Protein AF-A0A1I8EJ32-F1 (afdb_monomer)

Solvent-accessible surface area (backbone atoms only — not comparable to full-atom values): 33087 Å² total; per-residue (Å²): 96,41,51,58,57,35,34,71,72,46,50,93,49,16,68,59,54,51,48,54,49,52,39,38,34,49,42,43,29,36,55,56,38,56,35,92,80,42,68,81,68,57,81,84,73,43,54,75,87,85,82,67,84,64,80,53,79,79,61,34,54,81,76,18,68,63,27,25,43,70,49,37,46,54,28,49,24,52,46,64,55,69,44,77,89,80,83,67,64,66,47,78,46,71,34,47,50,68,31,23,80,54,92,93,50,73,71,42,63,53,47,45,36,71,57,9,52,57,33,79,71,34,23,33,34,39,21,33,52,73,33,75,60,27,25,59,38,41,42,33,26,50,34,18,17,46,34,21,56,57,26,59,92,86,37,74,78,54,20,39,43,20,91,59,88,62,67,41,37,52,44,82,42,76,59,34,47,51,32,31,48,53,38,53,50,53,27,57,79,66,76,50,47,67,84,74,69,96,74,80,77,68,74,48,84,62,68,79,92,53,47,42,3,23,63,45,25,60,39,53,53,24,26,56,63,73,30,90,68,28,25,59,48,76,94,61,98,63,99,60,45,50,40,13,17,41,26,33,24,28,33,94,90,50,92,59,74,44,79,71,45,45,44,48,41,39,15,70,64,52,90,75,22,19,14,52,81,30,32,60,38,69,58,88,53,90,57,90,84,46,56,73,70,63,29,55,22,25,63,37,72,69,44,84,66,49,62,86,61,48,40,59,34,77,24,43,74,3,24,13,30,20,63,30,42,40,46,54,54,56,44,46,33,25,47,65,27,49,74,54,85,77,81,49,65,39,31,33,39,47,34,88,64,37,85,87,28,89,37,45,64,63,54,52,36,23,54,50,23,37,48,49,27,64,76,66,69,41,85,52,45,68,24,41,36,54,69,43,52,93,40,46,82,38,18,13,35,47,32,26,30,36,68,64,91,75,74,92,65,90,44,66,50,73,85,84,52,53,51,54,51,24,26,60,31,53,91,74,20,26,15,51,88,34,31,42,33,48,64,31,69,93,69,37,26,42,57,61,93,90,56,80,70,80,56,79,89,66,55,47,80,72,84,85,75,87,85,78,87,77,91,81,90,78,84,61,48,72,48,75,69,48,74,68,46,71,51,74,42,94,39,31,80,27,41,24,42,30,43,40,55,49,69,49,103,77,61,72,53,95,72,81,52,64,50,78,47,81,37,81,42,63,68,71,78,85,81,81,90,78,93,44,79,26,46,72,50,75,69,49,75,71,52,79,53,73,45,96,68,80,98,51,50,32,44,31,45,32,43,55,46,61,99,58,102,61,99,69,66,48,45,90,87,65,91,60,101,80,71,60,62,53,78,50,76,84

pLDDT: mean 76.97, std 16.41, range [29.53, 97.5]

Structure (mmCIF, N/CA/C/O backbone):
data_AF-A0A1I8EJ32-F1
#
_entry.id   AF-A0A1I8EJ32-F1
#
loop_
_atom_site.group_PDB
_atom_site.id
_atom_site.type_symbol
_atom_site.label_atom_id
_atom_site.label_alt_id
_atom_site.label_comp_id
_atom_site.label_asym_id
_atom_site.label_entity_id
_atom_site.label_seq_id
_atom_site.pdbx_PDB_ins_code
_atom_site.Cartn_x
_atom_site.Cartn_y
_atom_site.Cartn_z
_atom_site.occupancy
_atom_site.B_iso_or_equiv
_atom_site.auth_seq_id
_atom_site.auth_comp_id
_atom_site.auth_asym_id
_atom_site.auth_atom_id
_atom_site.pdbx_PDB_model_num
ATOM 1 N N . MET A 1 1 ? 6.307 6.284 9.990 1.00 76.44 1 MET A N 1
ATOM 2 C CA . MET A 1 1 ? 4.887 6.692 9.835 1.00 76.44 1 MET A CA 1
ATOM 3 C C . MET A 1 1 ? 3.992 5.555 9.352 1.00 76.44 1 MET A C 1
ATOM 5 O O . MET A 1 1 ? 2.982 5.323 9.997 1.00 76.44 1 MET A O 1
ATOM 9 N N . LEU A 1 2 ? 4.369 4.804 8.310 1.00 87.56 2 LEU A N 1
ATOM 10 C CA . LEU A 1 2 ? 3.546 3.714 7.761 1.00 87.56 2 LEU A CA 1
ATOM 11 C C . LEU A 1 2 ? 3.108 2.662 8.799 1.00 87.56 2 LEU A C 1
ATOM 13 O O . LEU A 1 2 ? 1.926 2.351 8.896 1.00 87.56 2 LEU A O 1
ATOM 17 N N . TRP A 1 3 ? 4.026 2.179 9.644 1.00 90.19 3 TRP A N 1
ATOM 18 C CA . TRP A 1 3 ? 3.660 1.241 10.714 1.00 90.19 3 TRP A CA 1
ATOM 19 C C . TRP A 1 3 ? 2.629 1.823 11.690 1.00 90.19 3 TRP A C 1
ATOM 21 O O . TRP A 1 3 ? 1.723 1.110 12.098 1.00 90.19 3 TRP A O 1
ATOM 31 N N . LYS A 1 4 ? 2.708 3.119 12.026 1.00 84.50 4 LYS A N 1
ATOM 32 C CA . LYS A 1 4 ? 1.723 3.766 12.911 1.00 84.50 4 LYS A CA 1
ATOM 33 C C . LYS A 1 4 ? 0.325 3.774 12.288 1.00 84.50 4 LYS A C 1
ATOM 35 O O . LYS A 1 4 ? -0.639 3.537 13.002 1.00 84.50 4 LYS A O 1
ATOM 40 N N . LEU A 1 5 ? 0.228 3.985 10.971 1.00 80.00 5 LEU A N 1
ATOM 41 C CA . LEU A 1 5 ? -1.035 3.903 10.231 1.00 80.00 5 LEU A CA 1
ATOM 42 C C . LEU A 1 5 ? -1.643 2.496 10.337 1.00 80.00 5 LEU A C 1
ATOM 44 O O . LEU A 1 5 ? -2.807 2.347 10.693 1.00 80.00 5 LEU A O 1
ATOM 48 N N . PHE A 1 6 ? -0.843 1.459 10.074 1.00 85.06 6 PHE A N 1
ATOM 49 C CA . PHE A 1 6 ? -1.298 0.070 10.183 1.00 85.06 6 PHE A CA 1
ATOM 50 C C . PHE A 1 6 ? -1.613 -0.320 11.632 1.00 85.06 6 PHE A C 1
ATOM 52 O O . PHE A 1 6 ? -2.605 -0.998 11.868 1.00 85.06 6 PHE A O 1
ATOM 59 N N . SER A 1 7 ? -0.820 0.147 12.597 1.00 83.69 7 SER A N 1
ATOM 60 C CA . SER A 1 7 ? -1.035 -0.047 14.037 1.00 83.69 7 SER A CA 1
ATOM 61 C C . SER A 1 7 ? -2.359 0.558 14.490 1.00 83.69 7 SER A C 1
ATOM 63 O O . SER A 1 7 ? -3.160 -0.120 15.124 1.00 83.69 7 SER A O 1
ATOM 65 N N . SER A 1 8 ? -2.654 1.783 14.053 1.00 75.69 8 SER A N 1
ATOM 66 C CA . SER A 1 8 ? -3.935 2.434 14.328 1.00 75.69 8 SER A CA 1
ATOM 67 C C . SER A 1 8 ? -5.129 1.751 13.659 1.00 75.69 8 SER A C 1
ATOM 69 O O . SER A 1 8 ? -6.241 1.976 14.107 1.00 75.69 8 SER A O 1
ATOM 71 N N . LYS A 1 9 ? -4.934 0.999 12.569 1.00 69.25 9 LYS A N 1
ATOM 72 C CA . LYS A 1 9 ? -6.030 0.391 11.794 1.00 69.25 9 LYS A CA 1
ATOM 73 C C . LYS A 1 9 ? -6.285 -1.074 12.144 1.00 69.25 9 LYS A C 1
ATOM 75 O O . LYS A 1 9 ? -7.404 -1.557 12.023 1.00 69.25 9 LYS A O 1
ATOM 80 N N . TYR A 1 10 ? -5.233 -1.804 12.495 1.00 72.12 10 TYR A N 1
ATOM 81 C CA . TYR A 1 10 ? -5.273 -3.256 12.668 1.00 72.12 10 TYR A CA 1
ATOM 82 C C . TYR A 1 10 ? -4.808 -3.700 14.060 1.00 72.12 10 TYR A C 1
ATOM 84 O O . TYR A 1 10 ? -4.803 -4.897 14.342 1.00 72.12 10 TYR A O 1
ATOM 92 N N . GLY A 1 11 ? -4.411 -2.769 14.936 1.00 76.62 11 GLY A N 1
ATOM 93 C CA . GLY A 1 11 ? -4.000 -3.064 16.306 1.00 76.62 11 GLY A CA 1
ATOM 94 C C . GLY A 1 11 ? -2.896 -4.120 16.367 1.00 76.62 11 GLY A C 1
ATOM 95 O O . GLY A 1 11 ? -1.831 -3.961 15.767 1.00 76.62 11 GLY A O 1
ATOM 96 N N . ALA A 1 12 ? -3.166 -5.221 17.073 1.00 75.44 12 ALA A N 1
ATOM 97 C CA . ALA A 1 12 ? -2.229 -6.334 17.235 1.00 75.44 12 ALA A CA 1
ATOM 98 C C . ALA A 1 12 ? -1.831 -7.003 15.902 1.00 75.44 12 ALA A C 1
ATOM 100 O O . ALA A 1 12 ? -0.704 -7.479 15.768 1.00 75.44 12 ALA A O 1
ATOM 101 N N . ASP A 1 13 ? -2.702 -6.971 14.889 1.00 78.56 13 ASP A N 1
ATOM 102 C CA . ASP A 1 13 ? -2.461 -7.614 13.592 1.00 78.56 13 ASP A CA 1
ATOM 103 C C . ASP A 1 13 ? -1.666 -6.729 12.617 1.00 78.56 13 ASP A C 1
ATOM 105 O O . ASP A 1 13 ? -1.363 -7.141 11.494 1.00 78.56 13 ASP A O 1
ATOM 109 N N . ALA A 1 14 ? -1.296 -5.510 13.022 1.00 85.00 14 ALA A N 1
ATOM 110 C CA . ALA A 1 14 ? -0.689 -4.509 12.149 1.00 85.00 14 ALA A CA 1
ATOM 111 C C . ALA A 1 14 ? 0.577 -4.980 11.433 1.00 85.00 14 ALA A C 1
ATOM 113 O O . ALA A 1 14 ? 0.727 -4.735 10.238 1.00 85.00 14 ALA A O 1
ATOM 114 N N . THR A 1 15 ? 1.470 -5.680 12.133 1.00 89.94 15 THR A N 1
ATOM 115 C CA . THR A 1 15 ? 2.708 -6.205 11.538 1.00 89.94 15 THR A CA 1
ATOM 116 C C . THR A 1 15 ? 2.408 -7.264 10.478 1.00 89.94 15 THR A C 1
ATOM 118 O O . THR A 1 15 ? 3.006 -7.229 9.403 1.00 89.94 15 THR A O 1
ATOM 121 N N . SER A 1 16 ? 1.454 -8.168 10.737 1.00 88.44 16 SER A N 1
ATOM 122 C CA . SER A 1 16 ? 1.060 -9.179 9.748 1.00 88.44 16 SER A CA 1
ATOM 123 C C . SER A 1 16 ? 0.385 -8.529 8.546 1.00 88.44 16 SER A C 1
ATOM 125 O O . SER A 1 16 ? 0.759 -8.811 7.415 1.00 88.44 16 SER A O 1
ATOM 127 N N . LYS A 1 17 ? -0.548 -7.597 8.772 1.00 85.69 17 LYS A N 1
ATOM 128 C CA . LYS A 1 17 ? -1.252 -6.904 7.686 1.00 85.69 17 LYS A CA 1
ATOM 129 C C . LYS A 1 17 ? -0.326 -6.041 6.838 1.00 85.69 17 LYS A C 1
ATOM 131 O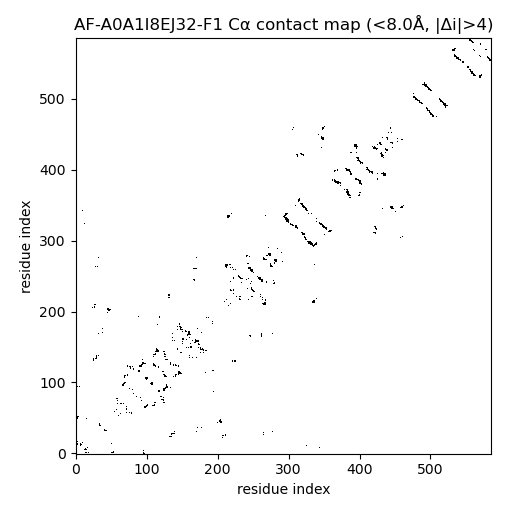 O . LYS A 1 17 ? -0.496 -5.995 5.623 1.00 85.69 17 LYS A O 1
ATOM 136 N N . LEU A 1 18 ? 0.667 -5.392 7.448 1.00 91.62 18 LEU A N 1
ATOM 137 C CA . LEU A 1 18 ? 1.686 -4.639 6.719 1.00 91.62 18 LEU A CA 1
ATOM 138 C C . LEU A 1 18 ? 2.572 -5.563 5.878 1.00 91.62 18 LEU A C 1
ATOM 140 O O . LEU A 1 18 ? 2.902 -5.222 4.744 1.00 91.62 18 LEU A O 1
ATOM 144 N N . ARG A 1 19 ? 2.923 -6.742 6.405 1.00 92.19 19 ARG A N 1
ATOM 145 C CA . ARG A 1 19 ? 3.651 -7.770 5.655 1.00 92.19 19 ARG A CA 1
ATOM 146 C C . ARG A 1 19 ? 2.840 -8.277 4.464 1.00 92.19 19 ARG A C 1
ATOM 148 O O . ARG A 1 19 ? 3.363 -8.281 3.356 1.00 92.19 19 ARG A O 1
ATOM 155 N N . ASP A 1 20 ? 1.578 -8.646 4.667 1.00 88.88 20 ASP A N 1
ATOM 156 C CA . ASP A 1 20 ? 0.706 -9.153 3.597 1.00 88.88 20 ASP A CA 1
ATOM 157 C C . ASP A 1 20 ? 0.528 -8.108 2.485 1.00 88.88 20 ASP A C 1
ATOM 159 O O . ASP A 1 20 ? 0.637 -8.421 1.298 1.00 88.88 20 ASP A O 1
ATOM 163 N N . TYR A 1 21 ? 0.338 -6.847 2.878 1.00 91.50 21 TYR A N 1
ATOM 164 C CA . TYR A 1 21 ? 0.271 -5.707 1.971 1.00 91.50 21 TYR A CA 1
ATOM 165 C C . TYR A 1 21 ? 1.565 -5.530 1.160 1.00 91.50 21 TYR A C 1
ATOM 167 O O . TYR A 1 21 ? 1.515 -5.468 -0.069 1.00 91.50 21 TYR A O 1
ATOM 175 N N . ALA A 1 22 ? 2.726 -5.504 1.824 1.00 94.06 22 ALA A N 1
ATOM 176 C CA . ALA A 1 22 ? 4.015 -5.304 1.167 1.00 94.06 22 ALA A CA 1
ATOM 177 C C . ALA A 1 22 ? 4.372 -6.458 0.214 1.00 94.06 22 ALA A C 1
ATOM 179 O O . ALA A 1 22 ? 4.830 -6.215 -0.899 1.00 94.06 22 ALA A O 1
ATOM 180 N N . LEU A 1 23 ? 4.117 -7.710 0.609 1.00 93.00 23 LEU A N 1
ATOM 181 C CA . LEU A 1 23 ? 4.351 -8.874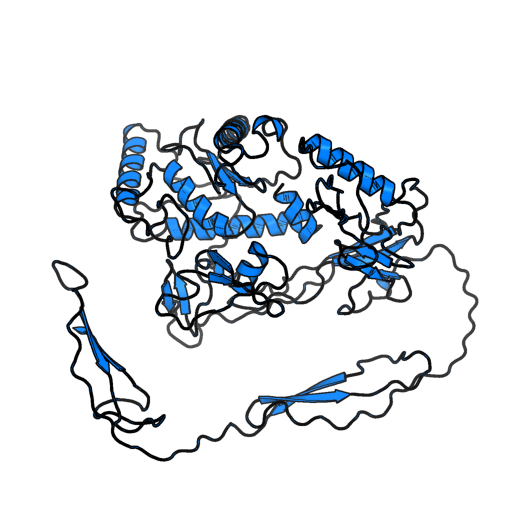 -0.254 1.00 93.00 23 LEU A CA 1
ATOM 182 C C . LEU A 1 23 ? 3.396 -8.908 -1.451 1.00 93.00 23 LEU A C 1
ATOM 184 O O . LEU A 1 23 ? 3.796 -9.311 -2.539 1.00 93.00 23 LEU A O 1
ATOM 188 N N . THR A 1 24 ? 2.153 -8.462 -1.278 1.00 92.94 24 THR A N 1
ATOM 189 C CA . THR A 1 24 ? 1.193 -8.338 -2.384 1.00 92.94 24 THR A CA 1
ATOM 190 C C . THR A 1 24 ? 1.627 -7.262 -3.376 1.00 92.94 24 THR A C 1
ATOM 192 O O . THR A 1 24 ? 1.581 -7.487 -4.585 1.00 92.94 24 THR A O 1
ATOM 195 N N . MET A 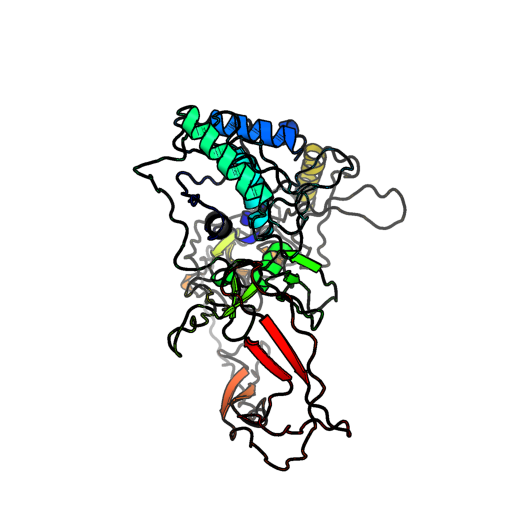1 25 ? 2.082 -6.111 -2.871 1.00 94.00 25 MET A N 1
ATOM 196 C CA . MET A 1 25 ? 2.655 -5.043 -3.690 1.00 94.00 25 MET A CA 1
ATOM 197 C C . MET A 1 25 ? 3.862 -5.558 -4.487 1.00 94.00 25 MET A C 1
ATOM 199 O O . MET A 1 25 ? 3.894 -5.387 -5.705 1.00 94.00 25 MET A O 1
ATOM 203 N N . LEU A 1 26 ? 4.796 -6.262 -3.838 1.00 94.44 26 LEU A N 1
ATOM 204 C CA . LEU A 1 26 ? 5.973 -6.838 -4.497 1.00 94.44 26 LEU A CA 1
ATOM 205 C C . LEU A 1 26 ? 5.614 -7.922 -5.522 1.00 94.44 26 LEU A C 1
ATOM 207 O O . LEU A 1 26 ? 6.240 -7.985 -6.575 1.00 94.44 26 LEU A O 1
ATOM 211 N N . ASN A 1 27 ? 4.585 -8.734 -5.271 1.00 94.50 27 ASN A N 1
ATOM 212 C CA . ASN A 1 27 ? 4.090 -9.687 -6.266 1.00 94.50 27 ASN A CA 1
ATOM 213 C C . ASN A 1 27 ? 3.565 -8.961 -7.521 1.00 94.50 27 ASN A C 1
ATOM 215 O O . ASN A 1 27 ? 3.847 -9.375 -8.641 1.00 94.50 27 ASN A O 1
ATOM 219 N N . ASN A 1 28 ? 2.871 -7.828 -7.358 1.00 95.12 28 ASN A N 1
ATOM 220 C CA . ASN A 1 28 ? 2.430 -7.011 -8.494 1.00 95.12 28 ASN A CA 1
ATOM 221 C C . ASN A 1 28 ? 3.613 -6.398 -9.268 1.00 95.12 28 ASN A C 1
ATOM 223 O O . ASN A 1 28 ? 3.589 -6.374 -10.497 1.00 95.12 28 ASN A O 1
ATOM 227 N N . VAL A 1 29 ? 4.659 -5.947 -8.559 1.00 95.38 29 VAL A N 1
ATOM 228 C CA . VAL A 1 29 ? 5.931 -5.503 -9.166 1.00 95.38 29 VAL A CA 1
ATOM 229 C C . VAL A 1 29 ? 6.542 -6.638 -9.989 1.00 95.38 29 VAL A C 1
ATOM 231 O O . VAL A 1 29 ? 6.854 -6.445 -11.162 1.00 95.38 29 VAL A O 1
ATOM 234 N N . GLN A 1 30 ? 6.658 -7.837 -9.411 1.00 93.94 30 GLN A N 1
ATOM 235 C CA . GLN A 1 30 ? 7.223 -8.996 -10.097 1.00 93.94 30 GLN A CA 1
ATOM 236 C C . GLN A 1 30 ? 6.463 -9.332 -11.384 1.00 93.94 30 GLN A C 1
ATOM 238 O O . GLN A 1 30 ? 7.098 -9.524 -12.415 1.00 93.94 30 GLN A O 1
ATOM 243 N N . ILE A 1 31 ? 5.125 -9.334 -11.363 1.00 92.50 31 ILE A N 1
ATOM 244 C CA . ILE A 1 31 ? 4.315 -9.589 -12.568 1.00 92.50 31 ILE A CA 1
ATOM 245 C C . ILE A 1 31 ? 4.632 -8.571 -13.676 1.00 92.50 31 ILE A C 1
ATOM 247 O O . ILE A 1 31 ? 4.783 -8.956 -14.835 1.00 92.50 31 ILE A O 1
ATOM 251 N N . MET A 1 32 ? 4.798 -7.285 -13.344 1.00 93.00 32 MET A N 1
ATOM 252 C CA . MET A 1 32 ? 5.167 -6.271 -14.340 1.00 93.00 32 MET A CA 1
ATOM 253 C C . MET A 1 32 ? 6.586 -6.469 -14.895 1.00 93.00 32 MET A C 1
ATOM 255 O O . MET A 1 32 ? 6.805 -6.251 -16.085 1.00 93.00 32 MET A O 1
ATOM 259 N N . TYR A 1 33 ? 7.542 -6.929 -14.088 1.00 93.75 33 TYR A N 1
ATOM 260 C CA . TYR A 1 33 ? 8.898 -7.263 -14.551 1.00 93.75 33 TYR A CA 1
ATOM 261 C C . TYR A 1 33 ? 9.004 -8.609 -15.281 1.00 93.75 33 TYR A C 1
ATOM 263 O O . TYR A 1 33 ? 9.963 -8.831 -16.012 1.00 93.75 33 TYR A O 1
ATOM 271 N N . HIS A 1 34 ? 8.024 -9.497 -15.116 1.00 90.25 34 HIS A N 1
ATOM 272 C CA . HIS A 1 34 ? 7.939 -10.789 -15.807 1.00 90.25 34 HIS A CA 1
ATOM 273 C C . HIS A 1 34 ? 7.209 -10.714 -17.153 1.00 90.25 34 HIS A C 1
ATOM 275 O O . HIS A 1 34 ? 6.992 -11.747 -17.789 1.00 90.25 34 HIS A O 1
ATOM 281 N N . GLN A 1 35 ? 6.851 -9.510 -17.613 1.00 86.00 35 GLN A N 1
ATOM 282 C CA . GLN A 1 35 ? 6.261 -9.310 -18.936 1.00 86.00 35 GLN A CA 1
ATOM 283 C C . GLN A 1 35 ? 7.115 -9.963 -20.033 1.00 86.00 35 GLN A C 1
ATOM 285 O O . GLN A 1 35 ? 8.339 -9.837 -19.994 1.00 86.00 35 GLN A O 1
ATOM 290 N N . PRO A 1 36 ? 6.503 -10.580 -21.063 1.00 78.38 36 PRO A N 1
ATOM 291 C CA . PRO A 1 36 ? 7.247 -11.241 -22.138 1.00 78.38 36 PRO A CA 1
ATOM 292 C C . PRO A 1 36 ? 8.241 -10.337 -22.879 1.00 78.38 36 PRO A C 1
ATOM 294 O O . PRO A 1 36 ? 9.194 -10.829 -23.470 1.00 78.38 36 PRO A O 1
ATOM 297 N N . SER A 1 37 ? 8.024 -9.019 -22.861 1.00 77.38 37 SER A N 1
ATOM 298 C CA . SER A 1 37 ? 8.914 -8.031 -23.475 1.00 77.38 37 SER A CA 1
ATOM 299 C C . SER A 1 37 ? 10.146 -7.689 -22.621 1.00 77.38 37 SER A C 1
ATOM 301 O O . SER A 1 37 ? 11.140 -7.207 -23.161 1.00 77.38 37 SER A O 1
ATOM 303 N N . ALA A 1 38 ? 10.112 -7.945 -21.309 1.00 78.56 38 ALA A N 1
ATOM 304 C CA . ALA A 1 38 ? 11.200 -7.678 -20.370 1.00 78.56 38 ALA A CA 1
ATOM 305 C C . ALA A 1 38 ? 12.145 -8.885 -20.275 1.00 78.56 38 ALA A C 1
ATOM 307 O O . ALA A 1 38 ? 12.076 -9.697 -19.353 1.00 78.56 38 ALA A O 1
ATOM 308 N N . ILE A 1 39 ? 13.019 -9.011 -21.274 1.00 77.38 39 ILE A N 1
ATOM 309 C CA . ILE A 1 39 ? 14.023 -10.076 -21.371 1.00 77.38 39 ILE A CA 1
ATOM 310 C C . ILE A 1 39 ? 15.411 -9.485 -21.064 1.00 77.38 39 ILE A C 1
ATOM 312 O O . ILE A 1 39 ? 15.689 -8.375 -21.509 1.00 77.38 39 ILE A O 1
ATOM 316 N N . PRO A 1 40 ? 16.298 -10.188 -20.335 1.00 83.75 40 PRO A N 1
ATOM 317 C CA . PRO A 1 40 ? 16.004 -11.353 -19.499 1.00 83.75 40 PRO A CA 1
ATOM 318 C C . PRO A 1 40 ? 15.049 -10.995 -18.348 1.00 83.75 40 PRO A C 1
ATOM 320 O O . PRO A 1 40 ? 14.974 -9.843 -17.934 1.00 83.75 40 PRO A O 1
ATOM 323 N N . GLN A 1 41 ? 14.323 -11.986 -17.824 1.00 85.50 41 GLN A N 1
ATOM 324 C CA . GLN A 1 41 ? 13.369 -11.755 -16.738 1.00 85.50 41 GLN A CA 1
ATOM 325 C C . GLN A 1 41 ? 14.089 -11.450 -15.419 1.00 85.50 41 GLN A C 1
ATOM 327 O O . GLN A 1 41 ? 14.916 -12.236 -14.953 1.00 85.50 41 GLN A O 1
ATOM 332 N N . LEU A 1 42 ? 13.717 -10.339 -14.781 1.00 89.00 42 LEU A N 1
ATOM 333 C CA . LEU A 1 42 ? 14.164 -9.994 -13.433 1.00 89.00 42 LEU A CA 1
ATOM 334 C C . LEU A 1 42 ? 13.190 -10.566 -12.398 1.00 89.00 42 LEU A C 1
ATOM 336 O O . LEU A 1 42 ? 12.015 -10.204 -12.384 1.00 89.00 42 LEU A O 1
ATOM 340 N N . SER A 1 43 ? 13.679 -11.442 -11.521 1.00 89.81 43 SER A N 1
ATOM 341 C CA . SER A 1 43 ? 12.877 -12.046 -10.448 1.00 89.81 43 SER A CA 1
ATOM 342 C C . SER A 1 43 ? 13.219 -11.435 -9.097 1.00 89.81 43 SER A C 1
ATOM 344 O O . SER A 1 43 ? 14.389 -11.225 -8.780 1.00 89.81 43 SER A O 1
ATOM 346 N N . PHE A 1 44 ? 12.198 -11.155 -8.288 1.00 90.88 44 PHE A N 1
ATOM 347 C CA . PHE A 1 44 ? 12.365 -10.514 -6.989 1.00 90.88 44 PHE A CA 1
ATOM 348 C C . PHE A 1 44 ? 12.243 -11.558 -5.883 1.00 90.88 44 PHE A C 1
ATOM 350 O O . PHE A 1 44 ? 11.240 -12.255 -5.772 1.00 90.88 44 PHE A O 1
ATOM 357 N N . HIS A 1 45 ? 13.251 -11.648 -5.019 1.00 90.31 45 HIS A N 1
ATOM 358 C CA . HIS A 1 45 ? 13.245 -12.565 -3.881 1.00 90.31 45 HIS A CA 1
ATOM 359 C C . HIS A 1 45 ? 13.434 -11.787 -2.583 1.00 90.31 45 HIS A C 1
ATOM 361 O O . HIS A 1 45 ? 14.362 -10.992 -2.441 1.00 90.31 45 HIS A O 1
ATOM 367 N N . VAL A 1 46 ? 12.551 -12.019 -1.610 1.00 91.69 46 VAL A N 1
ATOM 368 C CA . VAL A 1 46 ? 12.632 -11.349 -0.310 1.00 91.69 46 VAL A CA 1
ATOM 369 C C . VAL A 1 46 ? 13.574 -12.130 0.604 1.00 91.69 46 VAL A C 1
ATOM 371 O O . VAL A 1 46 ? 13.214 -13.147 1.202 1.00 91.69 46 VAL A O 1
ATOM 374 N N . VAL A 1 47 ? 14.803 -11.631 0.706 1.00 89.56 47 VAL A N 1
ATOM 375 C CA . VAL A 1 47 ? 15.865 -12.206 1.551 1.00 89.56 47 VAL A CA 1
ATOM 376 C C . VAL A 1 47 ? 15.853 -11.642 2.975 1.00 89.56 47 VAL A C 1
ATOM 378 O O . VAL A 1 47 ? 16.332 -12.282 3.912 1.00 89.56 47 VAL A O 1
ATOM 381 N N . ARG A 1 48 ? 15.268 -10.452 3.158 1.00 90.00 48 ARG A N 1
ATOM 382 C CA . ARG A 1 48 ? 15.119 -9.763 4.443 1.00 90.00 48 ARG A CA 1
ATOM 383 C C . ARG A 1 48 ? 13.873 -8.880 4.408 1.00 90.00 48 ARG A C 1
ATOM 385 O O . ARG A 1 48 ? 13.657 -8.154 3.444 1.00 90.00 48 ARG A O 1
ATOM 392 N N . PHE A 1 49 ? 13.063 -8.941 5.462 1.00 91.69 49 PHE A N 1
ATOM 393 C CA . PHE A 1 49 ? 11.875 -8.105 5.626 1.00 91.69 49 PHE A CA 1
ATOM 394 C C . PHE A 1 49 ? 11.867 -7.509 7.029 1.00 91.69 49 PHE A C 1
ATOM 396 O O . PHE A 1 49 ? 11.891 -8.248 8.012 1.00 91.69 49 PHE A O 1
ATOM 403 N N . GLU A 1 50 ? 11.825 -6.182 7.123 1.00 91.56 50 GLU A N 1
ATOM 404 C CA . GLU A 1 50 ? 11.871 -5.473 8.400 1.00 91.56 50 GLU A CA 1
ATOM 405 C C . GLU A 1 50 ? 10.737 -4.467 8.524 1.00 91.56 50 GLU A C 1
ATOM 407 O O . GLU A 1 50 ? 10.467 -3.680 7.618 1.00 91.56 50 GLU A O 1
ATOM 412 N N . VAL A 1 51 ? 10.103 -4.462 9.696 1.00 93.12 51 VAL A N 1
ATOM 413 C CA . VAL A 1 51 ? 9.093 -3.471 10.061 1.00 93.12 51 VAL A CA 1
ATOM 414 C C . VAL A 1 51 ? 9.688 -2.533 11.098 1.00 93.12 51 VAL A C 1
ATOM 416 O O . VAL A 1 51 ? 9.859 -2.889 12.262 1.00 93.12 51 VAL A O 1
ATOM 419 N N . LEU A 1 52 ? 9.981 -1.308 10.671 1.00 91.94 52 LEU A N 1
ATOM 420 C CA . LEU A 1 52 ? 10.493 -0.256 11.545 1.00 91.94 52 LEU A CA 1
ATOM 421 C C . LEU A 1 52 ? 9.344 0.333 12.380 1.00 91.94 52 LEU A C 1
ATOM 423 O O . LEU A 1 52 ? 8.692 1.301 11.978 1.00 91.94 52 LEU A O 1
ATOM 427 N N . THR A 1 53 ? 9.079 -0.265 13.545 1.00 90.06 53 THR A N 1
ATOM 428 C CA . THR A 1 53 ? 8.079 0.234 14.511 1.00 90.06 53 THR A CA 1
ATOM 429 C C . THR A 1 53 ? 8.513 1.563 15.138 1.00 90.06 53 THR A C 1
ATOM 431 O O . THR A 1 53 ? 7.688 2.441 15.400 1.00 90.06 53 THR A O 1
ATOM 434 N N . ILE A 1 54 ? 9.828 1.744 15.290 1.00 88.31 54 ILE A N 1
ATOM 435 C CA . ILE A 1 54 ? 10.490 2.980 15.704 1.00 88.31 54 ILE A CA 1
ATOM 436 C C . ILE A 1 54 ? 11.432 3.415 14.580 1.00 88.31 54 ILE A C 1
ATOM 438 O O . ILE A 1 54 ? 12.151 2.602 14.003 1.00 88.31 54 ILE A O 1
ATOM 442 N N . GLN A 1 55 ? 11.422 4.708 14.257 1.00 87.69 55 GLN A N 1
ATOM 443 C CA . GLN A 1 55 ? 12.277 5.269 13.213 1.00 87.69 55 GLN A CA 1
ATOM 444 C C . GLN A 1 55 ? 13.740 5.309 13.689 1.00 87.69 55 GLN A C 1
ATOM 446 O O . GLN A 1 55 ? 14.006 5.929 14.721 1.00 87.69 55 GLN A O 1
ATOM 451 N N . PRO A 1 56 ? 14.689 4.687 12.962 1.00 93.38 56 PRO A N 1
ATOM 452 C CA . PRO A 1 56 ? 16.107 4.726 13.314 1.00 93.38 56 PRO A CA 1
ATOM 453 C C . PRO A 1 56 ? 16.645 6.158 13.371 1.00 93.38 56 PRO A C 1
ATOM 455 O O . PRO A 1 56 ? 16.289 6.990 12.533 1.00 93.38 56 PRO A O 1
ATOM 458 N N . SER A 1 57 ? 17.560 6.436 14.305 1.00 94.19 57 SER A N 1
ATOM 459 C CA . SER A 1 57 ? 18.176 7.764 14.475 1.00 94.19 57 SER A CA 1
ATOM 460 C C . SER A 1 57 ? 18.881 8.257 13.205 1.00 94.19 57 SER A C 1
ATOM 462 O O . SER A 1 57 ? 18.777 9.432 12.858 1.00 94.19 57 SER A O 1
ATOM 464 N N . ALA A 1 58 ? 19.514 7.349 12.454 1.00 94.19 58 ALA A N 1
ATOM 465 C CA . ALA A 1 58 ? 20.154 7.634 11.166 1.00 94.19 58 ALA A CA 1
ATOM 466 C C . ALA A 1 58 ? 19.180 8.139 10.082 1.00 94.19 58 ALA A C 1
ATOM 468 O O . ALA A 1 58 ? 19.602 8.778 9.116 1.00 94.19 58 ALA A O 1
ATOM 469 N N . MET A 1 59 ? 17.882 7.873 10.248 1.00 94.19 59 MET A N 1
ATOM 470 C CA . MET A 1 59 ? 16.807 8.297 9.355 1.00 94.19 59 MET A CA 1
ATOM 471 C C . MET A 1 59 ? 15.802 9.209 10.065 1.00 94.19 59 MET A C 1
ATOM 473 O O . MET A 1 59 ? 14.646 9.233 9.672 1.00 94.19 59 MET A O 1
ATOM 477 N N . ALA A 1 60 ? 16.190 9.934 11.117 1.00 92.44 60 ALA A N 1
ATOM 478 C CA . ALA A 1 60 ? 15.278 10.811 11.849 1.00 92.44 60 ALA A CA 1
ATOM 479 C C . ALA A 1 60 ? 14.675 11.928 10.968 1.00 92.44 60 ALA A C 1
ATOM 481 O O . ALA A 1 60 ? 15.341 12.457 10.081 1.00 92.44 60 ALA A O 1
ATOM 482 N N . ASP A 1 61 ? 13.437 12.325 11.278 1.00 87.50 61 ASP A N 1
ATOM 483 C CA . ASP A 1 61 ? 12.606 13.272 10.511 1.00 87.50 61 ASP A CA 1
ATOM 484 C C . ASP A 1 61 ? 13.336 14.551 10.054 1.00 87.50 61 ASP A C 1
ATOM 486 O O . ASP A 1 61 ? 13.334 14.916 8.876 1.00 87.50 61 ASP A O 1
ATOM 490 N N . HIS A 1 62 ? 14.035 15.195 10.990 1.00 88.69 62 HIS A N 1
ATOM 491 C CA . HIS A 1 62 ? 14.774 16.438 10.766 1.00 88.69 62 HIS A CA 1
ATOM 492 C C . HIS A 1 62 ? 15.953 16.280 9.791 1.00 88.69 62 HIS A C 1
ATOM 494 O O . HIS A 1 62 ? 16.356 17.247 9.150 1.00 88.69 62 HIS A O 1
ATOM 500 N N . LEU A 1 63 ? 16.504 15.071 9.635 1.00 93.38 63 LEU A N 1
ATOM 501 C CA . LEU A 1 63 ? 17.641 14.808 8.746 1.00 93.38 63 LEU A CA 1
ATOM 502 C C . LEU A 1 63 ? 17.252 14.776 7.267 1.00 93.38 63 LEU A C 1
ATOM 504 O O . LEU A 1 63 ? 18.125 14.893 6.400 1.00 93.38 63 LEU A O 1
ATOM 508 N N . HIS A 1 64 ? 15.964 14.587 6.988 1.00 92.44 64 HIS A N 1
ATOM 509 C CA . HIS A 1 64 ? 15.406 14.531 5.645 1.00 92.44 64 HIS A CA 1
ATOM 510 C C . HIS A 1 64 ? 14.243 15.511 5.452 1.00 92.44 64 HIS A C 1
ATOM 512 O O . HIS A 1 64 ? 13.445 15.343 4.533 1.00 92.44 64 HIS A O 1
ATOM 518 N N . ASN A 1 65 ? 14.156 16.546 6.296 1.00 88.06 65 ASN A N 1
ATOM 519 C CA . ASN A 1 65 ? 13.131 17.591 6.246 1.00 88.06 65 ASN A CA 1
ATOM 520 C C . ASN A 1 65 ? 11.706 17.022 6.113 1.00 88.06 65 ASN A C 1
ATOM 522 O O . ASN A 1 65 ? 10.961 17.448 5.239 1.00 88.06 65 ASN A O 1
ATOM 526 N N . SER A 1 66 ? 11.363 16.016 6.920 1.00 86.19 66 SER A N 1
ATOM 527 C CA . SER A 1 66 ? 10.020 15.417 6.957 1.00 86.19 66 SER A CA 1
ATOM 528 C C . SER A 1 66 ? 9.501 14.847 5.624 1.00 86.19 66 SER A C 1
ATOM 530 O O . SER A 1 66 ? 8.294 14.710 5.459 1.00 86.19 66 SER A O 1
ATOM 532 N N . GLY A 1 67 ? 10.393 14.473 4.698 1.00 86.38 67 GLY A N 1
ATOM 533 C CA . GLY A 1 67 ? 10.014 13.791 3.449 1.00 86.38 67 GLY A CA 1
ATOM 534 C C . GLY A 1 67 ? 10.711 14.307 2.191 1.00 86.38 67 GLY A C 1
ATOM 535 O O . GLY A 1 67 ? 10.381 13.882 1.088 1.00 86.38 67 GLY A O 1
ATOM 536 N N . HIS A 1 68 ? 11.692 15.203 2.310 1.00 90.00 68 HIS A N 1
ATOM 537 C CA . HIS A 1 68 ? 12.396 15.727 1.148 1.00 90.00 68 HIS A CA 1
ATOM 538 C C . HIS A 1 68 ? 13.117 14.602 0.396 1.00 90.00 68 HIS A C 1
ATOM 540 O O . HIS A 1 68 ? 14.103 14.053 0.892 1.00 90.00 68 HIS A O 1
ATOM 546 N N . ALA A 1 69 ? 12.696 14.340 -0.841 1.00 88.94 69 ALA A N 1
ATOM 547 C CA . ALA A 1 69 ? 13.035 13.144 -1.606 1.00 88.94 69 ALA A CA 1
ATOM 548 C C . ALA A 1 69 ? 14.532 12.817 -1.635 1.00 88.94 69 ALA A C 1
ATOM 550 O O . ALA A 1 69 ? 14.945 11.758 -1.173 1.00 88.94 69 ALA A O 1
ATOM 551 N N . GLN A 1 70 ? 15.361 13.763 -2.095 1.00 91.69 70 GLN A N 1
ATOM 552 C CA . GLN A 1 70 ? 16.803 13.537 -2.220 1.00 91.69 70 GLN A CA 1
ATOM 553 C C . GLN A 1 70 ? 17.473 13.262 -0.868 1.00 91.69 70 GLN A C 1
ATOM 555 O O . GLN A 1 70 ? 18.201 12.285 -0.715 1.00 91.69 70 GLN A O 1
ATOM 560 N N . LYS A 1 71 ? 17.186 14.100 0.137 1.00 94.50 71 LYS A N 1
ATOM 561 C CA . LYS A 1 71 ? 17.730 13.934 1.488 1.00 94.50 71 LYS A CA 1
ATOM 562 C C . LYS A 1 71 ? 17.284 12.610 2.093 1.00 94.50 71 LYS A C 1
ATOM 564 O O . LYS A 1 71 ? 18.082 11.954 2.751 1.00 94.50 71 LYS A O 1
ATOM 569 N N . TYR A 1 72 ? 16.026 12.223 1.891 1.00 94.75 72 TYR A N 1
ATOM 570 C CA . TYR A 1 72 ? 15.497 10.994 2.460 1.00 94.75 72 TYR A CA 1
ATOM 571 C C . TYR A 1 72 ? 16.128 9.766 1.807 1.00 94.75 72 TYR A C 1
ATOM 573 O O . TYR A 1 72 ? 16.586 8.875 2.524 1.00 94.75 72 TYR A O 1
ATOM 581 N N . LEU A 1 73 ? 16.247 9.760 0.475 1.00 96.50 73 LEU A N 1
ATOM 582 C CA . LEU A 1 73 ? 16.922 8.692 -0.257 1.00 96.50 73 LEU A CA 1
ATOM 583 C C . LEU A 1 73 ? 18.358 8.545 0.243 1.00 96.50 73 LEU A C 1
ATOM 585 O O . LEU A 1 73 ? 18.755 7.461 0.651 1.00 96.50 73 LEU A O 1
ATOM 589 N N . ASP A 1 74 ? 19.098 9.651 0.354 1.00 96.38 74 ASP A N 1
ATOM 590 C CA . ASP A 1 74 ? 20.477 9.634 0.848 1.00 96.38 74 ASP A CA 1
ATOM 591 C C . ASP A 1 74 ? 20.592 9.076 2.277 1.00 96.38 74 ASP A C 1
ATOM 593 O O . ASP A 1 74 ? 21.563 8.381 2.595 1.00 96.38 74 ASP A O 1
ATOM 597 N N . ARG A 1 75 ? 19.616 9.353 3.156 1.00 96.69 75 ARG A N 1
ATOM 598 C CA . ARG A 1 75 ? 19.576 8.776 4.512 1.00 96.69 75 ARG A CA 1
ATOM 599 C C . ARG A 1 75 ? 19.301 7.281 4.476 1.00 96.69 75 ARG A C 1
ATOM 601 O O . ARG A 1 75 ? 19.998 6.540 5.165 1.00 96.69 75 ARG A O 1
ATOM 608 N N . PHE A 1 76 ? 18.347 6.839 3.663 1.00 96.69 76 PHE A N 1
ATOM 609 C CA . PHE A 1 76 ? 18.011 5.425 3.548 1.00 96.69 76 PHE A CA 1
ATOM 610 C C . PHE A 1 76 ? 19.145 4.609 2.916 1.00 96.69 76 PHE A C 1
ATOM 612 O O . PHE A 1 76 ? 19.535 3.584 3.468 1.00 96.69 76 PHE A O 1
ATOM 619 N N . CYS A 1 77 ? 19.755 5.099 1.837 1.00 96.00 77 CYS A N 1
ATOM 620 C CA . CYS A 1 77 ? 20.891 4.456 1.177 1.00 96.00 77 CYS A CA 1
ATOM 621 C C . CYS A 1 77 ? 22.092 4.274 2.115 1.00 96.00 77 CYS A C 1
ATOM 623 O O . CYS A 1 77 ? 22.721 3.213 2.132 1.00 96.00 77 CYS A O 1
ATOM 625 N N . LYS A 1 78 ? 22.389 5.288 2.943 1.00 95.12 78 LYS A N 1
ATOM 626 C CA . LYS A 1 78 ? 23.425 5.201 3.984 1.00 95.12 78 LYS A CA 1
ATOM 627 C C . LYS A 1 78 ? 23.033 4.232 5.095 1.00 95.12 78 LYS A C 1
ATOM 629 O O . LYS A 1 78 ? 23.870 3.440 5.517 1.00 95.12 78 LYS A O 1
ATOM 634 N N . TYR A 1 79 ? 21.779 4.283 5.545 1.00 94.44 79 TYR A N 1
ATOM 635 C CA . TYR A 1 79 ? 21.265 3.399 6.587 1.00 94.44 79 TYR A CA 1
ATOM 636 C C . TYR A 1 79 ? 21.345 1.931 6.165 1.00 94.44 79 TYR A C 1
ATOM 638 O O . TYR A 1 79 ? 22.012 1.165 6.854 1.00 94.44 79 TYR A O 1
ATOM 646 N N . GLN A 1 80 ? 20.773 1.554 5.015 1.00 92.94 80 GLN A N 1
ATOM 647 C CA . GLN A 1 80 ? 20.787 0.161 4.551 1.00 92.94 80 GLN A CA 1
ATOM 648 C C . GLN A 1 80 ? 22.215 -0.362 4.372 1.00 92.94 80 GLN A C 1
ATOM 650 O O . GLN A 1 80 ? 22.503 -1.492 4.738 1.00 92.94 80 GLN A O 1
ATOM 655 N N . ARG A 1 81 ? 23.144 0.486 3.912 1.00 91.81 81 ARG A N 1
ATOM 656 C CA . ARG A 1 81 ? 24.557 0.116 3.772 1.00 91.81 81 ARG A CA 1
ATOM 657 C C . ARG A 1 81 ? 25.258 -0.092 5.116 1.00 91.81 81 ARG A C 1
ATOM 659 O O . ARG A 1 81 ? 26.201 -0.868 5.186 1.00 91.81 81 ARG A O 1
ATOM 666 N N . SER A 1 82 ? 24.852 0.642 6.150 1.00 91.50 82 SER A N 1
ATOM 667 C CA . SER A 1 82 ? 25.418 0.515 7.499 1.00 91.50 82 SER A CA 1
ATOM 668 C C . SER A 1 82 ? 24.891 -0.696 8.272 1.00 91.50 82 SER A C 1
ATOM 670 O O . SER A 1 82 ? 25.435 -1.026 9.325 1.00 91.50 82 SER A O 1
ATOM 672 N N . LEU A 1 83 ? 23.840 -1.354 7.769 1.00 88.25 83 LEU A N 1
ATOM 673 C CA . LEU A 1 83 ? 23.410 -2.648 8.289 1.00 88.25 83 LEU A CA 1
ATOM 674 C C . LEU A 1 83 ? 24.503 -3.679 7.982 1.00 88.25 83 LEU A C 1
ATOM 676 O O . LEU A 1 83 ? 25.107 -3.611 6.922 1.00 88.25 83 LEU A O 1
ATOM 680 N N . SER A 1 84 ? 24.748 -4.592 8.924 1.00 76.75 84 SER A N 1
ATOM 681 C CA . SER A 1 84 ? 25.903 -5.501 8.996 1.00 76.75 84 SER A CA 1
ATOM 682 C C . SER A 1 84 ? 26.183 -6.337 7.727 1.00 76.75 84 SER A C 1
ATOM 684 O O . SER A 1 84 ? 26.656 -5.820 6.722 1.00 76.75 84 SER A O 1
ATOM 686 N N . THR A 1 85 ? 25.996 -7.658 7.757 1.00 78.25 85 THR A N 1
ATOM 687 C CA . THR A 1 85 ? 26.212 -8.511 6.582 1.00 78.25 85 THR A CA 1
ATOM 688 C C . THR A 1 85 ? 25.185 -8.155 5.514 1.00 78.25 85 THR A C 1
ATOM 690 O O . THR A 1 85 ? 23.983 -8.294 5.750 1.00 78.25 85 THR A O 1
ATOM 693 N N . ARG A 1 86 ? 25.652 -7.704 4.347 1.00 76.81 86 ARG A N 1
ATOM 694 C CA . ARG A 1 86 ? 24.798 -7.423 3.195 1.00 76.81 86 ARG A CA 1
ATOM 695 C C . ARG A 1 86 ? 24.579 -8.700 2.394 1.00 76.81 86 ARG A C 1
ATOM 697 O O . ARG A 1 86 ? 25.431 -9.086 1.602 1.00 76.81 86 ARG A O 1
ATOM 704 N N . ASP A 1 87 ? 23.428 -9.321 2.605 1.00 84.06 87 ASP A N 1
ATOM 705 C CA . ASP A 1 87 ? 22.956 -10.498 1.871 1.00 84.06 87 ASP A CA 1
ATOM 706 C C . ASP A 1 87 ? 21.852 -10.154 0.849 1.00 84.06 87 ASP A C 1
ATOM 708 O O . ASP A 1 87 ? 21.095 -11.032 0.448 1.00 84.06 87 ASP A O 1
ATOM 712 N N . TRP A 1 88 ? 21.753 -8.882 0.426 1.00 89.69 88 TRP A N 1
ATOM 713 C CA . TRP A 1 88 ? 20.794 -8.396 -0.578 1.00 89.69 88 TRP A CA 1
ATOM 714 C C . TRP A 1 88 ? 21.428 -7.507 -1.656 1.00 89.69 88 TRP A C 1
ATOM 716 O O . TRP A 1 88 ? 22.339 -6.708 -1.399 1.00 89.69 88 TRP A O 1
ATOM 726 N N . ASP A 1 89 ? 20.845 -7.572 -2.852 1.00 92.12 89 ASP A N 1
ATOM 727 C CA . ASP A 1 89 ? 21.249 -6.766 -4.005 1.00 92.12 89 ASP A CA 1
ATOM 728 C C . ASP A 1 89 ? 20.718 -5.335 -3.910 1.00 92.12 89 ASP A C 1
ATOM 730 O O . ASP A 1 89 ? 21.475 -4.377 -4.103 1.00 92.12 89 ASP A O 1
ATOM 734 N N . HIS A 1 90 ? 19.441 -5.184 -3.538 1.00 94.50 90 HIS A N 1
ATOM 735 C CA . HIS A 1 90 ? 18.704 -3.920 -3.504 1.00 94.50 90 HIS A CA 1
ATOM 736 C C . HIS A 1 90 ? 17.801 -3.806 -2.277 1.00 94.50 90 HIS A C 1
ATOM 738 O O . HIS A 1 90 ? 17.222 -4.795 -1.832 1.00 94.50 90 HIS A O 1
ATOM 744 N N . ALA A 1 91 ? 17.643 -2.588 -1.757 1.00 95.56 91 ALA A N 1
ATOM 745 C CA . ALA A 1 91 ? 16.749 -2.298 -0.641 1.00 95.56 91 ALA A CA 1
ATOM 746 C C . ALA A 1 91 ? 15.599 -1.375 -1.075 1.00 95.56 91 ALA A C 1
ATOM 748 O O . ALA A 1 91 ? 15.833 -0.291 -1.601 1.00 95.56 91 ALA A O 1
ATOM 749 N N . LEU A 1 92 ? 14.353 -1.766 -0.803 1.00 96.38 92 LEU A N 1
ATOM 750 C CA . LEU A 1 92 ? 13.161 -0.943 -1.030 1.00 96.38 92 LEU A CA 1
ATOM 751 C C . LEU A 1 92 ? 12.575 -0.504 0.317 1.00 96.38 92 LEU A C 1
ATOM 753 O O . LEU A 1 92 ? 12.248 -1.350 1.149 1.00 96.38 92 LEU A O 1
ATOM 757 N N . LEU A 1 93 ? 12.402 0.803 0.529 1.00 96.56 93 LEU A N 1
ATOM 758 C CA . LEU A 1 93 ? 11.684 1.340 1.687 1.00 96.56 93 LEU A CA 1
ATOM 759 C C . LEU A 1 93 ? 10.288 1.805 1.280 1.00 96.56 93 LEU A C 1
ATOM 761 O O . LEU A 1 93 ? 10.142 2.755 0.510 1.00 96.56 93 LEU A O 1
ATOM 765 N N . LEU A 1 94 ? 9.274 1.196 1.892 1.00 95.69 94 LEU A N 1
ATOM 766 C CA . LEU A 1 94 ? 7.909 1.711 1.890 1.00 95.69 94 LEU A CA 1
ATOM 767 C C . LEU A 1 94 ? 7.738 2.694 3.049 1.00 95.69 94 LEU A C 1
ATOM 769 O O . LEU A 1 94 ? 7.885 2.327 4.219 1.00 95.69 94 LEU A O 1
ATOM 773 N N . THR A 1 95 ? 7.430 3.950 2.738 1.00 91.94 95 THR A N 1
ATOM 774 C CA . THR A 1 95 ? 7.307 5.011 3.742 1.00 91.94 95 THR A CA 1
ATOM 775 C C . THR A 1 95 ? 5.891 5.562 3.855 1.00 91.94 95 THR A C 1
ATOM 777 O O . THR A 1 95 ? 5.087 5.467 2.939 1.00 91.94 95 THR A O 1
ATOM 780 N N . GLY A 1 96 ? 5.571 6.127 5.019 1.00 88.19 96 GLY A N 1
ATOM 781 C CA . GLY A 1 96 ? 4.302 6.832 5.249 1.00 88.19 96 GLY A CA 1
ATOM 782 C C . GLY A 1 96 ? 4.468 8.349 5.281 1.00 88.19 96 GLY A C 1
ATOM 783 O O . GLY A 1 96 ? 3.588 9.034 5.786 1.00 88.19 96 GLY A O 1
ATOM 784 N N . TYR A 1 97 ? 5.637 8.843 4.873 1.00 85.06 97 TYR A N 1
ATOM 785 C CA . TYR A 1 97 ? 5.884 10.261 4.644 1.00 85.06 97 TYR A CA 1
ATOM 786 C C . TYR A 1 97 ? 5.362 10.659 3.267 1.00 85.06 97 TYR A C 1
ATOM 788 O O . TYR A 1 97 ? 5.502 9.871 2.340 1.00 85.06 97 TYR A O 1
ATOM 796 N N . ASP A 1 98 ? 4.834 11.877 3.155 1.00 79.94 98 ASP A N 1
ATOM 797 C CA . ASP A 1 98 ? 4.603 12.540 1.867 1.00 79.94 98 ASP A CA 1
ATOM 798 C C . ASP A 1 98 ? 5.964 12.975 1.309 1.00 79.94 98 ASP A C 1
ATOM 800 O O . ASP A 1 98 ? 6.672 13.785 1.923 1.00 79.94 98 ASP A O 1
ATOM 804 N N . ILE A 1 99 ? 6.387 12.357 0.211 1.00 84.06 99 ILE A N 1
ATOM 805 C CA . ILE A 1 99 ? 7.687 12.610 -0.393 1.00 84.06 99 ILE A CA 1
ATOM 806 C C . ILE A 1 99 ? 7.581 13.875 -1.259 1.00 84.06 99 ILE A C 1
ATOM 808 O O . ILE A 1 99 ? 6.710 14.041 -2.106 1.00 84.06 99 ILE A O 1
ATOM 812 N N . HIS A 1 100 ? 8.500 14.822 -1.070 1.00 82.69 100 HIS A N 1
ATOM 813 C CA . HIS A 1 100 ? 8.391 16.128 -1.729 1.00 82.69 100 HIS A CA 1
ATOM 814 C C . HIS A 1 100 ? 9.740 16.686 -2.194 1.00 82.69 100 HIS A C 1
ATOM 816 O O . HIS A 1 100 ? 10.810 16.298 -1.721 1.00 82.69 100 HIS A O 1
ATOM 822 N N . ARG A 1 101 ? 9.705 17.643 -3.132 1.00 79.25 101 ARG A N 1
ATOM 823 C CA . ARG A 1 101 ? 10.897 18.338 -3.670 1.00 79.25 101 ARG A CA 1
ATOM 824 C C . ARG A 1 101 ? 11.203 19.683 -2.986 1.00 79.25 101 ARG A C 1
ATOM 826 O O . ARG A 1 101 ? 11.881 20.523 -3.564 1.00 79.25 101 ARG A O 1
ATOM 833 N N . GLY A 1 102 ? 10.683 19.912 -1.780 1.00 72.50 102 GLY A N 1
ATOM 834 C CA . GLY A 1 102 ? 10.800 21.188 -1.053 1.00 72.50 102 GLY A CA 1
ATOM 835 C C . GLY A 1 102 ? 9.452 21.845 -0.740 1.00 72.50 102 GLY A C 1
ATOM 836 O O . GLY A 1 102 ? 8.400 21.264 -1.000 1.00 72.50 102 GLY A O 1
ATOM 837 N N . THR A 1 103 ? 9.478 23.028 -0.125 1.00 60.62 103 THR A N 1
ATOM 838 C CA . THR A 1 103 ? 8.278 23.778 0.284 1.00 60.62 103 THR A CA 1
ATOM 839 C C . THR A 1 103 ? 7.545 24.344 -0.935 1.00 60.62 103 THR A C 1
ATOM 841 O O . THR A 1 103 ? 8.136 25.101 -1.698 1.00 60.62 103 THR A O 1
ATOM 844 N N . GLY A 1 104 ? 6.267 23.992 -1.114 1.00 54.47 104 GLY A N 1
ATOM 845 C CA . GLY A 1 104 ? 5.418 24.507 -2.202 1.00 54.47 104 GLY A CA 1
ATOM 846 C C . GLY A 1 104 ? 5.566 23.801 -3.559 1.00 54.47 104 GLY A C 1
ATOM 847 O O . GLY A 1 104 ? 4.983 24.253 -4.540 1.00 54.47 104 GLY A O 1
ATOM 848 N N . SER A 1 105 ? 6.328 22.704 -3.633 1.00 54.00 105 SER A N 1
ATOM 849 C CA . SER A 1 105 ? 6.473 21.896 -4.852 1.00 54.00 105 SER A CA 1
ATOM 850 C C . SER A 1 105 ? 5.388 20.817 -4.962 1.00 54.00 105 SER A C 1
ATOM 852 O O . SER A 1 105 ? 4.781 20.439 -3.961 1.00 54.00 105 SER A O 1
ATOM 854 N N . ARG A 1 106 ? 5.162 20.293 -6.176 1.00 54.59 106 ARG A N 1
ATOM 855 C CA . ARG A 1 106 ? 4.323 19.101 -6.387 1.00 54.59 106 ARG A CA 1
ATOM 856 C C . ARG A 1 106 ? 4.953 17.919 -5.634 1.00 54.59 106 ARG A C 1
ATOM 858 O O . ARG A 1 106 ? 6.158 17.689 -5.772 1.00 54.59 106 ARG A O 1
ATOM 865 N N . SER A 1 107 ? 4.151 17.211 -4.836 1.00 61.09 107 SER A N 1
ATOM 866 C CA . SER A 1 107 ? 4.550 15.945 -4.203 1.00 61.09 107 SER A CA 1
ATOM 867 C C . SER A 1 107 ? 4.997 14.951 -5.286 1.00 61.09 107 SER A C 1
ATOM 869 O O . SER A 1 107 ? 4.461 14.958 -6.401 1.00 61.09 107 SER A O 1
ATOM 871 N N . ILE A 1 108 ? 6.038 14.172 -4.993 1.00 70.81 108 ILE A N 1
ATOM 872 C CA . ILE A 1 108 ? 6.483 13.050 -5.827 1.00 70.81 108 ILE A CA 1
ATOM 873 C C . ILE A 1 108 ? 6.293 11.788 -5.004 1.00 70.81 108 ILE A C 1
ATOM 875 O O . ILE A 1 108 ? 6.603 11.809 -3.829 1.00 70.81 108 ILE A O 1
ATOM 879 N N . SER A 1 109 ? 5.854 10.682 -5.588 1.00 79.94 109 SER A N 1
ATOM 880 C CA . SER A 1 109 ? 5.481 9.521 -4.767 1.00 79.94 109 SER A CA 1
ATOM 881 C C . SER A 1 109 ? 6.593 8.479 -4.588 1.00 79.94 109 SER A C 1
ATOM 883 O O . SER A 1 109 ? 6.433 7.519 -3.835 1.00 79.94 109 SER A O 1
ATOM 885 N N . GLY A 1 110 ? 7.740 8.663 -5.245 1.00 89.12 110 GLY A N 1
ATOM 886 C CA . GLY A 1 110 ? 8.897 7.772 -5.171 1.00 89.12 110 GLY A CA 1
ATOM 887 C C . GLY A 1 110 ? 10.185 8.446 -5.633 1.00 89.12 110 GLY A C 1
ATOM 888 O O . GLY A 1 110 ? 10.160 9.552 -6.186 1.00 89.12 110 GLY A O 1
ATOM 889 N N . ILE A 1 111 ? 11.319 7.813 -5.321 1.00 93.81 111 ILE A N 1
ATOM 890 C CA . ILE A 1 111 ? 12.634 8.199 -5.838 1.00 93.81 111 ILE A CA 1
ATOM 891 C C . ILE A 1 111 ? 13.636 7.033 -5.756 1.00 93.81 111 ILE A C 1
ATOM 893 O O . ILE A 1 111 ? 13.756 6.364 -4.724 1.00 93.81 111 ILE A O 1
ATOM 897 N N . ALA A 1 112 ? 14.425 6.858 -6.813 1.00 96.06 112 ALA A N 1
ATOM 898 C CA . ALA A 1 112 ? 15.605 5.998 -6.851 1.00 96.06 112 ALA A CA 1
ATOM 899 C C . ALA A 1 112 ? 16.790 6.668 -7.567 1.00 96.06 112 ALA A C 1
ATOM 901 O O . ALA A 1 112 ? 16.665 7.711 -8.215 1.00 96.06 112 ALA A O 1
ATOM 902 N N . ARG A 1 113 ? 17.977 6.066 -7.433 1.00 93.94 113 ARG A N 1
ATOM 903 C CA . ARG A 1 113 ? 19.167 6.447 -8.208 1.00 93.94 113 ARG A CA 1
ATOM 904 C C . ARG A 1 113 ? 19.136 5.737 -9.563 1.00 93.94 113 ARG A C 1
ATOM 906 O O . ARG A 1 113 ? 18.975 4.521 -9.607 1.00 93.94 113 ARG A O 1
ATOM 913 N N . LEU A 1 114 ? 19.360 6.485 -10.646 1.00 95.50 114 LEU A N 1
ATOM 914 C CA . LEU A 1 114 ? 19.587 5.893 -11.966 1.00 95.50 114 LEU A CA 1
ATOM 915 C C . LEU A 1 114 ? 20.845 5.011 -11.932 1.00 95.50 114 LEU A C 1
ATOM 917 O O . LEU A 1 114 ? 21.860 5.439 -11.382 1.00 95.50 114 LEU A O 1
ATOM 921 N N . ASP A 1 115 ? 20.777 3.818 -12.526 1.00 94.69 115 ASP A N 1
ATOM 922 C CA . ASP A 1 115 ? 21.859 2.818 -12.549 1.00 94.69 115 ASP A CA 1
ATOM 923 C C . ASP A 1 115 ? 22.302 2.343 -11.140 1.00 94.69 115 ASP A C 1
ATOM 925 O O . ASP A 1 115 ? 23.424 1.869 -10.961 1.00 94.69 115 ASP A O 1
ATOM 929 N N . GLY A 1 116 ? 21.459 2.499 -10.112 1.00 94.00 116 GLY A N 1
ATOM 930 C CA . GLY A 1 116 ? 21.825 2.204 -8.720 1.00 94.00 116 GLY A CA 1
ATOM 931 C C . GLY A 1 116 ? 21.927 0.715 -8.366 1.00 94.00 116 GLY A C 1
ATOM 932 O O . GLY A 1 116 ? 22.538 0.368 -7.354 1.00 94.00 116 GLY A O 1
ATOM 933 N N . MET A 1 117 ? 21.332 -0.176 -9.161 1.00 95.06 117 MET A N 1
ATOM 934 C CA . MET A 1 117 ? 21.323 -1.617 -8.900 1.00 95.06 117 MET A CA 1
ATOM 935 C C . MET A 1 117 ? 22.749 -2.193 -8.914 1.00 95.06 117 MET A C 1
ATOM 937 O O . MET A 1 117 ? 23.579 -1.813 -9.736 1.00 95.06 117 MET A O 1
ATOM 941 N N . CYS A 1 118 ? 23.046 -3.102 -7.981 1.00 92.12 118 CYS A N 1
ATOM 942 C CA . CYS A 1 118 ? 24.390 -3.647 -7.724 1.00 92.12 118 CYS A CA 1
ATOM 943 C C . CYS A 1 118 ? 25.462 -2.641 -7.259 1.00 92.12 118 CYS A C 1
ATOM 945 O O . CYS A 1 118 ? 26.600 -3.042 -7.013 1.00 92.12 118 CYS A O 1
ATOM 947 N N . ASP A 1 119 ? 25.133 -1.362 -7.059 1.00 92.06 119 ASP A N 1
ATOM 948 C CA . ASP A 1 119 ? 26.031 -0.410 -6.402 1.00 92.06 119 ASP A CA 1
ATOM 949 C C . ASP A 1 119 ? 25.769 -0.400 -4.887 1.00 92.06 119 ASP A C 1
ATOM 951 O O . ASP A 1 119 ? 24.664 -0.062 -4.438 1.00 92.06 119 ASP A O 1
ATOM 955 N N . PRO A 1 120 ? 26.774 -0.703 -4.044 1.00 88.50 120 PRO A N 1
ATOM 956 C CA . PRO A 1 120 ? 26.573 -0.725 -2.612 1.00 88.50 120 PRO A CA 1
ATOM 957 C C . PRO A 1 120 ? 26.026 0.571 -1.999 1.00 88.50 120 PRO A C 1
ATOM 959 O O . PRO A 1 120 ? 25.353 0.513 -0.965 1.00 88.50 120 PRO A O 1
ATOM 962 N N . TRP A 1 121 ? 26.298 1.717 -2.619 1.00 90.88 121 TRP A N 1
ATOM 963 C CA . TRP A 1 121 ? 25.898 3.039 -2.139 1.00 90.88 121 TRP A CA 1
ATOM 964 C C . TRP A 1 121 ? 24.553 3.508 -2.678 1.00 90.88 121 TRP A C 1
ATOM 966 O O . TRP A 1 121 ? 23.918 4.344 -2.039 1.00 90.88 121 TRP A O 1
ATOM 976 N N . ASN A 1 122 ? 24.139 2.984 -3.831 1.00 94.00 122 ASN A N 1
ATOM 977 C CA . ASN A 1 122 ? 23.012 3.507 -4.599 1.00 94.00 122 ASN A CA 1
ATOM 978 C C . ASN A 1 122 ? 21.896 2.476 -4.841 1.00 94.00 122 ASN A C 1
ATOM 980 O O . ASN A 1 122 ? 20.852 2.842 -5.376 1.00 94.00 122 ASN A O 1
ATOM 984 N N . SER A 1 123 ? 22.064 1.223 -4.403 1.00 93.81 123 SER A N 1
ATOM 985 C CA . SER A 1 123 ? 21.056 0.162 -4.552 1.00 93.81 123 SER A CA 1
ATOM 986 C C . SER A 1 123 ? 19.957 0.255 -3.482 1.00 93.81 123 SER A C 1
ATOM 988 O O . SER A 1 123 ? 19.841 -0.568 -2.571 1.00 93.81 123 SER A O 1
ATOM 990 N N . CYS A 1 124 ? 19.188 1.334 -3.570 1.00 95.88 124 CYS A N 1
ATOM 991 C CA . CYS A 1 124 ? 18.163 1.748 -2.625 1.00 95.88 124 CYS A CA 1
ATOM 992 C C . CYS A 1 124 ? 17.048 2.501 -3.363 1.00 95.88 124 CYS A C 1
ATOM 994 O O . CYS A 1 124 ? 17.322 3.400 -4.158 1.00 95.88 124 CYS A O 1
ATOM 996 N N . THR A 1 125 ? 15.800 2.185 -3.032 1.00 96.88 125 THR A N 1
ATOM 997 C CA . THR A 1 125 ? 14.604 2.831 -3.581 1.00 96.88 125 THR A CA 1
ATOM 998 C C . THR A 1 125 ? 13.682 3.284 -2.456 1.00 96.88 125 THR A C 1
ATOM 1000 O O . THR A 1 125 ? 13.487 2.564 -1.472 1.00 96.88 125 THR A O 1
ATOM 1003 N N . LEU A 1 126 ? 13.091 4.469 -2.606 1.00 95.06 126 LEU A N 1
ATOM 1004 C CA . LEU A 1 126 ? 12.000 4.954 -1.768 1.00 95.06 126 LEU A CA 1
ATOM 1005 C C . LEU A 1 126 ? 10.688 4.948 -2.550 1.00 95.06 126 LEU A C 1
ATOM 1007 O O . LEU A 1 126 ? 10.627 5.486 -3.653 1.00 95.06 126 LEU A O 1
ATOM 1011 N N . ALA A 1 127 ? 9.630 4.428 -1.936 1.00 94.38 127 ALA A N 1
ATOM 1012 C CA . ALA A 1 127 ? 8.268 4.568 -2.433 1.00 94.38 127 ALA A CA 1
ATOM 1013 C C . ALA A 1 127 ? 7.312 4.899 -1.282 1.00 94.38 127 ALA A C 1
ATOM 1015 O O . ALA A 1 127 ? 7.428 4.366 -0.172 1.00 94.38 127 ALA A O 1
ATOM 1016 N N . GLU A 1 128 ? 6.347 5.775 -1.537 1.00 89.12 128 GLU A N 1
ATOM 1017 C CA . GLU A 1 128 ? 5.202 5.949 -0.649 1.00 89.12 128 GLU A CA 1
ATOM 1018 C C . GLU A 1 128 ? 4.420 4.639 -0.560 1.00 89.12 128 GLU A C 1
ATOM 1020 O O . GLU A 1 128 ? 4.152 3.991 -1.565 1.00 89.12 128 GLU A O 1
ATOM 1025 N N . GLY A 1 129 ? 4.081 4.225 0.658 1.00 85.69 129 GLY A N 1
ATOM 1026 C CA . GLY A 1 129 ? 3.474 2.929 0.953 1.00 85.69 129 GLY A CA 1
ATOM 1027 C C . GLY A 1 129 ? 2.041 3.016 1.466 1.00 85.69 129 GLY A C 1
ATOM 1028 O O . GLY A 1 129 ? 1.583 2.054 2.072 1.00 85.69 129 GLY A O 1
ATOM 1029 N N . LEU A 1 130 ? 1.357 4.150 1.291 1.00 79.06 130 LEU A N 1
ATOM 1030 C CA . LEU A 1 130 ? 0.032 4.393 1.877 1.00 79.06 130 LEU A CA 1
ATOM 1031 C C . LEU A 1 130 ? -1.094 3.603 1.191 1.00 79.06 130 LEU A C 1
ATOM 1033 O O . LEU A 1 130 ? -2.082 3.274 1.846 1.00 79.06 130 LEU A O 1
ATOM 1037 N N . ASP A 1 131 ? -0.925 3.261 -0.087 1.00 86.44 131 ASP A N 1
ATOM 1038 C CA . ASP A 1 131 ? -1.875 2.477 -0.877 1.00 86.44 131 ASP A CA 1
ATOM 1039 C C . ASP A 1 131 ? -1.192 1.734 -2.043 1.00 86.44 131 ASP A C 1
ATOM 1041 O O . ASP A 1 131 ? 0.014 1.862 -2.275 1.00 86.44 131 ASP A O 1
ATOM 1045 N N . PHE A 1 132 ? -1.957 0.942 -2.797 1.00 90.75 132 PHE A N 1
ATOM 1046 C CA . PHE A 1 132 ? -1.425 0.100 -3.871 1.00 90.75 132 PHE A CA 1
ATOM 1047 C C . PHE A 1 132 ? -0.908 0.857 -5.105 1.00 90.75 132 PHE A C 1
ATOM 1049 O O . PHE A 1 132 ? -0.264 0.236 -5.951 1.00 90.75 132 PHE A O 1
ATOM 1056 N N . THR A 1 133 ? -1.038 2.187 -5.168 1.00 88.06 133 THR A N 1
ATOM 1057 C CA . THR A 1 133 ? -0.251 3.019 -6.097 1.00 88.06 133 THR A CA 1
ATOM 1058 C C . THR A 1 133 ? 1.248 2.771 -5.903 1.00 88.06 133 THR A C 1
ATOM 1060 O O . THR A 1 133 ? 2.015 2.803 -6.867 1.00 88.06 133 THR A O 1
ATOM 1063 N N . SER A 1 134 ? 1.656 2.420 -4.675 1.00 90.81 134 SER A N 1
ATOM 1064 C CA . SER A 1 134 ? 3.013 1.992 -4.323 1.00 90.81 134 SER A CA 1
ATOM 1065 C C . SER A 1 134 ? 3.557 0.881 -5.221 1.00 90.81 134 SER A C 1
ATOM 1067 O O . SER A 1 134 ? 4.748 0.889 -5.509 1.00 90.81 134 SER A O 1
ATOM 1069 N N . ALA A 1 135 ? 2.716 -0.031 -5.727 1.00 94.75 135 ALA A N 1
ATOM 1070 C CA . ALA A 1 135 ? 3.133 -1.077 -6.661 1.00 94.75 135 ALA A CA 1
ATOM 1071 C C . ALA A 1 135 ? 3.681 -0.495 -7.969 1.00 94.75 135 ALA A C 1
ATOM 1073 O O . ALA A 1 135 ? 4.745 -0.897 -8.439 1.00 94.75 135 ALA A O 1
ATOM 1074 N N . PHE A 1 136 ? 2.984 0.487 -8.535 1.00 94.06 136 PHE A N 1
ATOM 1075 C CA . PHE A 1 136 ? 3.367 1.131 -9.791 1.00 94.06 136 PHE A CA 1
ATOM 1076 C C . PHE A 1 136 ? 4.552 2.075 -9.594 1.00 94.06 136 PHE A C 1
ATOM 1078 O O . PHE A 1 136 ? 5.483 2.063 -10.393 1.00 94.06 136 PHE A O 1
ATOM 1085 N N . ILE A 1 137 ? 4.562 2.819 -8.484 1.00 92.44 137 ILE A N 1
ATOM 1086 C CA . ILE A 1 137 ? 5.695 3.664 -8.092 1.00 92.44 137 ILE A CA 1
ATOM 1087 C C . ILE A 1 137 ? 6.945 2.809 -7.895 1.00 92.44 137 ILE A C 1
ATOM 1089 O O . ILE A 1 137 ? 7.965 3.060 -8.519 1.00 92.44 137 ILE A O 1
ATOM 1093 N N . GLY A 1 138 ? 6.874 1.767 -7.065 1.00 95.25 138 GLY A N 1
ATOM 1094 C CA . GLY A 1 138 ? 8.009 0.889 -6.796 1.00 95.25 138 GLY A CA 1
ATOM 1095 C C . GLY A 1 138 ? 8.560 0.260 -8.072 1.00 95.25 138 GLY A C 1
ATOM 1096 O O . GLY A 1 138 ? 9.771 0.204 -8.237 1.00 95.25 138 GLY A O 1
ATOM 1097 N N . THR A 1 139 ? 7.687 -0.125 -9.007 1.00 96.81 139 THR A N 1
ATOM 1098 C CA . THR A 1 139 ? 8.095 -0.637 -10.328 1.00 96.81 139 THR A CA 1
ATOM 1099 C C . THR A 1 139 ? 8.829 0.423 -11.150 1.00 96.81 139 THR A C 1
ATOM 1101 O O . THR A 1 139 ? 9.883 0.137 -11.707 1.00 96.81 139 THR A O 1
ATOM 1104 N N . HIS A 1 140 ? 8.323 1.658 -11.185 1.00 96.19 140 HIS A N 1
ATOM 1105 C CA . HIS A 1 140 ? 8.977 2.782 -11.860 1.00 96.19 140 HIS A CA 1
ATOM 1106 C C . HIS A 1 140 ? 10.360 3.096 -11.267 1.00 96.19 140 HIS A C 1
ATOM 1108 O O . HIS A 1 140 ? 11.347 3.231 -11.988 1.00 96.19 140 HIS A O 1
ATOM 1114 N N . GLU A 1 141 ? 10.457 3.186 -9.941 1.00 97.19 141 GLU A N 1
ATOM 1115 C CA . GLU A 1 141 ? 11.705 3.544 -9.262 1.00 97.19 141 GLU A CA 1
ATOM 1116 C C . GLU A 1 141 ? 12.757 2.422 -9.327 1.00 97.19 141 GLU A C 1
ATOM 1118 O O . GLU A 1 141 ? 13.952 2.672 -9.518 1.00 97.19 141 GLU A O 1
ATOM 1123 N N . LEU A 1 142 ? 12.324 1.161 -9.261 1.00 97.50 142 LEU A N 1
ATOM 1124 C CA . LEU A 1 142 ? 13.194 0.027 -9.571 1.00 97.50 142 LEU A CA 1
ATOM 1125 C C . LEU A 1 142 ? 13.664 0.073 -11.033 1.00 97.50 142 LEU A C 1
ATOM 1127 O O . LEU A 1 142 ? 14.795 -0.326 -11.307 1.00 97.50 142 LEU A O 1
ATOM 1131 N N . GLY A 1 143 ? 12.854 0.616 -11.949 1.00 97.44 143 GLY A N 1
ATOM 1132 C CA . GLY A 1 143 ? 13.212 0.866 -13.346 1.00 97.44 143 GLY A CA 1
ATOM 1133 C C . GLY A 1 143 ? 14.435 1.771 -13.463 1.00 97.44 143 GLY A C 1
ATOM 1134 O O . GLY A 1 143 ? 15.416 1.391 -14.105 1.00 97.44 143 GLY A O 1
ATOM 1135 N N . HIS A 1 144 ? 14.441 2.905 -12.749 1.00 97.31 144 HIS A N 1
ATOM 1136 C CA . HIS A 1 144 ? 15.630 3.766 -12.642 1.00 97.31 144 HIS A CA 1
ATOM 1137 C C . HIS A 1 144 ? 16.827 3.007 -12.072 1.00 97.31 144 HIS A C 1
ATOM 1139 O O . HIS A 1 144 ? 17.937 3.118 -12.593 1.00 97.31 144 HIS A O 1
ATOM 1145 N N . SER A 1 145 ? 16.613 2.187 -11.039 1.00 97.31 145 SER A N 1
ATOM 1146 C CA . SER A 1 145 ? 17.693 1.398 -10.433 1.00 97.31 145 SER A CA 1
ATOM 1147 C C . SER A 1 145 ? 18.358 0.452 -11.437 1.00 97.31 145 SER A C 1
ATOM 1149 O O . SER A 1 145 ? 19.575 0.292 -11.389 1.00 97.31 145 SER A O 1
ATOM 1151 N N . VAL A 1 146 ? 17.595 -0.119 -12.376 1.00 96.06 146 VAL A N 1
ATOM 1152 C CA . VAL A 1 146 ? 18.108 -0.954 -13.481 1.00 96.06 146 VAL A CA 1
ATOM 1153 C C . VAL A 1 146 ? 18.381 -0.165 -14.769 1.00 96.06 146 VAL A C 1
ATOM 1155 O O . VAL A 1 146 ? 18.440 -0.731 -15.858 1.00 96.06 146 VAL A O 1
ATOM 1158 N N . GLY A 1 147 ? 18.557 1.150 -14.642 1.00 95.06 147 GLY A N 1
ATOM 1159 C CA . GLY A 1 147 ? 19.078 2.031 -15.682 1.00 95.06 147 GLY A CA 1
ATOM 1160 C C . GLY A 1 147 ? 18.067 2.566 -16.689 1.00 95.06 147 GLY A C 1
ATOM 1161 O O . GLY A 1 147 ? 18.469 3.275 -17.609 1.00 95.06 147 GLY A O 1
ATOM 1162 N N . MET A 1 148 ? 16.776 2.283 -16.515 1.00 96.44 148 MET A N 1
ATOM 1163 C CA . MET A 1 148 ? 15.726 2.811 -17.384 1.00 96.44 148 MET A CA 1
ATOM 1164 C C . MET A 1 148 ? 15.504 4.297 -17.109 1.00 96.44 148 MET A C 1
ATOM 1166 O O . MET A 1 148 ? 15.279 4.691 -15.967 1.00 96.44 148 MET A O 1
ATOM 1170 N N . ARG A 1 149 ? 15.542 5.133 -18.148 1.00 92.50 149 ARG A N 1
ATOM 1171 C CA . ARG A 1 149 ? 15.204 6.559 -18.038 1.00 92.50 149 ARG A CA 1
ATOM 1172 C C . ARG A 1 149 ? 13.712 6.781 -18.254 1.00 92.50 149 ARG A C 1
ATOM 1174 O O . ARG A 1 149 ? 12.983 5.869 -18.642 1.00 92.50 149 ARG A O 1
ATOM 1181 N N . HIS A 1 150 ? 13.261 8.013 -18.008 1.00 92.75 150 HIS A N 1
ATOM 1182 C CA . HIS A 1 150 ? 11.907 8.401 -18.395 1.00 92.75 150 HIS A CA 1
ATOM 1183 C C . HIS A 1 150 ? 11.703 8.252 -19.902 1.00 92.75 150 HIS A C 1
ATOM 1185 O O . HIS A 1 150 ? 12.610 8.535 -20.683 1.00 92.75 150 HIS A O 1
ATOM 1191 N N . ASP A 1 151 ? 10.506 7.813 -20.288 1.00 86.25 151 ASP A N 1
ATOM 1192 C CA . ASP A 1 151 ? 10.161 7.593 -21.694 1.00 86.25 151 ASP A CA 1
ATOM 1193 C C . ASP A 1 151 ? 10.210 8.899 -22.492 1.00 86.25 151 ASP A C 1
ATOM 1195 O O . ASP A 1 151 ? 10.709 8.935 -23.617 1.00 86.25 151 ASP A O 1
ATOM 1199 N N . GLU A 1 152 ? 9.714 9.994 -21.918 1.00 87.62 152 GLU A N 1
ATOM 1200 C CA . GLU A 1 152 ? 9.667 11.274 -22.609 1.00 87.62 152 GLU A CA 1
ATOM 1201 C C . GLU A 1 152 ? 11.062 11.927 -22.726 1.00 87.62 152 GLU A C 1
ATOM 1203 O O . GLU A 1 152 ? 11.880 11.831 -21.809 1.00 87.62 152 GLU A O 1
ATOM 1208 N N . PRO A 1 153 ? 11.342 12.665 -23.821 1.00 83.94 153 PRO A N 1
ATOM 1209 C CA . PRO A 1 153 ? 10.455 12.957 -24.955 1.00 83.94 153 PRO A CA 1
ATOM 1210 C C . PRO A 1 153 ? 10.484 11.906 -26.081 1.00 83.94 153 PRO A C 1
ATOM 1212 O O . PRO A 1 153 ? 9.775 12.067 -27.070 1.00 83.94 153 PRO A O 1
ATOM 1215 N N . TYR A 1 154 ? 11.313 10.866 -25.974 1.00 78.75 154 TYR A N 1
ATOM 1216 C CA . TYR A 1 154 ? 11.631 9.972 -27.096 1.00 78.75 154 TYR A CA 1
ATOM 1217 C C . TYR A 1 154 ? 10.618 8.838 -27.294 1.00 78.75 154 TYR A C 1
ATOM 1219 O O . TYR A 1 154 ? 10.402 8.394 -28.420 1.00 78.75 154 TYR A O 1
ATOM 1227 N N . CYS A 1 155 ? 9.984 8.388 -26.215 1.00 81.81 155 CYS A N 1
ATOM 1228 C CA . CYS A 1 155 ? 8.922 7.395 -26.200 1.00 81.81 155 CYS A CA 1
ATOM 1229 C C . CYS A 1 155 ? 7.606 7.995 -25.665 1.00 81.81 155 CYS A C 1
ATOM 1231 O O . CYS A 1 155 ? 7.620 8.944 -24.875 1.00 81.81 155 CYS A O 1
ATOM 1233 N N . PRO A 1 156 ? 6.441 7.454 -26.078 1.00 79.81 156 PRO A N 1
ATOM 1234 C CA . PRO A 1 156 ? 5.149 7.933 -25.601 1.00 79.81 156 PRO A CA 1
ATOM 1235 C C . PRO A 1 156 ? 4.985 7.791 -24.082 1.00 79.81 156 PRO A C 1
ATOM 1237 O O . PRO A 1 156 ? 5.306 6.752 -23.511 1.00 79.81 156 PRO A O 1
ATOM 1240 N N . ALA A 1 157 ? 4.343 8.787 -23.468 1.00 80.12 157 ALA A N 1
ATOM 1241 C CA . ALA A 1 157 ? 3.994 8.880 -22.044 1.00 80.12 157 ALA A CA 1
ATOM 1242 C C . ALA A 1 157 ? 2.921 7.871 -21.560 1.00 80.12 157 ALA A C 1
ATOM 1244 O O . ALA A 1 157 ? 2.019 8.221 -20.793 1.00 80.12 157 ALA A O 1
ATOM 1245 N N . LYS A 1 158 ? 2.948 6.634 -22.069 1.00 83.75 158 LYS A N 1
ATOM 1246 C CA . LYS A 1 158 ? 1.900 5.609 -21.907 1.00 83.75 158 LYS A CA 1
ATOM 1247 C C . LYS A 1 158 ? 2.362 4.369 -21.134 1.00 83.75 158 LYS A C 1
ATOM 1249 O O . LYS A 1 158 ? 1.556 3.474 -20.904 1.00 83.75 158 LYS A O 1
ATOM 1254 N N . HIS A 1 159 ? 3.629 4.318 -20.743 1.00 89.25 159 HIS A N 1
ATOM 1255 C CA . HIS A 1 159 ? 4.274 3.144 -20.159 1.00 89.25 159 HIS A CA 1
ATOM 1256 C C . HIS A 1 159 ? 4.740 3.419 -18.724 1.00 89.25 159 HIS A C 1
ATOM 1258 O O . HIS A 1 159 ? 4.625 4.545 -18.231 1.00 89.25 159 HIS A O 1
ATOM 1264 N N . ILE A 1 160 ? 5.230 2.375 -18.047 1.00 93.94 160 ILE A N 1
ATOM 1265 C CA . ILE A 1 160 ? 5.660 2.418 -16.638 1.00 93.94 160 ILE A CA 1
ATOM 1266 C C . ILE A 1 160 ? 6.666 3.549 -16.390 1.00 93.94 160 ILE A C 1
ATOM 1268 O O . ILE A 1 160 ? 6.559 4.239 -15.379 1.00 93.94 160 ILE A O 1
ATOM 1272 N N . MET A 1 161 ? 7.603 3.782 -17.315 1.00 95.00 161 MET A N 1
ATOM 1273 C CA . MET A 1 161 ? 8.656 4.793 -17.168 1.00 95.00 161 MET A CA 1
ATOM 1274 C C . MET A 1 161 ? 8.241 6.205 -17.600 1.00 95.00 161 MET A C 1
ATOM 1276 O O . MET A 1 161 ? 9.086 7.093 -17.678 1.00 95.00 161 MET A O 1
ATOM 1280 N N . SER A 1 162 ? 6.955 6.477 -17.816 1.00 91.75 162 SER A N 1
ATOM 1281 C CA . SER A 1 162 ? 6.489 7.855 -17.988 1.00 91.75 162 SER A CA 1
ATOM 1282 C C . SER A 1 162 ? 6.800 8.691 -16.743 1.00 91.75 162 SER A C 1
ATOM 1284 O O . SER A 1 162 ? 6.619 8.245 -15.612 1.00 91.75 162 SER A O 1
ATOM 1286 N N . SER A 1 163 ? 7.192 9.947 -16.944 1.00 85.44 163 SER A N 1
ATOM 1287 C CA . SER A 1 163 ? 7.480 10.925 -15.879 1.00 85.44 163 SER A CA 1
ATOM 1288 C C . SER A 1 163 ? 6.300 11.249 -14.945 1.00 85.44 163 SER A C 1
ATOM 1290 O O . SER A 1 163 ? 6.458 11.979 -13.964 1.00 85.44 163 SER A O 1
ATOM 1292 N N . SER A 1 164 ? 5.109 10.725 -15.234 1.00 81.88 164 SER A N 1
ATOM 1293 C CA . SER A 1 164 ? 3.911 10.852 -14.407 1.00 81.88 164 SER A CA 1
ATOM 1294 C C . SER A 1 164 ? 3.207 9.509 -14.255 1.00 81.88 164 SER A C 1
ATOM 1296 O O . SER A 1 164 ? 3.164 8.708 -15.187 1.00 81.88 164 SER A O 1
ATOM 1298 N N . LEU A 1 165 ? 2.559 9.291 -13.113 1.00 78.44 165 LEU A N 1
ATOM 1299 C CA . LEU A 1 165 ? 1.598 8.200 -12.963 1.00 78.44 165 LEU A CA 1
ATOM 1300 C C . LEU A 1 165 ? 0.339 8.490 -13.785 1.00 78.44 165 LEU A C 1
ATOM 1302 O O . LEU A 1 165 ? 0.049 9.637 -14.132 1.00 78.44 165 LEU A O 1
ATOM 1306 N N . GLY A 1 166 ? -0.415 7.450 -14.117 1.00 74.44 166 GLY A N 1
ATOM 1307 C CA . GLY A 1 166 ? -1.643 7.636 -14.867 1.00 74.44 166 GLY A CA 1
ATOM 1308 C C . GLY A 1 166 ? -2.227 6.347 -15.422 1.00 74.44 166 GLY A C 1
ATOM 1309 O O . GLY A 1 166 ? -1.729 5.254 -15.147 1.00 74.44 166 GLY A O 1
ATOM 1310 N N . PRO A 1 167 ? -3.294 6.482 -16.212 1.00 78.81 167 PRO A N 1
ATOM 1311 C CA . PRO A 1 167 ? -4.083 5.349 -16.650 1.00 78.81 167 PRO A CA 1
ATOM 1312 C C . PRO A 1 167 ? -3.329 4.487 -17.674 1.00 78.81 167 PRO A C 1
ATOM 1314 O O . PRO A 1 167 ? -2.673 5.002 -18.582 1.00 78.81 167 PRO A O 1
ATOM 1317 N N . GLY A 1 168 ? -3.426 3.165 -17.516 1.00 79.12 168 GLY A N 1
ATOM 1318 C CA . GLY A 1 168 ? -2.846 2.156 -18.410 1.00 79.12 168 GLY A CA 1
ATOM 1319 C C . GLY A 1 168 ? -1.320 2.059 -18.425 1.00 79.12 168 GLY A C 1
ATOM 1320 O O . GLY A 1 168 ? -0.775 1.338 -19.259 1.00 79.12 168 GLY A O 1
ATOM 1321 N N . LYS A 1 169 ? -0.620 2.753 -17.521 1.00 86.88 169 LYS A N 1
ATOM 1322 C CA . LYS A 1 169 ? 0.850 2.787 -17.458 1.00 86.88 169 LYS A CA 1
ATOM 1323 C C . LYS A 1 169 ? 1.428 1.561 -16.747 1.00 86.88 169 LYS A C 1
ATOM 1325 O O . LYS A 1 169 ? 2.067 1.671 -15.708 1.00 86.88 169 LYS A O 1
ATOM 1330 N N . VAL A 1 170 ? 1.155 0.386 -17.304 1.00 89.25 170 VAL A N 1
ATOM 1331 C CA . VAL A 1 170 ? 1.484 -0.921 -16.703 1.00 89.25 170 VAL A CA 1
ATOM 1332 C C . VAL A 1 170 ? 2.321 -1.813 -17.616 1.00 89.25 170 VAL A C 1
ATOM 1334 O O . VAL A 1 170 ? 2.569 -2.965 -17.291 1.00 89.25 170 VAL A O 1
ATOM 1337 N N . THR A 1 171 ? 2.767 -1.299 -18.762 1.00 90.19 171 THR A N 1
ATOM 1338 C CA . THR A 1 171 ? 3.647 -2.000 -19.713 1.00 90.19 171 THR A CA 1
ATOM 1339 C C . THR A 1 171 ? 4.953 -1.242 -19.905 1.00 90.19 171 THR A C 1
ATOM 1341 O O . THR A 1 171 ? 4.988 -0.027 -19.698 1.00 90.19 171 THR A O 1
ATOM 1344 N N . TRP A 1 172 ? 6.017 -1.937 -20.311 1.00 90.00 172 TRP A N 1
ATOM 1345 C CA . TRP A 1 172 ? 7.302 -1.316 -20.653 1.00 90.00 172 TRP A CA 1
ATOM 1346 C C . TRP A 1 172 ? 7.303 -0.744 -22.072 1.00 90.00 172 TRP A C 1
ATOM 1348 O O . TRP A 1 172 ? 6.735 -1.341 -22.987 1.00 90.00 172 TRP A O 1
ATOM 1358 N N . SER A 1 173 ? 7.973 0.394 -22.266 1.00 89.12 173 SER A N 1
ATOM 1359 C CA . SER A 1 173 ? 8.217 0.938 -23.601 1.00 89.12 173 SER A CA 1
ATOM 1360 C C . SER A 1 173 ? 9.453 0.292 -24.229 1.00 89.12 173 SER A C 1
ATOM 1362 O O . SER A 1 173 ? 10.318 -0.253 -23.539 1.00 89.12 173 SER A O 1
ATOM 1364 N N . ILE A 1 174 ? 9.595 0.419 -25.549 1.00 82.44 174 ILE A N 1
ATOM 1365 C CA . ILE A 1 174 ? 10.824 0.008 -26.237 1.00 82.44 174 ILE A CA 1
ATOM 1366 C C . ILE A 1 174 ? 12.056 0.798 -25.755 1.00 82.44 174 ILE A C 1
ATOM 1368 O O . ILE A 1 174 ? 13.157 0.249 -25.732 1.00 82.44 174 ILE A O 1
ATOM 1372 N N . CYS A 1 175 ? 11.885 2.054 -25.320 1.00 85.50 175 CYS A N 1
ATOM 1373 C CA . CYS A 1 175 ? 12.974 2.858 -24.764 1.00 85.50 175 CYS A CA 1
ATOM 1374 C C . CYS A 1 175 ? 13.428 2.310 -23.409 1.00 85.50 175 CYS A C 1
ATOM 1376 O O . CYS A 1 175 ? 14.622 2.090 -23.217 1.00 85.50 175 CYS A O 1
ATOM 1378 N N . SER A 1 176 ? 12.486 2.018 -22.502 1.00 91.38 176 SER A N 1
ATOM 1379 C CA . SER A 1 176 ? 12.814 1.452 -21.189 1.00 91.38 176 SER A CA 1
ATOM 1380 C C . SER A 1 176 ? 13.533 0.111 -21.344 1.00 91.38 176 SER A C 1
ATOM 1382 O O . SER A 1 176 ? 14.559 -0.131 -20.716 1.00 91.38 176 SER A O 1
ATOM 1384 N N . LEU A 1 177 ? 13.033 -0.751 -22.237 1.00 90.19 177 LEU A N 1
ATOM 1385 C CA . LEU A 1 177 ? 13.638 -2.058 -22.492 1.00 90.19 177 LEU A CA 1
ATOM 1386 C C . LEU A 1 177 ? 15.038 -1.932 -23.092 1.00 90.19 177 LEU A C 1
ATOM 1388 O O . LEU A 1 177 ? 15.936 -2.665 -22.685 1.00 90.19 177 LEU A O 1
ATOM 1392 N N . ARG A 1 178 ? 15.266 -0.988 -24.009 1.00 86.25 178 ARG A N 1
ATOM 1393 C CA . ARG A 1 178 ? 16.607 -0.714 -24.542 1.00 86.25 178 ARG A CA 1
ATOM 1394 C C . ARG A 1 178 ? 17.583 -0.313 -23.432 1.00 86.25 178 ARG A C 1
ATOM 1396 O O . ARG A 1 178 ? 18.677 -0.871 -23.364 1.00 86.25 178 ARG A O 1
ATOM 1403 N N . ASP A 1 179 ? 17.192 0.621 -22.571 1.00 90.50 179 ASP A N 1
ATOM 1404 C CA . ASP A 1 179 ? 18.028 1.089 -21.462 1.00 90.50 179 ASP A CA 1
ATOM 1405 C C . ASP A 1 179 ? 18.350 -0.039 -20.471 1.00 90.50 179 ASP A C 1
ATOM 1407 O O . ASP A 1 179 ? 19.502 -0.198 -20.061 1.00 90.50 179 ASP A O 1
ATOM 1411 N N . TYR A 1 180 ? 17.359 -0.876 -20.160 1.00 90.88 180 TYR A N 1
ATOM 1412 C CA . TYR A 1 180 ? 17.521 -2.061 -19.321 1.00 90.88 180 TYR A CA 1
ATOM 1413 C C . TYR A 1 180 ? 18.558 -3.042 -19.874 1.00 90.88 180 TYR A C 1
ATOM 1415 O O . TYR A 1 180 ? 19.471 -3.455 -19.156 1.00 90.88 180 TYR A O 1
ATOM 1423 N N . HIS A 1 181 ? 18.483 -3.365 -21.168 1.00 86.44 181 HIS A N 1
ATOM 1424 C CA . HIS A 1 181 ? 19.468 -4.238 -21.811 1.00 86.44 181 HIS A CA 1
ATOM 1425 C C . HIS A 1 181 ? 20.876 -3.633 -21.758 1.00 86.44 181 HIS A C 1
ATOM 1427 O O . HIS A 1 181 ? 21.835 -4.329 -21.422 1.00 86.44 181 HIS A O 1
ATOM 1433 N N . ILE A 1 182 ? 21.007 -2.331 -22.039 1.00 84.94 182 ILE A N 1
ATOM 1434 C CA . ILE A 1 182 ? 22.291 -1.618 -21.967 1.00 84.94 182 ILE A CA 1
ATOM 1435 C C . ILE A 1 182 ? 22.849 -1.650 -20.539 1.00 84.94 182 ILE A C 1
ATOM 1437 O O . ILE A 1 182 ? 24.053 -1.814 -20.340 1.00 84.94 182 ILE A O 1
ATOM 1441 N N . PHE A 1 183 ? 22.002 -1.486 -19.524 1.00 92.00 183 PHE A N 1
ATOM 1442 C CA . PHE A 1 183 ? 22.408 -1.574 -18.126 1.00 92.00 183 PHE A CA 1
ATOM 1443 C C . PHE A 1 183 ? 22.943 -2.966 -17.766 1.00 92.00 183 PHE A C 1
ATOM 1445 O O . PHE A 1 183 ? 24.056 -3.069 -17.245 1.00 92.00 183 PHE A O 1
ATOM 1452 N N . LEU A 1 184 ? 22.216 -4.032 -18.108 1.00 88.31 184 LEU A N 1
ATOM 1453 C CA . LEU A 1 184 ? 22.656 -5.403 -17.835 1.00 88.31 184 LEU A CA 1
ATOM 1454 C C . LEU A 1 184 ? 23.965 -5.750 -18.554 1.00 88.31 184 LEU A C 1
ATOM 1456 O O . LEU A 1 184 ? 24.884 -6.277 -17.930 1.00 88.31 184 LEU A O 1
ATOM 1460 N N . GLN A 1 185 ? 24.098 -5.375 -19.830 1.00 87.19 185 GLN A N 1
ATOM 1461 C CA . GLN A 1 185 ? 25.343 -5.554 -20.586 1.00 87.19 185 GLN A CA 1
ATOM 1462 C C . GLN A 1 185 ? 26.521 -4.826 -19.924 1.00 87.19 185 GLN A C 1
ATOM 1464 O O . GLN A 1 185 ? 27.624 -5.369 -19.840 1.00 87.19 185 GLN A O 1
ATOM 1469 N N . ARG A 1 186 ? 26.296 -3.610 -19.402 1.00 90.06 186 ARG A N 1
ATOM 1470 C CA . ARG A 1 186 ? 27.318 -2.866 -18.649 1.00 90.06 186 ARG A CA 1
ATOM 1471 C C . ARG A 1 186 ? 27.713 -3.586 -17.359 1.00 90.06 186 ARG A C 1
ATOM 1473 O O . ARG A 1 186 ? 28.906 -3.625 -17.063 1.00 90.06 186 ARG A O 1
ATOM 1480 N N . LEU A 1 187 ? 26.764 -4.148 -16.608 1.00 90.94 187 LEU A N 1
ATOM 1481 C CA . LEU A 1 187 ? 27.068 -4.920 -15.397 1.00 90.94 187 LEU A CA 1
ATOM 1482 C C . LEU A 1 187 ? 27.896 -6.170 -15.707 1.00 90.94 187 LEU A C 1
ATOM 1484 O O . LEU A 1 187 ? 28.888 -6.419 -15.021 1.00 90.94 187 LEU A O 1
ATOM 1488 N N . ASP A 1 188 ? 27.521 -6.904 -16.757 1.00 88.31 188 ASP A N 1
ATOM 1489 C CA . ASP A 1 188 ? 28.230 -8.106 -17.205 1.00 88.31 188 ASP A CA 1
ATOM 1490 C C . ASP A 1 188 ? 29.654 -7.777 -17.659 1.00 88.31 188 ASP A C 1
ATOM 1492 O O . ASP A 1 188 ? 30.612 -8.394 -17.203 1.00 88.31 188 ASP A O 1
ATOM 1496 N N . SER A 1 189 ? 29.820 -6.742 -18.489 1.00 90.06 189 SER A N 1
ATOM 1497 C CA . SER A 1 189 ? 31.139 -6.328 -18.997 1.00 90.06 189 SER A CA 1
ATOM 1498 C C . SER A 1 189 ? 32.119 -5.890 -17.903 1.00 90.06 189 SER A C 1
ATOM 1500 O O . SER A 1 189 ? 33.326 -5.856 -18.128 1.00 90.06 189 SER A O 1
ATOM 1502 N N . ARG A 1 190 ? 31.603 -5.516 -16.726 1.00 90.25 190 ARG A N 1
ATOM 1503 C CA . ARG A 1 190 ? 32.388 -5.035 -15.583 1.00 90.25 190 ARG A CA 1
ATOM 1504 C C . ARG A 1 190 ? 32.594 -6.097 -14.505 1.00 90.25 190 ARG A C 1
ATOM 1506 O O . ARG A 1 190 ? 33.197 -5.757 -13.492 1.00 90.25 190 ARG A O 1
ATOM 1513 N N . ASP A 1 191 ? 32.064 -7.307 -14.696 1.00 85.56 191 ASP A N 1
ATOM 1514 C CA . ASP A 1 191 ? 32.037 -8.383 -13.696 1.00 85.56 191 ASP A CA 1
ATOM 1515 C C . ASP A 1 191 ? 31.465 -7.922 -12.337 1.00 85.56 191 ASP A C 1
ATOM 1517 O O . ASP A 1 191 ? 31.963 -8.226 -11.257 1.00 85.56 191 ASP A O 1
ATOM 1521 N N . LYS A 1 192 ? 30.420 -7.082 -12.395 1.00 86.00 192 LYS A N 1
ATOM 1522 C CA . LYS A 1 192 ? 29.729 -6.511 -11.220 1.00 86.00 192 LYS A CA 1
ATOM 1523 C C . LYS A 1 192 ? 28.250 -6.877 -11.182 1.00 86.00 192 LYS A C 1
ATOM 1525 O O . LYS A 1 192 ? 27.468 -6.233 -10.481 1.00 86.00 192 LYS A O 1
ATOM 1530 N N . ASN A 1 193 ? 27.845 -7.874 -11.963 1.00 89.75 193 ASN A N 1
ATOM 1531 C CA . ASN A 1 193 ? 26.451 -8.269 -12.044 1.00 89.75 193 ASN A CA 1
ATOM 1532 C C . ASN A 1 193 ? 26.042 -9.114 -10.828 1.00 89.75 193 ASN A C 1
ATOM 1534 O O . ASN A 1 193 ? 26.097 -10.340 -10.861 1.00 89.75 193 ASN A O 1
ATOM 1538 N N . CYS A 1 194 ? 25.586 -8.440 -9.772 1.00 90.44 194 CYS A N 1
ATOM 1539 C CA . CYS A 1 194 ? 25.039 -9.076 -8.573 1.00 90.44 194 CYS A CA 1
ATOM 1540 C C . CYS A 1 194 ? 23.734 -9.855 -8.825 1.00 90.44 194 CYS A C 1
ATOM 1542 O O . CYS A 1 194 ? 23.365 -10.701 -8.022 1.00 90.44 194 CYS A O 1
ATOM 1544 N N . LEU A 1 195 ? 23.058 -9.619 -9.957 1.00 90.31 195 LEU A N 1
ATOM 1545 C CA . LEU A 1 195 ? 21.779 -10.253 -10.297 1.00 90.31 195 LEU A CA 1
ATOM 1546 C C . LEU A 1 195 ? 21.954 -11.649 -10.918 1.00 90.31 195 LEU A C 1
ATOM 1548 O O . LEU A 1 195 ? 20.978 -12.386 -11.063 1.00 90.31 195 LEU A O 1
ATOM 1552 N N . ARG A 1 196 ? 23.182 -12.030 -11.303 1.00 85.50 196 ARG A N 1
ATOM 1553 C CA . ARG A 1 196 ? 23.502 -13.381 -11.786 1.00 85.50 196 ARG A CA 1
ATOM 1554 C C . ARG A 1 196 ? 23.847 -14.283 -10.607 1.00 85.50 196 ARG A C 1
ATOM 1556 O O . ARG A 1 196 ? 25.006 -14.410 -10.227 1.00 85.50 196 ARG A O 1
ATOM 1563 N N . VAL A 1 197 ? 22.839 -14.944 -10.052 1.00 71.94 197 VAL A N 1
ATOM 1564 C CA . VAL A 1 197 ? 23.008 -15.865 -8.922 1.00 71.94 197 VAL A CA 1
ATOM 1565 C C . VAL A 1 197 ? 22.564 -17.280 -9.278 1.00 71.94 197 VAL A C 1
ATOM 1567 O O . VAL A 1 197 ? 21.520 -17.489 -9.888 1.00 71.94 197 VAL A O 1
ATOM 1570 N N . SER A 1 198 ? 23.384 -18.261 -8.894 1.00 61.12 198 SER A N 1
ATOM 1571 C CA . SER A 1 198 ? 23.159 -19.696 -9.118 1.00 61.12 198 SER A CA 1
ATOM 1572 C C . SER A 1 198 ? 22.383 -20.376 -7.983 1.00 61.12 198 SER A C 1
ATOM 1574 O O . SER A 1 198 ? 21.816 -21.446 -8.190 1.00 61.12 198 SER A O 1
ATOM 1576 N N . ASN A 1 199 ? 22.328 -19.762 -6.795 1.00 67.62 199 ASN A N 1
ATOM 1577 C CA . ASN A 1 199 ? 21.529 -20.219 -5.660 1.00 67.62 199 ASN A CA 1
ATOM 1578 C C . ASN A 1 199 ? 20.945 -19.008 -4.917 1.00 67.62 199 ASN A C 1
ATOM 1580 O O . ASN A 1 199 ? 21.686 -18.120 -4.495 1.00 67.62 199 ASN A O 1
ATOM 1584 N N . LEU A 1 200 ? 19.620 -18.963 -4.788 1.00 66.38 200 LEU A N 1
ATOM 1585 C CA . LEU A 1 200 ? 18.874 -17.831 -4.240 1.00 66.38 200 LEU A CA 1
ATOM 1586 C C . LEU A 1 200 ? 18.399 -18.159 -2.816 1.00 66.38 200 LEU A C 1
ATOM 1588 O O . LEU A 1 200 ? 17.480 -18.965 -2.654 1.00 66.38 200 LEU A O 1
ATOM 1592 N N . PRO A 1 201 ? 18.966 -17.542 -1.766 1.00 67.12 201 PRO A N 1
ATOM 1593 C CA . PRO A 1 201 ? 18.462 -17.723 -0.412 1.00 67.12 201 PRO A CA 1
ATOM 1594 C C . PRO A 1 201 ? 17.117 -17.002 -0.258 1.00 67.12 201 PRO A C 1
ATOM 1596 O O . PRO A 1 201 ? 17.068 -15.789 -0.085 1.00 67.12 201 PRO A O 1
ATOM 1599 N N . GLN A 1 202 ? 16.000 -17.729 -0.288 1.00 65.75 202 GLN A N 1
ATOM 1600 C CA . GLN A 1 202 ? 14.687 -17.157 0.016 1.00 65.75 202 GLN A CA 1
ATOM 1601 C C . GLN A 1 202 ? 14.356 -17.350 1.499 1.00 65.75 202 GLN A C 1
ATOM 1603 O O . GLN A 1 202 ? 14.214 -18.479 1.962 1.00 65.75 202 GLN A O 1
ATOM 1608 N N . LYS A 1 203 ? 14.201 -16.248 2.247 1.00 73.06 203 LYS A N 1
ATOM 1609 C CA . LYS A 1 203 ? 13.754 -16.295 3.654 1.00 73.06 203 LYS A CA 1
ATOM 1610 C C . LYS A 1 203 ? 12.259 -16.027 3.807 1.00 73.06 203 LYS A C 1
ATOM 1612 O O . LYS A 1 203 ? 11.659 -16.479 4.778 1.00 73.06 203 LYS A O 1
ATOM 1617 N N . LEU A 1 204 ? 11.656 -15.300 2.863 1.00 81.31 204 LEU A N 1
ATOM 1618 C CA . LEU A 1 204 ? 10.225 -15.016 2.853 1.00 81.31 204 LEU A CA 1
ATOM 1619 C C . LEU A 1 204 ? 9.641 -15.221 1.451 1.00 81.31 204 LEU A C 1
ATOM 1621 O O . LEU A 1 204 ? 10.124 -14.661 0.463 1.00 81.31 204 LEU A O 1
ATOM 1625 N N . THR A 1 205 ? 8.590 -16.034 1.370 1.00 81.00 205 THR A N 1
ATOM 1626 C CA . THR A 1 205 ? 7.950 -16.400 0.104 1.00 81.00 205 THR A CA 1
ATOM 1627 C C . THR A 1 205 ? 6.832 -15.424 -0.239 1.00 81.00 205 THR A C 1
ATOM 1629 O O . THR A 1 205 ? 5.893 -15.241 0.535 1.00 81.00 205 THR A O 1
ATOM 1632 N N . MET A 1 206 ? 6.926 -14.794 -1.412 1.00 83.88 206 MET A N 1
ATOM 1633 C CA . MET A 1 206 ? 5.795 -14.080 -2.006 1.00 83.88 206 MET A CA 1
ATOM 1634 C C . MET A 1 206 ? 4.803 -15.109 -2.543 1.00 83.88 206 MET A C 1
ATOM 1636 O O . MET A 1 206 ? 5.212 -16.062 -3.204 1.00 83.88 206 MET A O 1
ATOM 1640 N N . ARG A 1 207 ? 3.508 -14.928 -2.268 1.00 77.50 207 ARG A N 1
ATOM 1641 C CA . ARG A 1 207 ? 2.469 -15.792 -2.842 1.00 77.50 207 ARG A CA 1
ATOM 1642 C C . ARG A 1 207 ? 2.421 -15.612 -4.354 1.00 77.50 207 ARG A C 1
ATOM 1644 O O . ARG A 1 207 ? 2.091 -14.527 -4.817 1.00 77.50 207 ARG A O 1
ATOM 1651 N N . THR A 1 208 ? 2.742 -16.666 -5.093 1.00 77.56 208 THR A N 1
ATOM 1652 C CA . THR A 1 208 ? 2.678 -16.717 -6.563 1.00 77.56 208 THR A CA 1
ATOM 1653 C C . THR A 1 208 ? 1.496 -17.543 -7.069 1.00 77.56 208 THR A C 1
ATOM 1655 O O . THR A 1 208 ? 1.165 -17.483 -8.248 1.00 77.56 208 THR A O 1
ATOM 1658 N N . ASP A 1 209 ? 0.833 -18.282 -6.177 1.00 79.88 209 ASP A N 1
ATOM 1659 C CA . ASP A 1 209 ? -0.376 -19.069 -6.432 1.00 79.88 209 ASP A CA 1
ATOM 1660 C C . ASP A 1 209 ? -1.613 -18.195 -6.686 1.00 79.88 209 ASP A C 1
ATOM 1662 O O . ASP A 1 209 ? -2.549 -18.616 -7.366 1.00 79.88 209 ASP A O 1
ATOM 1666 N N . LEU A 1 210 ? -1.611 -16.967 -6.161 1.00 84.12 210 LEU A N 1
ATOM 1667 C CA . LEU A 1 210 ? -2.670 -15.980 -6.349 1.00 84.12 210 LEU A CA 1
ATOM 1668 C C . LEU A 1 210 ? -2.102 -14.672 -6.890 1.00 84.12 210 LEU A C 1
ATOM 1670 O O . LEU A 1 210 ? -1.114 -14.140 -6.376 1.00 84.12 210 LEU A O 1
ATOM 1674 N N . LYS A 1 211 ? -2.790 -14.097 -7.879 1.00 90.19 211 LYS A N 1
ATOM 1675 C CA . LYS A 1 211 ? -2.505 -12.743 -8.347 1.00 90.19 211 LYS A CA 1
ATOM 1676 C C . LYS A 1 211 ? -2.965 -11.700 -7.307 1.00 90.19 211 LYS A C 1
ATOM 1678 O O . LYS A 1 211 ? -3.959 -11.925 -6.608 1.00 90.19 211 LYS A O 1
ATOM 1683 N N . PRO A 1 212 ? -2.297 -10.537 -7.200 1.00 93.44 212 PRO A N 1
ATOM 1684 C CA . PRO A 1 212 ? -2.596 -9.506 -6.198 1.00 93.44 212 PRO A CA 1
ATOM 1685 C C . PRO A 1 212 ? -4.072 -9.080 -6.115 1.00 93.44 212 PRO A C 1
ATOM 1687 O O . PRO A 1 212 ? -4.631 -8.976 -5.024 1.00 93.44 212 PRO A O 1
ATOM 1690 N N . GLY A 1 213 ? -4.737 -8.908 -7.257 1.00 91.44 213 GLY A N 1
ATOM 1691 C CA . GLY A 1 213 ? -6.149 -8.537 -7.360 1.00 91.44 213 GLY A CA 1
ATOM 1692 C C . GLY A 1 213 ? -7.143 -9.646 -6.993 1.00 91.44 213 GLY A C 1
ATOM 1693 O O . GLY A 1 213 ? -8.316 -9.366 -6.737 1.00 91.44 213 GLY A O 1
ATOM 1694 N N . GLN A 1 214 ? -6.688 -10.902 -6.907 1.00 87.19 214 GLN A N 1
ATOM 1695 C CA . GLN A 1 214 ? -7.480 -11.998 -6.335 1.00 87.19 214 GLN A CA 1
ATOM 1696 C C . GLN A 1 214 ? -7.486 -11.948 -4.806 1.00 87.19 214 GLN A C 1
ATOM 1698 O O . GLN A 1 214 ? -8.436 -12.437 -4.196 1.00 87.19 214 GLN A O 1
ATOM 1703 N N . VAL A 1 215 ? -6.443 -11.360 -4.208 1.00 86.19 215 VAL A N 1
ATOM 1704 C CA . VAL A 1 215 ? -6.308 -11.147 -2.761 1.00 86.19 215 VAL A CA 1
ATOM 1705 C C . VAL A 1 215 ? -7.011 -9.857 -2.343 1.00 86.19 215 VAL A C 1
ATOM 1707 O O . VAL A 1 215 ? -7.766 -9.848 -1.377 1.00 86.19 215 VAL A O 1
ATOM 1710 N N . TYR A 1 216 ? -6.800 -8.776 -3.095 1.00 87.62 216 TYR A N 1
ATOM 1711 C CA . TYR A 1 216 ? -7.413 -7.473 -2.856 1.00 87.62 216 TYR A CA 1
ATOM 1712 C C . TYR A 1 216 ? -8.295 -7.114 -4.044 1.00 87.62 216 TYR A C 1
ATOM 1714 O O . TYR A 1 216 ? -7.810 -6.626 -5.062 1.00 87.62 216 TYR A O 1
ATOM 1722 N N . ASN A 1 217 ? -9.601 -7.344 -3.916 1.00 87.75 217 ASN A N 1
ATOM 1723 C CA . ASN A 1 217 ? -10.565 -6.958 -4.945 1.00 87.75 217 ASN A CA 1
ATOM 1724 C C . ASN A 1 217 ? -10.610 -5.420 -5.140 1.00 87.75 217 ASN A C 1
ATOM 1726 O O . ASN A 1 217 ? -10.022 -4.658 -4.368 1.00 87.75 217 ASN A O 1
ATOM 1730 N N . ALA A 1 218 ? -11.325 -4.955 -6.166 1.00 88.12 218 ALA A N 1
ATOM 1731 C CA . ALA A 1 218 ? -11.376 -3.532 -6.511 1.00 88.12 218 ALA A CA 1
ATOM 1732 C C . ALA A 1 218 ? -11.927 -2.641 -5.375 1.00 88.12 218 ALA A C 1
ATOM 1734 O O . ALA A 1 218 ? -11.383 -1.572 -5.100 1.00 88.12 218 ALA A O 1
ATOM 1735 N N . ASP A 1 219 ? -12.956 -3.101 -4.656 1.00 84.69 219 ASP A N 1
ATOM 1736 C CA . ASP A 1 219 ? -13.515 -2.377 -3.507 1.00 84.69 219 ASP A CA 1
ATOM 1737 C C . ASP A 1 219 ? -12.487 -2.203 -2.388 1.00 84.69 219 ASP A C 1
ATOM 1739 O O . ASP A 1 219 ? -12.390 -1.132 -1.789 1.00 84.69 219 ASP A O 1
ATOM 1743 N N . MET A 1 220 ? -11.691 -3.238 -2.122 1.00 84.81 220 MET A N 1
ATOM 1744 C CA . MET A 1 220 ? -10.659 -3.202 -1.094 1.00 84.81 220 MET A CA 1
ATOM 1745 C C . MET A 1 220 ? -9.511 -2.269 -1.483 1.00 84.81 220 MET A C 1
ATOM 1747 O O . MET A 1 220 ? -9.016 -1.525 -0.636 1.00 84.81 220 MET A O 1
ATOM 1751 N N . GLN A 1 221 ? -9.121 -2.254 -2.760 1.00 90.50 221 GLN A N 1
ATOM 1752 C CA . GLN A 1 221 ? -8.141 -1.293 -3.271 1.00 90.50 221 GLN A CA 1
ATOM 1753 C C . GLN A 1 221 ? -8.652 0.153 -3.080 1.00 90.50 221 GLN A C 1
ATOM 1755 O O . GLN A 1 221 ? -7.929 0.989 -2.534 1.00 90.50 221 GLN A O 1
ATOM 1760 N N . CYS A 1 222 ? -9.928 0.429 -3.388 1.00 84.06 222 CYS A N 1
ATOM 1761 C CA . CYS A 1 222 ? -10.562 1.727 -3.122 1.00 84.06 222 CYS A CA 1
ATOM 1762 C C . CYS A 1 222 ? -10.619 2.086 -1.627 1.00 84.06 222 CYS A C 1
ATOM 1764 O O . CYS A 1 222 ? -10.341 3.227 -1.250 1.00 84.06 222 CYS A O 1
ATOM 1766 N N . TYR A 1 223 ? -10.964 1.125 -0.768 1.00 82.75 223 TYR A N 1
ATOM 1767 C CA . TYR A 1 223 ? -11.015 1.311 0.682 1.00 82.75 223 TYR A CA 1
ATOM 1768 C C . TYR A 1 223 ? -9.638 1.615 1.283 1.00 82.75 223 TYR A C 1
ATOM 1770 O O . TYR A 1 223 ? -9.528 2.443 2.188 1.00 82.75 223 TYR A O 1
ATOM 1778 N N . ILE A 1 224 ? -8.582 0.951 0.806 1.00 82.06 224 ILE A N 1
ATOM 1779 C CA . ILE A 1 224 ? -7.213 1.188 1.279 1.00 82.06 224 ILE A CA 1
ATOM 1780 C C . ILE A 1 224 ? -6.747 2.589 0.882 1.00 82.06 224 ILE A C 1
ATOM 1782 O O . ILE A 1 224 ? -6.214 3.295 1.733 1.00 82.06 224 ILE A O 1
ATOM 1786 N N . MET A 1 225 ? -7.004 3.005 -0.359 1.00 78.00 225 MET A N 1
ATOM 1787 C CA . MET A 1 225 ? -6.551 4.299 -0.870 1.00 78.00 225 MET A CA 1
ATOM 1788 C C . MET A 1 225 ? -7.331 5.490 -0.304 1.00 78.00 225 MET A C 1
ATOM 1790 O O . MET A 1 225 ? -6.748 6.504 0.073 1.00 78.00 225 MET A O 1
ATOM 1794 N N . HIS A 1 226 ? -8.660 5.395 -0.253 1.00 74.56 226 HIS A N 1
ATOM 1795 C CA . HIS A 1 226 ? -9.520 6.544 0.052 1.00 74.56 226 HIS A CA 1
ATOM 1796 C C . HIS A 1 226 ? -10.236 6.442 1.405 1.00 74.56 226 HIS A C 1
ATOM 1798 O O . HIS A 1 226 ? -10.860 7.405 1.856 1.00 74.56 226 HIS A O 1
ATOM 1804 N N . GLY A 1 227 ? -10.119 5.301 2.086 1.00 72.00 227 GLY A N 1
ATOM 1805 C CA . GLY A 1 227 ? -10.670 5.075 3.415 1.00 72.00 227 GLY A CA 1
ATOM 1806 C C . GLY A 1 227 ? -12.091 4.508 3.421 1.00 72.00 227 GLY A C 1
ATOM 1807 O O . GLY A 1 227 ? -12.654 4.076 2.414 1.00 72.00 227 GLY A O 1
ATOM 1808 N N . GLN A 1 228 ? -12.685 4.484 4.614 1.00 72.25 228 GLN A N 1
ATOM 1809 C CA . GLN A 1 228 ? -13.973 3.838 4.859 1.00 72.25 228 GLN A CA 1
ATOM 1810 C C . GLN A 1 228 ? -15.104 4.410 3.993 1.00 72.25 228 GLN A C 1
ATOM 1812 O O . GLN A 1 228 ? -15.263 5.622 3.851 1.00 72.25 228 GLN A O 1
ATOM 1817 N N . GLY A 1 229 ? -15.914 3.512 3.429 1.00 69.06 229 GLY A N 1
ATOM 1818 C CA . GLY A 1 229 ? -17.076 3.855 2.608 1.00 69.06 229 GLY A CA 1
ATOM 1819 C C . GLY A 1 229 ? -16.781 4.051 1.120 1.00 69.06 229 GLY A C 1
ATOM 1820 O O . GLY A 1 229 ? -17.736 4.109 0.350 1.00 69.06 229 GLY A O 1
ATOM 1821 N N . TYR A 1 230 ? -15.511 4.118 0.706 1.00 76.56 230 TYR A N 1
ATOM 1822 C CA . TYR A 1 230 ? -15.152 4.097 -0.713 1.00 76.56 230 TYR A CA 1
ATOM 1823 C C . TYR A 1 230 ? -15.216 2.676 -1.267 1.00 76.56 230 TYR A C 1
ATOM 1825 O O . TYR A 1 230 ? -14.721 1.735 -0.648 1.00 76.56 230 TYR A O 1
ATOM 1833 N N . ARG A 1 231 ? -15.831 2.540 -2.439 1.00 82.44 231 ARG A N 1
ATOM 1834 C CA . ARG A 1 231 ? -15.935 1.301 -3.215 1.00 82.44 231 ARG A CA 1
ATOM 1835 C C . ARG A 1 231 ? -15.642 1.585 -4.677 1.00 82.44 231 ARG A C 1
ATOM 1837 O O . ARG A 1 231 ? -15.679 2.749 -5.091 1.00 82.44 231 ARG A O 1
ATOM 1844 N N . GLN A 1 232 ? -15.364 0.537 -5.441 1.00 86.19 232 GLN A N 1
ATOM 1845 C CA . GLN A 1 232 ? -15.235 0.655 -6.879 1.00 86.19 232 GLN A CA 1
ATOM 1846 C C . GLN A 1 232 ? -16.580 1.076 -7.466 1.00 86.19 232 GLN A C 1
ATOM 1848 O O . GLN A 1 232 ? -17.643 0.575 -7.101 1.00 86.19 232 GLN A O 1
ATOM 1853 N N . ILE A 1 233 ? -16.519 2.043 -8.371 1.00 77.56 233 ILE A N 1
ATOM 1854 C CA . ILE A 1 233 ? -17.670 2.523 -9.125 1.00 77.56 233 ILE A CA 1
ATOM 1855 C C . ILE A 1 233 ? -17.307 2.623 -10.600 1.00 77.56 233 ILE A C 1
ATOM 1857 O O . ILE A 1 233 ? -16.142 2.783 -10.963 1.00 77.56 233 ILE A O 1
ATOM 1861 N N . SER A 1 234 ? -18.320 2.561 -11.454 1.00 75.31 234 SER A N 1
ATOM 1862 C CA . SER A 1 234 ? -18.172 2.728 -12.899 1.00 75.31 234 SER A CA 1
ATOM 1863 C C . SER A 1 234 ? -18.912 4.005 -13.304 1.00 75.31 234 SER A C 1
ATOM 1865 O O . SER A 1 234 ? -20.092 3.941 -13.639 1.00 75.31 234 SER A O 1
ATOM 1867 N N . PRO A 1 235 ? -18.267 5.184 -13.194 1.00 53.50 235 PRO A N 1
ATOM 1868 C CA . PRO A 1 235 ? -18.930 6.481 -13.352 1.00 53.50 235 PRO A CA 1
ATOM 1869 C C . PRO A 1 235 ? -19.370 6.775 -14.786 1.00 53.50 235 PRO A C 1
ATOM 1871 O O . PRO A 1 235 ? -20.143 7.704 -15.010 1.00 53.50 235 PRO A O 1
ATOM 1874 N N . ARG A 1 236 ? -18.867 6.012 -15.758 1.00 55.19 236 ARG A N 1
ATOM 1875 C CA . ARG A 1 236 ? -19.225 6.129 -17.164 1.00 55.19 236 ARG A CA 1
ATOM 1876 C C . ARG A 1 236 ? -19.258 4.750 -17.824 1.00 55.19 236 ARG A C 1
ATOM 1878 O O . ARG A 1 236 ? -18.582 3.823 -17.372 1.00 55.19 236 ARG A O 1
ATOM 1885 N N . GLN A 1 237 ? -20.055 4.617 -18.877 1.00 52.03 237 GLN A N 1
ATOM 1886 C CA . GLN A 1 237 ? -20.220 3.383 -19.644 1.00 52.03 237 GLN A CA 1
ATOM 1887 C C . GLN A 1 237 ? -19.180 3.371 -20.782 1.00 52.03 237 GLN A C 1
ATOM 1889 O O . GLN A 1 237 ? -19.526 3.535 -21.947 1.00 52.03 237 GLN A O 1
ATOM 1894 N N . ASP A 1 238 ? -17.890 3.285 -20.437 1.00 43.00 238 ASP A N 1
ATOM 1895 C CA . ASP A 1 238 ? -16.814 3.727 -21.340 1.00 43.00 238 ASP A CA 1
ATOM 1896 C C . ASP A 1 238 ? -15.979 2.617 -21.997 1.00 43.00 238 ASP A C 1
ATOM 1898 O O . ASP A 1 238 ? -15.677 1.580 -21.416 1.00 43.00 238 ASP A O 1
ATOM 1902 N N . HIS A 1 239 ? -15.558 2.961 -23.217 1.00 44.91 239 HIS A N 1
ATOM 1903 C CA . HIS A 1 239 ? -14.801 2.279 -24.278 1.00 44.91 239 HIS A CA 1
ATOM 1904 C C . HIS A 1 239 ? -13.327 1.873 -24.003 1.00 44.91 239 HIS A C 1
ATOM 1906 O O . HIS A 1 239 ? -12.661 1.409 -24.925 1.00 44.91 239 HIS A O 1
ATOM 1912 N N . TYR A 1 240 ? -12.786 2.041 -22.794 1.00 46.62 240 TYR A N 1
ATOM 1913 C CA . TYR A 1 240 ? -11.413 1.614 -22.431 1.00 46.62 240 TYR A CA 1
ATOM 1914 C C . TYR A 1 240 ? -11.505 0.431 -21.451 1.00 46.62 240 TYR A C 1
ATOM 1916 O O . TYR A 1 240 ? -12.596 0.203 -20.949 1.00 46.62 240 TYR A O 1
ATOM 1924 N N . ASP A 1 241 ? -10.439 -0.336 -21.170 1.00 52.41 241 ASP A N 1
ATOM 1925 C CA . ASP A 1 241 ? -10.445 -1.602 -20.380 1.00 52.41 241 ASP A CA 1
ATOM 1926 C C . ASP A 1 241 ? -10.914 -1.517 -18.898 1.00 52.41 241 ASP A C 1
ATOM 1928 O O . ASP A 1 241 ? -10.461 -2.266 -18.027 1.00 52.41 241 ASP A O 1
ATOM 1932 N N . GLY A 1 242 ? -11.835 -0.609 -18.577 1.00 76.94 242 GLY A N 1
ATOM 1933 C CA . GLY A 1 242 ? -12.504 -0.452 -17.302 1.00 76.94 242 GLY A CA 1
ATOM 1934 C C . GLY A 1 242 ? -11.510 -0.182 -16.188 1.00 76.94 242 GLY A C 1
ATOM 1935 O O . GLY A 1 242 ? -10.576 0.611 -16.326 1.00 76.94 242 GLY A O 1
ATOM 1936 N N . ILE A 1 243 ? -11.701 -0.897 -15.083 1.00 86.56 243 ILE A N 1
ATOM 1937 C CA . ILE A 1 243 ? -10.856 -0.792 -13.895 1.00 86.56 243 ILE A CA 1
ATOM 1938 C C . ILE A 1 243 ? -9.390 -1.174 -14.163 1.00 86.56 243 ILE A C 1
ATOM 1940 O O . ILE A 1 243 ? -8.513 -0.703 -13.445 1.00 86.56 243 ILE A O 1
ATOM 1944 N N . CYS A 1 244 ? -9.107 -1.988 -15.191 1.00 87.38 244 CYS A N 1
ATOM 1945 C CA . CYS A 1 244 ? -7.748 -2.434 -15.517 1.00 87.38 244 CYS A CA 1
ATOM 1946 C C . CYS A 1 244 ? -6.916 -1.309 -16.129 1.00 87.38 244 CYS A C 1
ATOM 1948 O O . CYS A 1 244 ? -5.724 -1.202 -15.862 1.00 87.38 244 CYS A O 1
ATOM 1950 N N . TYR A 1 245 ? -7.558 -0.435 -16.906 1.00 85.25 245 TYR A N 1
ATOM 1951 C CA . TYR A 1 245 ? -6.925 0.775 -17.416 1.00 85.25 245 TYR A CA 1
ATOM 1952 C C . TYR A 1 245 ? -6.845 1.848 -16.327 1.00 85.25 245 TYR A C 1
ATOM 1954 O O . TYR A 1 245 ? -5.794 2.462 -16.132 1.00 85.25 245 TYR A O 1
ATOM 1962 N N . MET A 1 246 ? -7.950 2.072 -15.608 1.00 84.19 246 MET A N 1
ATOM 1963 C CA . MET A 1 246 ? -8.008 3.020 -14.499 1.00 84.19 246 MET A CA 1
ATOM 1964 C C . MET A 1 246 ? -9.186 2.730 -13.570 1.00 84.19 246 MET A C 1
ATOM 1966 O O . MET A 1 246 ? -10.342 2.734 -13.999 1.00 84.19 246 MET A O 1
ATOM 1970 N N . MET A 1 247 ? -8.915 2.556 -12.279 1.00 86.12 247 MET A N 1
ATOM 1971 C CA . MET A 1 247 ? -9.961 2.353 -11.285 1.00 86.12 247 MET A CA 1
ATOM 1972 C C . MET A 1 247 ? -10.537 3.680 -10.779 1.00 86.12 247 MET A C 1
ATOM 1974 O O . MET A 1 247 ? -9.819 4.653 -10.526 1.00 86.12 247 MET A O 1
ATOM 1978 N N . TRP A 1 248 ? -11.857 3.688 -10.594 1.00 83.50 248 TRP A N 1
ATOM 1979 C CA . TRP A 1 248 ? -12.614 4.801 -10.036 1.00 83.50 248 TRP A CA 1
ATOM 1980 C C . TRP A 1 248 ? -13.263 4.382 -8.725 1.00 83.50 248 TRP A C 1
ATOM 1982 O O . TRP A 1 248 ? -13.881 3.319 -8.639 1.00 83.50 248 TRP A O 1
ATOM 1992 N N . CYS A 1 249 ? -13.149 5.247 -7.724 1.00 81.06 249 CYS A N 1
ATOM 1993 C CA . CYS A 1 249 ? -13.646 5.002 -6.382 1.00 81.06 249 CYS A CA 1
ATOM 1994 C C . CYS A 1 249 ? -14.642 6.088 -5.970 1.00 81.06 249 CYS A C 1
ATOM 1996 O O . CYS A 1 249 ? -14.450 7.272 -6.261 1.00 81.06 249 CYS A O 1
ATOM 1998 N N . GLY A 1 250 ? -15.704 5.696 -5.270 1.00 75.81 250 GLY A N 1
ATOM 1999 C CA . GLY A 1 250 ? -16.729 6.619 -4.789 1.00 75.81 250 GLY A CA 1
ATOM 2000 C C . GLY A 1 250 ? -17.455 6.108 -3.553 1.00 75.81 250 GLY A C 1
ATOM 2001 O O . GLY A 1 250 ? -17.346 4.935 -3.193 1.00 75.81 250 GLY A O 1
ATOM 2002 N N . GLN A 1 251 ? -18.192 7.004 -2.897 1.00 70.81 251 GLN A N 1
ATOM 2003 C CA . GLN A 1 251 ? -19.018 6.695 -1.730 1.00 70.81 251 GLN A CA 1
ATOM 2004 C C . GLN A 1 251 ? -20.504 6.743 -2.095 1.00 70.81 251 GLN A C 1
ATOM 2006 O O . GLN A 1 251 ? -20.944 7.613 -2.843 1.00 70.81 251 GLN A O 1
ATOM 2011 N N . SER A 1 252 ? -21.306 5.846 -1.519 1.00 59.12 252 SER A N 1
ATOM 2012 C CA . SER A 1 252 ? -22.754 5.788 -1.772 1.00 59.12 252 SER A CA 1
ATOM 2013 C C . SER A 1 252 ? -23.519 6.992 -1.208 1.00 59.12 252 SER A C 1
ATOM 2015 O O . SER A 1 252 ? -24.607 7.305 -1.677 1.00 59.12 252 SER A O 1
ATOM 2017 N N . SER A 1 253 ? -22.977 7.638 -0.172 1.00 53.28 253 SER A N 1
ATOM 2018 C CA . SER A 1 253 ? -23.653 8.680 0.610 1.00 53.28 253 SER A CA 1
ATOM 2019 C C . SER A 1 253 ? -23.271 10.113 0.222 1.00 53.28 253 SER A C 1
ATOM 2021 O O . SER A 1 253 ? -23.977 11.035 0.616 1.00 53.28 253 SER A O 1
ATOM 2023 N N . PHE A 1 254 ? -22.203 10.313 -0.560 1.00 52.25 254 PHE A N 1
ATOM 2024 C CA . PHE A 1 254 ? -21.764 11.611 -1.086 1.00 52.25 254 PHE A CA 1
ATOM 2025 C C . PHE A 1 254 ? -21.015 11.397 -2.413 1.00 52.25 254 PHE A C 1
ATOM 2027 O O . PHE A 1 254 ? -20.028 10.669 -2.460 1.00 52.25 254 PHE A O 1
ATOM 2034 N N . GLY A 1 255 ? -21.477 12.042 -3.491 1.00 51.50 255 GLY A N 1
ATOM 2035 C CA . GLY A 1 255 ? -21.062 11.817 -4.887 1.00 51.50 255 GLY A CA 1
ATOM 2036 C C . GLY A 1 255 ? -19.653 12.281 -5.283 1.00 51.50 255 GLY A C 1
ATOM 2037 O O . GLY A 1 255 ? -19.474 12.803 -6.382 1.00 51.50 255 GLY A O 1
ATOM 2038 N N . ARG A 1 256 ? -18.642 12.123 -4.419 1.00 60.94 256 ARG A N 1
ATOM 2039 C CA . ARG A 1 256 ? -17.246 12.389 -4.789 1.00 60.94 256 ARG A CA 1
ATOM 2040 C C . ARG A 1 256 ? -16.647 11.149 -5.451 1.00 60.94 256 ARG A C 1
ATOM 2042 O O . ARG A 1 256 ? -16.359 10.157 -4.789 1.00 60.94 256 ARG A O 1
ATOM 2049 N N . ILE A 1 257 ? -16.472 11.242 -6.762 1.00 69.75 257 ILE A N 1
ATOM 2050 C CA . ILE A 1 257 ? -15.842 10.231 -7.612 1.00 69.75 257 ILE A CA 1
ATOM 2051 C C . ILE A 1 257 ? -14.377 10.624 -7.792 1.00 69.75 257 ILE A C 1
ATOM 2053 O O . ILE A 1 257 ? -14.089 11.764 -8.158 1.00 69.75 257 ILE A O 1
ATOM 2057 N N . ILE A 1 258 ? -13.454 9.711 -7.497 1.00 68.25 258 ILE A N 1
ATOM 2058 C CA . ILE A 1 258 ? -12.010 9.969 -7.528 1.00 68.25 258 ILE A CA 1
ATOM 2059 C C . ILE A 1 258 ? -11.335 8.856 -8.327 1.00 68.25 258 ILE A C 1
ATOM 2061 O O . ILE A 1 258 ? -11.705 7.687 -8.224 1.00 68.25 258 ILE A O 1
ATOM 2065 N N . THR A 1 259 ? -10.356 9.227 -9.145 1.00 71.50 259 THR A N 1
ATOM 2066 C CA . THR A 1 259 ? -9.466 8.274 -9.806 1.00 71.50 259 THR A CA 1
ATOM 2067 C C . THR A 1 259 ? -8.439 7.729 -8.824 1.00 71.50 259 THR A C 1
ATOM 2069 O O . THR A 1 259 ? -7.852 8.497 -8.061 1.00 71.50 259 THR A O 1
ATOM 2072 N N . SER A 1 260 ? -8.191 6.428 -8.902 1.00 75.44 260 SER A N 1
ATOM 2073 C CA . SER A 1 260 ? -7.224 5.712 -8.077 1.00 75.44 260 SER A CA 1
ATOM 2074 C C . SER A 1 260 ? -5.966 5.389 -8.901 1.00 75.44 260 SER A C 1
ATOM 2076 O O . SER A 1 260 ? -5.278 6.302 -9.349 1.00 75.44 260 SER A O 1
ATOM 2078 N N . HIS A 1 261 ? -5.695 4.115 -9.160 1.00 86.00 261 HIS A N 1
ATOM 2079 C CA . HIS A 1 261 ? -4.624 3.590 -10.006 1.00 86.00 261 HIS A CA 1
ATOM 2080 C C . HIS A 1 261 ? -5.202 2.527 -10.969 1.00 86.00 261 HIS A C 1
ATOM 2082 O O . HIS A 1 261 ? -6.372 2.153 -10.827 1.00 86.00 261 HIS A O 1
ATOM 2088 N N . PRO A 1 262 ? -4.447 2.020 -11.963 1.00 89.75 262 PRO A N 1
ATOM 2089 C CA . PRO A 1 262 ? -4.827 0.790 -12.662 1.00 89.75 262 PRO A CA 1
ATOM 2090 C C . PRO A 1 262 ? -5.077 -0.332 -11.647 1.00 89.75 262 PRO A C 1
ATOM 2092 O O . PRO A 1 262 ? -4.324 -0.457 -10.680 1.00 89.75 262 PRO A O 1
ATOM 2095 N N . ALA A 1 263 ? -6.138 -1.123 -11.805 1.00 91.94 263 ALA A N 1
ATOM 2096 C CA . ALA A 1 263 ? -6.409 -2.210 -10.868 1.00 91.94 263 ALA A CA 1
ATOM 2097 C C . ALA A 1 263 ? -5.243 -3.212 -10.838 1.00 91.94 263 ALA A C 1
ATOM 2099 O O . ALA A 1 263 ? -4.622 -3.487 -11.864 1.00 91.94 263 ALA A O 1
ATOM 2100 N N . LEU A 1 264 ? -4.963 -3.764 -9.656 1.00 95.00 264 LEU A N 1
ATOM 2101 C CA . LEU A 1 264 ? -3.917 -4.772 -9.483 1.00 95.00 264 LEU A CA 1
ATOM 2102 C C . LEU A 1 264 ? -4.111 -5.978 -10.421 1.00 95.00 264 LEU A C 1
ATOM 2104 O O . LEU A 1 264 ? -5.241 -6.355 -10.752 1.00 95.00 264 LEU A O 1
ATOM 2108 N N . GLU A 1 265 ? -3.014 -6.634 -10.789 1.00 92.62 265 GLU A N 1
ATOM 2109 C CA . GLU A 1 265 ? -3.032 -7.819 -11.650 1.00 92.62 265 GLU A CA 1
ATOM 2110 C C . GLU A 1 265 ? -3.914 -8.919 -11.035 1.00 92.62 265 GLU A C 1
ATOM 2112 O O . GLU A 1 265 ? -3.827 -9.212 -9.842 1.00 92.62 265 GLU A O 1
ATOM 2117 N N . GLY A 1 266 ? -4.804 -9.516 -11.830 1.00 90.31 266 GLY A N 1
ATOM 2118 C CA . GLY A 1 266 ? -5.796 -10.502 -11.389 1.00 90.31 266 GLY A CA 1
ATOM 2119 C C . GLY A 1 266 ? -7.063 -9.932 -10.741 1.00 90.31 266 GLY A C 1
ATOM 2120 O O . GLY A 1 266 ? -7.876 -10.702 -10.231 1.00 90.31 266 GLY A O 1
ATOM 2121 N N . THR A 1 267 ? -7.268 -8.609 -10.745 1.00 90.50 267 THR A N 1
ATOM 2122 C CA . THR A 1 267 ? -8.527 -8.011 -10.259 1.00 90.50 267 THR A CA 1
ATOM 2123 C C . THR A 1 267 ? -9.675 -8.357 -11.208 1.00 90.50 267 THR A C 1
ATOM 2125 O O . THR A 1 267 ? -9.554 -8.171 -12.414 1.00 90.50 267 THR A O 1
ATOM 2128 N N . PHE A 1 268 ? -10.810 -8.825 -10.687 1.00 84.69 268 PHE A N 1
ATOM 2129 C CA . PHE A 1 268 ? -11.989 -9.145 -11.503 1.00 84.69 268 PHE A CA 1
ATOM 2130 C C . PHE A 1 268 ? -12.566 -7.885 -12.142 1.00 84.69 268 PHE A C 1
ATOM 2132 O O . PHE A 1 268 ? -12.985 -6.970 -11.438 1.00 84.69 268 PHE A O 1
ATOM 2139 N N . CYS A 1 269 ? -12.615 -7.865 -13.470 1.00 81.94 269 CYS A N 1
ATOM 2140 C CA . CYS A 1 269 ? -13.072 -6.718 -14.260 1.00 81.94 269 CYS A CA 1
ATOM 2141 C C . CYS A 1 269 ? -14.367 -6.998 -15.033 1.00 81.94 269 CYS A C 1
ATOM 2143 O O . CYS A 1 269 ? -14.960 -6.087 -15.605 1.00 81.94 269 CYS A O 1
ATOM 2145 N N . GLY A 1 270 ? -14.823 -8.252 -15.048 1.00 76.44 270 GLY A N 1
ATOM 2146 C CA . GLY A 1 270 ? -16.055 -8.660 -15.708 1.00 76.44 270 GLY A CA 1
ATOM 2147 C C . GLY A 1 270 ? -16.364 -10.138 -15.493 1.00 76.44 270 GLY A C 1
ATOM 2148 O O . GLY A 1 270 ? -15.622 -10.861 -14.827 1.00 76.44 270 GLY A O 1
ATOM 2149 N N . SER A 1 271 ? -17.470 -10.599 -16.077 1.00 73.19 271 SER A N 1
ATOM 2150 C CA . SER A 1 271 ? -17.836 -12.021 -16.052 1.00 73.19 271 SER A CA 1
ATOM 2151 C C . SER A 1 271 ? -16.770 -12.840 -16.771 1.00 73.19 271 SER A C 1
ATOM 2153 O O . SER A 1 271 ? -16.493 -12.583 -17.940 1.00 73.19 271 SER A O 1
ATOM 2155 N N . SER A 1 272 ? -16.174 -13.812 -16.085 1.00 74.50 272 SER A N 1
ATOM 2156 C CA . SER A 1 272 ? -15.101 -14.637 -16.651 1.00 74.50 272 SER A CA 1
ATOM 2157 C C . SER A 1 272 ? -13.828 -13.885 -17.060 1.00 74.50 272 SER A C 1
ATOM 2159 O O . SER A 1 272 ? -13.066 -14.391 -17.881 1.00 74.50 272 SER A O 1
ATOM 2161 N N . LYS A 1 273 ? -13.588 -12.682 -16.509 1.00 80.50 273 LYS A N 1
ATOM 2162 C CA . LYS A 1 273 ? -12.443 -11.830 -16.865 1.00 80.50 273 LYS A CA 1
ATOM 2163 C C . LYS A 1 273 ? -11.733 -11.215 -15.661 1.00 80.50 273 LYS A C 1
ATOM 2165 O O . LYS A 1 273 ? -12.365 -10.854 -14.664 1.00 80.50 273 LYS A O 1
ATOM 2170 N N . TRP A 1 274 ? -10.427 -11.017 -15.800 1.00 87.19 274 TRP A N 1
ATOM 2171 C CA . TRP A 1 274 ? -9.588 -10.308 -14.837 1.00 87.19 274 TRP A CA 1
ATOM 2172 C C . TRP A 1 274 ? -8.648 -9.305 -15.513 1.00 87.19 274 TRP A C 1
ATOM 2174 O O . TRP A 1 274 ? -8.507 -9.291 -16.737 1.00 87.19 274 TRP A O 1
ATOM 2184 N N . CYS A 1 275 ? -8.016 -8.453 -14.715 1.00 89.00 275 CYS A N 1
ATOM 2185 C CA . CYS A 1 275 ? -7.009 -7.522 -15.193 1.00 89.00 275 CYS A CA 1
ATOM 2186 C C . CYS A 1 275 ? -5.677 -8.225 -15.418 1.00 89.00 275 CYS A C 1
ATOM 2188 O O . CYS A 1 275 ? -5.154 -8.873 -14.512 1.00 89.00 275 CYS A O 1
ATOM 2190 N N . GLU A 1 276 ? -5.130 -8.058 -16.613 1.00 87.44 276 GLU A N 1
ATOM 2191 C CA . GLU A 1 276 ? -3.800 -8.527 -16.975 1.00 87.44 276 GLU A CA 1
ATOM 2192 C C . GLU A 1 276 ? -3.132 -7.493 -17.871 1.00 87.44 276 GLU A C 1
ATOM 2194 O O . GLU A 1 276 ? -3.664 -7.151 -18.930 1.00 87.44 276 GLU A O 1
ATOM 2199 N N . LEU A 1 277 ? -2.004 -6.944 -17.416 1.00 83.56 277 LEU A N 1
ATOM 2200 C CA . LEU A 1 277 ? -1.255 -5.895 -18.117 1.00 83.56 277 LEU A CA 1
ATOM 2201 C C . LEU A 1 277 ? -2.149 -4.724 -18.557 1.00 83.56 277 LEU A C 1
ATOM 2203 O O . LEU A 1 277 ? -2.030 -4.181 -19.658 1.00 83.56 277 LEU A O 1
ATOM 2207 N N . GLY A 1 278 ? -3.083 -4.346 -17.681 1.00 82.94 278 GLY A N 1
ATOM 2208 C CA . GLY A 1 278 ? -3.993 -3.216 -17.883 1.00 82.94 278 GLY A CA 1
ATOM 2209 C C . GLY A 1 278 ? -5.171 -3.489 -18.817 1.00 82.94 278 GLY A C 1
ATOM 2210 O O . GLY A 1 278 ? -5.942 -2.572 -19.097 1.00 82.94 278 GLY A O 1
ATOM 2211 N N . ARG A 1 279 ? -5.343 -4.733 -19.279 1.00 82.69 279 ARG A N 1
ATOM 2212 C CA . ARG A 1 279 ? -6.463 -5.174 -20.120 1.00 82.69 279 ARG A CA 1
ATOM 2213 C C . ARG A 1 279 ? -7.413 -6.077 -19.345 1.00 82.69 279 ARG A C 1
ATOM 2215 O O . ARG A 1 279 ? -6.983 -6.830 -18.475 1.00 82.69 279 ARG A O 1
ATOM 2222 N N . CYS A 1 280 ? -8.701 -6.030 -19.683 1.00 84.81 280 CYS A N 1
ATOM 2223 C CA . CYS A 1 280 ? -9.699 -6.927 -19.103 1.00 84.81 280 CYS A CA 1
ATOM 2224 C C . CYS A 1 280 ? -9.813 -8.204 -19.946 1.00 84.81 280 CYS A C 1
ATOM 2226 O O . CYS A 1 280 ? -10.604 -8.277 -20.893 1.00 84.81 280 CYS A O 1
ATOM 2228 N N . VAL A 1 281 ? -9.001 -9.207 -19.619 1.00 83.62 281 VAL A N 1
ATOM 2229 C CA . VAL A 1 281 ? -8.852 -10.435 -20.413 1.00 83.62 281 VAL A CA 1
ATOM 2230 C C . VAL A 1 281 ? -9.583 -11.615 -19.771 1.00 83.62 281 VAL A C 1
ATOM 2232 O O . VAL A 1 281 ? -9.763 -11.634 -18.549 1.00 83.62 281 VAL A O 1
ATOM 2235 N N . PRO A 1 282 ? -10.014 -12.618 -20.556 1.00 81.50 282 PRO A N 1
ATOM 2236 C CA . PRO A 1 282 ? -10.454 -13.892 -20.002 1.00 81.50 282 PRO A CA 1
ATOM 2237 C C . PRO A 1 282 ? -9.331 -14.522 -19.176 1.00 81.50 282 PRO A C 1
ATOM 2239 O O . PRO A 1 282 ? -8.191 -14.572 -19.636 1.00 81.50 282 PRO A O 1
ATOM 2242 N N . TRP A 1 283 ? -9.633 -15.010 -17.972 1.00 77.00 283 TRP A N 1
ATOM 2243 C CA . TRP A 1 283 ? -8.629 -15.767 -17.226 1.00 77.00 283 TRP A CA 1
ATOM 2244 C C . TRP A 1 283 ? -8.372 -17.124 -17.908 1.00 77.00 283 TRP A C 1
ATOM 2246 O O . TRP A 1 283 ? -9.286 -17.678 -18.530 1.00 77.00 283 TRP A O 1
ATOM 2256 N N . PRO A 1 284 ? -7.159 -17.697 -17.805 1.00 68.06 284 PRO A N 1
ATOM 2257 C CA . PRO A 1 284 ? -6.849 -18.983 -18.415 1.00 68.06 284 PRO A CA 1
ATOM 2258 C C . PRO A 1 284 ? -7.699 -20.084 -17.770 1.00 68.06 284 PRO A C 1
ATOM 2260 O O . PRO A 1 284 ? -7.573 -20.358 -16.578 1.00 68.06 284 PRO A O 1
ATOM 2263 N N . GLY A 1 285 ? -8.588 -20.708 -18.544 1.00 61.03 285 GLY A N 1
ATOM 2264 C CA . GLY A 1 285 ? -9.441 -21.778 -18.042 1.00 61.03 285 GLY A CA 1
ATOM 2265 C C . GLY A 1 285 ? -10.386 -22.343 -19.094 1.00 61.03 285 GLY A C 1
ATOM 2266 O O . GLY A 1 285 ? -11.321 -21.672 -19.523 1.00 61.03 285 GLY A O 1
ATOM 2267 N N . VAL A 1 286 ? -10.169 -23.597 -19.493 1.00 46.47 286 VAL A N 1
ATOM 2268 C CA . VAL A 1 286 ? -11.092 -24.334 -20.364 1.00 46.47 286 VAL A CA 1
ATOM 2269 C C . VAL A 1 286 ? -12.023 -25.155 -19.469 1.00 46.47 286 VAL A C 1
ATOM 2271 O O . VAL A 1 286 ? -11.623 -26.178 -18.922 1.00 46.47 286 VAL A O 1
ATOM 2274 N N . GLY A 1 287 ? -13.262 -24.695 -19.293 1.00 51.75 287 GLY A N 1
ATOM 2275 C CA . GLY A 1 287 ? -14.330 -25.452 -18.628 1.00 51.75 287 GLY A CA 1
ATOM 2276 C C . GLY A 1 287 ? -14.847 -24.870 -17.298 1.00 51.75 287 GLY A C 1
ATOM 2277 O O . GLY A 1 287 ? -14.232 -23.984 -16.704 1.00 51.75 287 GLY A O 1
ATOM 2278 N N . PRO A 1 288 ? -16.001 -25.366 -16.807 1.00 49.22 288 PRO A N 1
ATOM 2279 C CA . PRO A 1 288 ? -16.705 -24.835 -15.631 1.00 49.22 288 PRO A CA 1
ATOM 2280 C C . PRO A 1 288 ? -15.966 -25.023 -14.292 1.00 49.22 288 PRO A C 1
ATOM 2282 O O . PRO A 1 288 ? -16.315 -24.372 -13.311 1.00 49.22 288 PRO A O 1
ATOM 2285 N N . THR A 1 289 ? -14.932 -25.868 -14.239 1.00 50.34 289 THR A N 1
ATOM 2286 C CA . THR A 1 289 ? -14.051 -26.067 -13.071 1.00 50.34 289 THR A CA 1
ATOM 2287 C C . THR A 1 289 ? -12.848 -25.118 -13.037 1.00 50.34 289 THR A C 1
ATOM 2289 O O . THR A 1 289 ? -12.183 -25.034 -12.008 1.00 50.34 289 THR A O 1
ATOM 2292 N N . ALA A 1 290 ? -12.579 -24.382 -14.121 1.00 58.66 290 ALA A N 1
ATOM 2293 C CA . ALA A 1 290 ? -11.467 -23.434 -14.215 1.00 58.66 290 ALA A CA 1
ATOM 2294 C C . ALA A 1 290 ? -11.849 -21.996 -13.812 1.00 58.66 290 ALA A C 1
ATOM 2296 O O . ALA A 1 290 ? -11.024 -21.088 -13.864 1.00 58.66 290 ALA A O 1
ATOM 2297 N N . ILE A 1 291 ? -13.105 -21.771 -13.417 1.00 63.34 291 ILE A N 1
ATOM 2298 C CA . ILE A 1 291 ? -13.564 -20.501 -12.850 1.00 63.34 291 ILE A CA 1
ATOM 2299 C C . ILE A 1 291 ? -13.068 -20.429 -11.401 1.00 63.34 291 ILE A C 1
ATOM 2301 O O . ILE A 1 291 ? -13.483 -21.271 -10.597 1.00 63.34 291 ILE A O 1
ATOM 2305 N N . PRO A 1 292 ? -12.219 -19.449 -11.026 1.00 71.62 292 PRO A N 1
ATOM 2306 C CA . PRO A 1 292 ? -11.791 -19.295 -9.646 1.00 71.62 292 PRO A CA 1
ATOM 2307 C C . PRO A 1 292 ? -13.020 -19.144 -8.749 1.00 71.62 292 PRO A C 1
ATOM 2309 O O . PRO A 1 292 ? -13.796 -18.195 -8.884 1.00 71.62 292 PRO A O 1
ATOM 2312 N N . LYS A 1 293 ? -13.236 -20.110 -7.850 1.00 76.06 293 LYS A N 1
ATOM 2313 C CA . LYS A 1 293 ? -14.386 -20.089 -6.946 1.00 76.06 293 LYS A CA 1
ATOM 2314 C C . LYS A 1 293 ? -14.293 -18.835 -6.084 1.00 76.06 293 LYS A C 1
ATOM 2316 O O . LYS A 1 293 ? -13.304 -18.657 -5.375 1.00 76.06 293 LYS A O 1
ATOM 2321 N N . ARG A 1 294 ? -15.316 -17.982 -6.138 1.00 79.31 294 ARG A N 1
ATOM 2322 C CA . ARG A 1 294 ? -15.456 -16.832 -5.240 1.00 79.31 294 ARG A CA 1
ATOM 2323 C C . ARG A 1 294 ? -15.524 -17.326 -3.797 1.00 79.31 294 ARG A C 1
ATOM 2325 O O . ARG A 1 294 ? -16.361 -18.172 -3.479 1.00 79.31 294 ARG A O 1
ATOM 2332 N N . ILE A 1 295 ? -14.657 -16.801 -2.938 1.00 78.50 295 ILE A N 1
ATOM 2333 C CA . ILE A 1 295 ? -14.609 -17.141 -1.514 1.00 78.50 295 ILE A CA 1
ATOM 2334 C C . ILE A 1 295 ? -14.864 -15.862 -0.739 1.00 78.50 295 ILE A C 1
ATOM 2336 O O . ILE A 1 295 ? -13.989 -15.007 -0.676 1.00 78.50 295 ILE A O 1
ATOM 2340 N N . ASP A 1 296 ? -16.061 -15.721 -0.176 1.00 79.12 296 ASP A N 1
ATOM 2341 C CA . ASP A 1 296 ? -16.330 -14.647 0.777 1.00 79.12 296 ASP A CA 1
ATOM 2342 C C . ASP A 1 296 ? -15.530 -14.858 2.052 1.00 79.12 296 ASP A C 1
ATOM 2344 O O . ASP A 1 296 ? -15.453 -15.974 2.572 1.00 79.12 296 ASP A O 1
ATOM 2348 N N . GLY A 1 297 ? -14.964 -13.765 2.549 1.00 78.81 297 GLY A N 1
ATOM 2349 C CA . GLY A 1 297 ? -14.261 -13.762 3.809 1.00 78.81 297 GLY A CA 1
ATOM 2350 C C . GLY A 1 297 ? -15.182 -14.121 4.961 1.00 78.81 297 GLY A C 1
ATOM 2351 O O . GLY A 1 297 ? -16.314 -13.638 5.053 1.00 78.81 297 GLY A O 1
ATOM 2352 N N . GLN A 1 298 ? -14.673 -14.935 5.873 1.00 81.50 298 GLN A N 1
ATOM 2353 C CA . GLN A 1 298 ? -15.325 -15.204 7.143 1.00 81.50 298 GLN A CA 1
ATOM 2354 C C . GLN A 1 298 ? -14.363 -14.932 8.295 1.00 81.50 298 GLN A C 1
ATOM 2356 O O . GLN A 1 298 ? -13.137 -15.062 8.193 1.00 81.50 298 GLN A O 1
ATOM 2361 N N . TRP A 1 299 ? -14.951 -14.482 9.397 1.00 78.81 299 TRP A N 1
ATOM 2362 C CA . TRP A 1 299 ? -14.220 -14.135 10.599 1.00 78.81 299 TRP A CA 1
ATOM 2363 C C . TRP A 1 299 ? -13.548 -15.374 11.196 1.00 78.81 299 TRP A C 1
ATOM 2365 O O . TRP A 1 299 ? -14.172 -16.426 11.311 1.00 78.81 299 TRP A O 1
ATOM 2375 N N . SER A 1 300 ? -12.292 -15.231 11.616 1.00 79.44 300 SER A N 1
ATOM 2376 C CA . SER A 1 300 ? -11.678 -16.161 12.557 1.00 79.44 300 SER A CA 1
ATOM 2377 C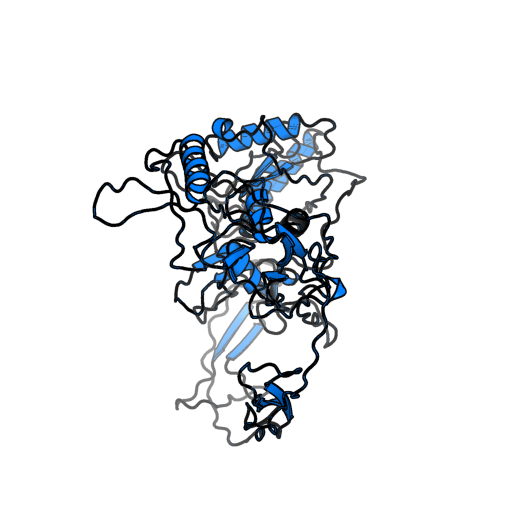 C . SER A 1 300 ? -12.451 -16.161 13.872 1.00 79.44 300 SER A C 1
ATOM 2379 O O . SER A 1 300 ? -13.173 -15.207 14.191 1.00 79.44 300 SER A O 1
ATOM 2381 N N . GLU A 1 301 ? -12.206 -17.185 14.683 1.00 82.12 301 GLU A N 1
ATOM 2382 C CA . GLU A 1 301 ? -12.543 -17.107 16.098 1.00 82.12 301 GLU A CA 1
ATOM 2383 C C . GLU A 1 301 ? -11.871 -15.888 16.734 1.00 82.12 301 GLU A C 1
ATOM 2385 O O . GLU A 1 301 ? -10.818 -15.407 16.288 1.00 82.12 301 GLU A O 1
ATOM 2390 N N . TRP A 1 302 ? -12.518 -15.366 17.768 1.00 82.25 302 TRP A N 1
ATOM 2391 C CA . TRP A 1 302 ? -11.954 -14.300 18.575 1.00 82.25 302 TRP A CA 1
ATOM 2392 C C . TRP A 1 302 ? -10.727 -14.805 19.333 1.00 82.25 302 TRP A C 1
ATOM 2394 O O . TRP A 1 302 ? -10.719 -15.917 19.863 1.00 82.25 302 TRP A O 1
ATOM 2404 N N . SER A 1 303 ? -9.693 -13.972 19.416 1.00 81.50 303 SER A N 1
ATOM 2405 C CA . SER A 1 303 ? -8.503 -14.274 20.197 1.00 81.50 303 SER A CA 1
ATOM 2406 C C . SER A 1 303 ? -8.882 -14.483 21.660 1.00 81.50 303 SER A C 1
ATOM 2408 O O . SER A 1 303 ? -9.702 -13.736 22.212 1.00 81.50 303 SER A O 1
ATOM 2410 N N . ALA A 1 304 ? -8.247 -15.469 22.297 1.00 81.06 304 ALA A N 1
ATOM 2411 C CA . ALA A 1 304 ? -8.413 -15.712 23.721 1.00 81.06 304 ALA A CA 1
ATOM 2412 C C . ALA A 1 304 ? -8.101 -14.439 24.517 1.00 81.06 304 ALA A C 1
ATOM 2414 O O . ALA A 1 304 ? -7.158 -13.706 24.206 1.00 81.06 304 ALA A O 1
ATOM 2415 N N . VAL A 1 305 ? -8.908 -14.177 25.541 1.00 81.81 305 VAL A N 1
ATOM 2416 C CA . VAL A 1 305 ? -8.811 -12.959 26.344 1.00 81.81 305 VAL A CA 1
ATOM 2417 C C . VAL A 1 305 ? -8.311 -13.322 27.722 1.00 81.81 305 VAL A C 1
ATOM 2419 O O . VAL A 1 305 ? -8.882 -14.182 28.387 1.00 81.81 305 VAL A O 1
ATOM 2422 N N . SER A 1 306 ? -7.256 -12.640 28.160 1.00 81.69 306 SER A N 1
ATOM 2423 C CA . SER A 1 306 ? -6.759 -12.757 29.523 1.00 81.69 306 SER A CA 1
ATOM 2424 C C . SER A 1 306 ? -7.113 -11.510 30.322 1.00 81.69 306 SER A C 1
ATOM 2426 O O . SER A 1 306 ? -6.721 -10.394 29.981 1.00 81.69 306 SER A O 1
ATOM 2428 N N . CYS A 1 307 ? -7.799 -11.692 31.446 1.00 81.38 307 CYS A N 1
ATOM 2429 C CA . CYS A 1 307 ? -8.070 -10.599 32.380 1.00 81.38 307 CYS A CA 1
ATOM 2430 C C . CYS A 1 307 ? -6.797 -10.066 33.050 1.00 81.38 307 CYS A C 1
ATOM 2432 O O . CYS A 1 307 ? -6.799 -8.951 33.559 1.00 81.38 307 CYS A O 1
ATOM 2434 N N . MET A 1 308 ? -5.696 -10.825 33.005 1.00 81.06 308 MET A N 1
ATOM 2435 C CA . MET A 1 308 ? -4.387 -10.356 33.464 1.00 81.06 308 MET A CA 1
ATOM 2436 C C . MET A 1 308 ? -3.750 -9.361 32.488 1.00 81.06 308 MET A C 1
ATOM 2438 O O . MET A 1 308 ? -2.954 -8.530 32.910 1.00 81.06 308 MET A O 1
ATOM 2442 N N . SER A 1 309 ? -4.127 -9.382 31.203 1.00 82.38 309 SER A N 1
ATOM 2443 C CA . SER A 1 309 ? -3.700 -8.377 30.215 1.00 82.38 309 SER A CA 1
ATOM 2444 C C . SER A 1 309 ? -4.552 -7.103 30.262 1.00 82.38 309 SER A C 1
ATOM 2446 O O . SER A 1 309 ? -4.835 -6.498 29.231 1.00 82.38 309 SER A O 1
ATOM 2448 N N . CYS A 1 310 ? -5.008 -6.714 31.454 1.00 87.69 310 CYS A N 1
ATOM 2449 C CA . CYS A 1 310 ? -5.845 -5.539 31.643 1.00 87.69 310 CYS A CA 1
ATOM 2450 C C . CYS A 1 310 ? -5.055 -4.260 31.344 1.00 87.69 310 CYS A C 1
ATOM 2452 O O . CYS A 1 310 ? -4.049 -3.976 31.992 1.00 87.69 310 CYS A O 1
ATOM 2454 N N . ILE A 1 311 ? -5.519 -3.476 30.373 1.00 86.94 311 ILE A N 1
ATOM 2455 C CA . ILE A 1 311 ? -4.897 -2.215 29.969 1.00 86.94 311 ILE A CA 1
ATOM 2456 C C . ILE A 1 311 ? -5.691 -1.065 30.576 1.00 86.94 311 ILE A C 1
ATOM 2458 O O . ILE A 1 311 ? -6.879 -0.913 30.296 1.00 86.94 311 ILE A O 1
ATOM 2462 N N . CYS A 1 312 ? -5.014 -0.235 31.366 1.00 88.94 312 CYS A N 1
ATOM 2463 C CA . CYS A 1 312 ? -5.541 1.013 31.903 1.00 88.94 312 CYS A CA 1
ATOM 2464 C C . CYS A 1 312 ? -4.870 2.202 31.213 1.00 88.94 312 CYS A C 1
ATOM 2466 O O . CYS A 1 312 ? -3.646 2.331 31.244 1.00 88.94 312 CYS A O 1
ATOM 2468 N N . ALA A 1 313 ? -5.665 3.085 30.613 1.00 87.88 313 ALA A N 1
ATOM 2469 C CA . ALA A 1 313 ? -5.151 4.344 30.088 1.00 87.88 313 ALA A CA 1
ATOM 2470 C C . ALA A 1 313 ? -4.784 5.303 31.236 1.00 87.88 313 ALA A C 1
ATOM 2472 O O . ALA A 1 313 ? -5.526 5.421 32.211 1.00 87.88 313 ALA A O 1
ATOM 2473 N N . ASP A 1 314 ? -3.672 6.035 31.097 1.00 88.06 314 ASP A N 1
ATOM 2474 C CA . ASP A 1 314 ? -3.276 7.114 32.020 1.00 88.06 314 ASP A CA 1
ATOM 2475 C C . ASP A 1 314 ? -4.103 8.392 31.773 1.00 88.06 314 ASP A C 1
ATOM 2477 O O . ASP A 1 314 ? -3.590 9.455 31.418 1.00 88.06 314 ASP A O 1
ATOM 2481 N N . ILE A 1 315 ? -5.425 8.261 31.876 1.00 90.69 315 ILE A N 1
ATOM 2482 C CA . ILE A 1 315 ? -6.389 9.353 31.758 1.00 90.69 315 ILE A CA 1
ATOM 2483 C C . ILE A 1 315 ? -7.454 9.166 32.841 1.00 90.69 315 ILE A C 1
ATOM 2485 O O . ILE A 1 315 ? -8.062 8.103 32.951 1.00 90.69 315 ILE A O 1
ATOM 2489 N N . ALA A 1 316 ? -7.704 10.206 33.631 1.00 90.44 316 ALA A N 1
ATOM 2490 C CA . ALA A 1 316 ? -8.704 10.212 34.686 1.00 90.44 316 ALA A CA 1
ATOM 2491 C C . ALA A 1 316 ? -10.086 9.819 34.139 1.00 90.44 316 ALA A C 1
ATOM 2493 O O . ALA A 1 316 ? -10.534 10.337 33.115 1.00 90.44 316 ALA A O 1
ATOM 2494 N N . GLY A 1 317 ? -10.756 8.901 34.839 1.00 88.69 317 GLY A N 1
ATOM 2495 C CA . GLY A 1 317 ? -12.045 8.348 34.419 1.00 88.69 317 GLY A CA 1
ATOM 2496 C C . GLY A 1 317 ? -11.947 7.218 33.391 1.00 88.69 317 GLY A C 1
ATOM 2497 O O . GLY A 1 317 ? -12.978 6.817 32.860 1.00 88.69 317 GLY A O 1
ATOM 2498 N N . SER A 1 318 ? -10.747 6.704 33.104 1.00 92.62 318 SER A N 1
ATOM 2499 C CA . SER A 1 318 ? -10.583 5.540 32.228 1.00 92.62 318 SER A CA 1
ATOM 2500 C C . SER A 1 318 ? -11.032 4.242 32.891 1.00 92.62 318 SER A C 1
ATOM 2502 O O . SER A 1 318 ? -10.899 4.054 34.105 1.00 92.62 318 SER A O 1
ATOM 2504 N N . ILE A 1 319 ? -11.508 3.325 32.054 1.00 93.12 319 ILE A N 1
ATOM 2505 C CA . ILE A 1 319 ? -11.771 1.933 32.419 1.00 93.12 319 ILE A CA 1
ATOM 2506 C C . ILE A 1 319 ? -10.623 1.038 31.960 1.00 93.12 319 ILE A C 1
ATOM 2508 O O . ILE A 1 319 ? -9.944 1.328 30.974 1.00 93.12 319 ILE A O 1
ATOM 2512 N N . GLY A 1 320 ? -10.424 -0.063 32.678 1.00 91.44 320 GLY A N 1
ATOM 2513 C CA . GLY A 1 320 ? -9.486 -1.102 32.293 1.00 91.44 320 GLY A CA 1
ATOM 2514 C C . GLY A 1 320 ? -10.141 -2.069 31.323 1.00 91.44 320 GLY A C 1
ATOM 2515 O O . GLY A 1 320 ? -11.223 -2.601 31.601 1.00 91.44 320 GLY A O 1
ATOM 2516 N N . ILE A 1 321 ? -9.470 -2.324 30.205 1.00 91.88 321 ILE A N 1
ATOM 2517 C CA . ILE A 1 321 ? -9.963 -3.227 29.168 1.00 91.88 321 ILE A CA 1
ATOM 2518 C C . ILE A 1 321 ? -8.957 -4.328 28.824 1.00 91.88 321 ILE A C 1
ATOM 2520 O O . ILE A 1 321 ? -7.753 -4.099 28.755 1.00 91.88 321 ILE A O 1
ATOM 2524 N N . ALA A 1 322 ? -9.468 -5.522 28.555 1.00 89.50 322 ALA A N 1
ATOM 2525 C CA . ALA A 1 322 ? -8.757 -6.599 27.890 1.00 89.50 322 ALA A CA 1
ATOM 2526 C C . ALA A 1 322 ? -9.316 -6.712 26.468 1.00 89.50 322 ALA A C 1
ATOM 2528 O O . ALA A 1 322 ? -10.530 -6.779 26.268 1.00 89.50 322 ALA A O 1
ATOM 2529 N N . THR A 1 323 ? -8.445 -6.671 25.465 1.00 86.19 323 THR A N 1
ATOM 2530 C CA . THR A 1 323 ? -8.874 -6.671 24.062 1.00 86.19 323 THR A CA 1
ATOM 2531 C C . THR A 1 323 ? -8.902 -8.081 23.489 1.00 86.19 323 THR A C 1
ATOM 2533 O O . THR A 1 323 ? -8.130 -8.950 23.883 1.00 86.19 323 THR A O 1
ATOM 2536 N N . SER A 1 324 ? -9.822 -8.298 22.559 1.00 83.94 324 SER A N 1
ATOM 2537 C CA . SER A 1 324 ? -9.945 -9.519 21.773 1.00 83.94 324 SER A CA 1
ATOM 2538 C C . SER A 1 324 ? -10.006 -9.112 20.313 1.00 83.94 324 SER A C 1
ATOM 2540 O O . SER A 1 324 ? -10.783 -8.217 19.962 1.00 83.94 324 SER A O 1
ATOM 2542 N N . THR A 1 325 ? -9.188 -9.734 19.475 1.00 81.00 325 THR A N 1
ATOM 2543 C CA . THR A 1 325 ? -9.121 -9.456 18.040 1.00 81.00 325 THR A CA 1
ATOM 2544 C C . THR A 1 325 ? -9.580 -10.656 17.236 1.00 81.00 325 THR A C 1
ATOM 2546 O O . THR A 1 325 ? -9.565 -11.792 17.702 1.00 81.00 325 THR A O 1
ATOM 2549 N N . ARG A 1 326 ? -10.006 -10.406 16.006 1.00 76.12 326 ARG A N 1
ATOM 2550 C CA . ARG A 1 326 ? -10.251 -11.438 15.003 1.00 76.12 326 ARG A CA 1
ATOM 2551 C C . ARG A 1 326 ? -9.858 -10.908 13.639 1.00 76.12 326 ARG A C 1
ATOM 2553 O O . ARG A 1 326 ? -9.897 -9.702 13.391 1.00 76.12 326 ARG A O 1
ATOM 2560 N N . SER A 1 327 ? -9.550 -11.817 12.730 1.00 73.69 327 SER A N 1
ATOM 2561 C CA . SER A 1 327 ? -9.159 -11.477 11.367 1.00 73.69 327 SER A CA 1
ATOM 2562 C C . SER A 1 327 ? -10.099 -12.128 10.360 1.00 73.69 327 SER A C 1
ATOM 2564 O O . SER A 1 327 ? -10.698 -13.165 10.629 1.00 73.69 327 SER A O 1
ATOM 2566 N N . CYS A 1 328 ? -10.263 -11.511 9.192 1.00 75.50 328 CYS A N 1
ATOM 2567 C CA . CYS A 1 328 ? -11.025 -12.105 8.096 1.00 75.50 328 CYS A CA 1
ATOM 2568 C C . CYS A 1 328 ? -10.177 -13.188 7.408 1.00 75.50 328 CYS A C 1
ATOM 2570 O O . CYS A 1 328 ? -9.469 -12.925 6.430 1.00 75.50 328 CYS A O 1
ATOM 2572 N N . SER A 1 329 ? -10.129 -14.374 8.013 1.00 76.50 329 SER A N 1
ATOM 2573 C CA . SER A 1 329 ? -9.170 -15.421 7.650 1.00 76.50 329 SER A CA 1
ATOM 2574 C C . SER A 1 329 ? -9.715 -16.843 7.628 1.00 76.50 329 SER A C 1
ATOM 2576 O O . SER A 1 329 ? -8.983 -17.741 7.219 1.00 76.50 329 SER A O 1
ATOM 2578 N N . ASN A 1 330 ? -10.987 -17.073 7.971 1.00 77.69 330 ASN A N 1
ATOM 2579 C CA . ASN A 1 330 ? -11.530 -18.427 8.090 1.00 77.69 330 ASN A CA 1
ATOM 2580 C C . ASN A 1 330 ? -12.803 -18.684 7.255 1.00 77.69 330 ASN A C 1
ATOM 2582 O O . ASN A 1 330 ? -13.835 -18.997 7.845 1.00 77.69 330 ASN A O 1
ATOM 2586 N N . PRO A 1 331 ? -12.762 -18.596 5.906 1.00 79.56 331 PRO A N 1
ATOM 2587 C CA . PRO A 1 331 ? -11.580 -18.374 5.065 1.00 79.56 331 PRO A CA 1
ATOM 2588 C C . PRO A 1 331 ? -11.306 -16.888 4.782 1.00 79.56 331 PRO A C 1
ATOM 2590 O O . PRO A 1 331 ? -12.167 -16.033 4.978 1.00 79.56 331 PRO A O 1
ATOM 2593 N N . SER A 1 332 ? -10.103 -16.562 4.301 1.00 72.69 332 SER A N 1
ATOM 2594 C CA . SER A 1 332 ? -9.824 -15.229 3.750 1.00 72.69 332 SER A CA 1
ATOM 2595 C C . SER A 1 332 ? -10.594 -14.991 2.446 1.00 72.69 332 SER A C 1
ATOM 2597 O O . SER A 1 332 ? -10.770 -15.940 1.673 1.00 72.69 332 SER A O 1
ATOM 2599 N N . PRO A 1 333 ? -10.997 -13.739 2.155 1.00 72.94 333 PRO A N 1
ATOM 2600 C CA . PRO A 1 333 ? -11.582 -13.397 0.870 1.00 72.94 333 PRO A CA 1
ATOM 2601 C C . PRO A 1 333 ? -10.639 -13.764 -0.274 1.00 72.94 333 PRO A C 1
ATOM 2603 O O . PRO A 1 333 ? -9.442 -13.473 -0.228 1.00 72.94 333 PRO A O 1
ATOM 2606 N N . ALA A 1 334 ? -11.184 -14.380 -1.316 1.00 72.31 334 ALA A N 1
ATOM 2607 C CA . ALA A 1 334 ? -10.454 -14.646 -2.544 1.00 72.31 334 ALA A CA 1
ATOM 2608 C C . ALA A 1 334 ? -11.387 -14.576 -3.749 1.00 72.31 334 ALA A C 1
ATOM 2610 O O . ALA A 1 334 ? -12.602 -14.777 -3.643 1.00 72.31 334 ALA A O 1
ATOM 2611 N N . ASN A 1 335 ? -10.805 -14.328 -4.918 1.00 74.12 335 ASN A N 1
ATOM 2612 C CA . ASN A 1 335 ? -11.504 -14.398 -6.199 1.00 74.12 335 ASN A CA 1
ATOM 2613 C C . ASN A 1 335 ? -12.726 -13.460 -6.281 1.00 74.12 335 ASN A C 1
ATOM 2615 O O . ASN A 1 335 ? -13.824 -13.875 -6.652 1.00 74.12 335 ASN A O 1
ATOM 2619 N N . GLY A 1 336 ? -12.565 -12.204 -5.848 1.00 66.88 336 GLY A N 1
ATOM 2620 C CA . GLY A 1 336 ? -13.671 -11.237 -5.800 1.00 66.88 336 GLY A CA 1
ATOM 2621 C C . GLY A 1 336 ? -14.670 -11.481 -4.659 1.00 66.88 336 GLY A C 1
ATOM 2622 O O . GLY A 1 336 ? -15.779 -10.940 -4.667 1.00 66.88 336 GLY A O 1
ATOM 2623 N N . GLY A 1 337 ? -14.303 -12.308 -3.678 1.00 68.06 337 GLY A N 1
ATOM 2624 C CA . GLY A 1 337 ? -15.021 -12.441 -2.417 1.00 68.06 337 GLY A CA 1
ATOM 2625 C C . GLY A 1 337 ? -15.097 -11.130 -1.645 1.00 68.06 337 GLY A C 1
ATOM 2626 O O . GLY A 1 337 ? -14.217 -10.278 -1.763 1.00 68.06 337 GLY A O 1
ATOM 2627 N N . ALA A 1 338 ? -16.167 -10.957 -0.877 1.00 67.94 338 ALA A N 1
ATOM 2628 C CA . ALA A 1 338 ? -16.352 -9.814 -0.001 1.00 67.94 338 ALA A CA 1
ATOM 2629 C C . ALA A 1 338 ? -15.468 -9.947 1.243 1.00 67.94 338 ALA A C 1
ATOM 2631 O O . ALA A 1 338 ? -15.298 -11.039 1.785 1.00 67.94 338 ALA A O 1
ATOM 2632 N N . GLU A 1 339 ? -14.939 -8.816 1.704 1.00 67.12 339 GLU A N 1
ATOM 2633 C CA . GLU A 1 339 ? -14.345 -8.710 3.034 1.00 67.12 339 GLU A CA 1
ATOM 2634 C C . GLU A 1 339 ? -15.399 -8.912 4.123 1.00 67.12 339 GLU A C 1
ATOM 2636 O O . GLU A 1 339 ? -16.597 -8.673 3.927 1.00 67.12 339 GLU A O 1
ATOM 2641 N N . CYS A 1 340 ? -14.936 -9.328 5.296 1.00 71.44 340 CYS A N 1
ATOM 2642 C CA . CYS A 1 340 ? -15.810 -9.518 6.435 1.00 71.44 340 CYS A CA 1
ATOM 2643 C C . CYS A 1 340 ? -16.397 -8.175 6.888 1.00 71.44 340 CYS A C 1
ATOM 2645 O O . CYS A 1 340 ? -15.684 -7.187 7.066 1.00 71.44 340 CYS A O 1
ATOM 2647 N N . VAL A 1 341 ? -17.709 -8.144 7.126 1.00 70.94 341 VAL A N 1
ATOM 2648 C CA . VAL A 1 341 ? -18.393 -6.965 7.670 1.00 70.94 341 VAL A CA 1
ATOM 2649 C C . VAL A 1 341 ? -18.449 -7.063 9.195 1.00 70.94 341 VAL A C 1
ATOM 2651 O O . VAL A 1 341 ? -18.770 -8.115 9.753 1.00 70.94 341 VAL A O 1
ATOM 2654 N N . GLY A 1 342 ? -18.141 -5.951 9.861 1.00 69.38 342 GLY A N 1
ATOM 2655 C CA . GLY A 1 342 ? -18.197 -5.795 11.315 1.00 69.38 342 GLY A CA 1
ATOM 2656 C C . GLY A 1 342 ? -16.838 -5.471 11.930 1.00 69.38 342 GLY A C 1
ATOM 2657 O O . GLY A 1 342 ? -15.854 -5.265 11.221 1.00 69.38 342 GLY A O 1
ATOM 2658 N N . ALA A 1 343 ? -16.780 -5.402 13.259 1.00 67.38 343 ALA A N 1
ATOM 2659 C CA . ALA A 1 343 ? -15.557 -5.019 13.962 1.00 67.38 343 ALA A CA 1
ATOM 2660 C C . ALA A 1 343 ? -14.516 -6.158 14.027 1.00 67.38 343 ALA A C 1
ATOM 2662 O O . ALA A 1 343 ? -14.860 -7.327 14.239 1.00 67.38 343 ALA A O 1
ATOM 2663 N N . THR A 1 344 ? -13.240 -5.789 13.878 1.00 69.81 344 THR A N 1
ATOM 2664 C CA . THR A 1 344 ? -12.041 -6.637 14.062 1.00 69.81 344 THR A CA 1
ATOM 2665 C C . THR A 1 344 ? -11.582 -6.694 15.519 1.00 69.81 344 THR A C 1
ATOM 2667 O O . THR A 1 344 ? -10.824 -7.584 15.895 1.00 69.81 344 THR A O 1
ATOM 2670 N N . LEU A 1 345 ? -12.044 -5.747 16.338 1.00 76.81 345 LEU A N 1
ATOM 2671 C CA . LEU A 1 345 ? -11.649 -5.551 17.725 1.00 76.81 345 LEU A CA 1
ATOM 2672 C C . LEU A 1 345 ? -12.891 -5.461 18.614 1.00 76.81 345 LEU A C 1
ATOM 2674 O O . LEU A 1 345 ? -13.853 -4.763 18.293 1.00 76.81 345 LEU A O 1
ATOM 2678 N N . ARG A 1 346 ? -12.844 -6.128 19.766 1.00 85.38 346 ARG A N 1
ATOM 2679 C CA . ARG A 1 346 ? -13.765 -5.909 20.888 1.00 85.38 346 ARG A CA 1
ATOM 2680 C C . ARG A 1 346 ? -12.980 -5.776 22.185 1.00 85.38 346 ARG A C 1
ATOM 2682 O O . ARG A 1 346 ? -11.853 -6.264 22.287 1.00 85.38 346 ARG A O 1
ATOM 2689 N N . ALA A 1 347 ? -13.582 -5.148 23.187 1.00 89.19 347 ALA A N 1
ATOM 2690 C CA . ALA A 1 347 ? -12.979 -5.031 24.509 1.00 89.19 347 ALA A CA 1
ATOM 2691 C C . ALA A 1 347 ? -13.893 -5.598 25.593 1.00 89.19 347 ALA A C 1
ATOM 2693 O O . ALA A 1 347 ? -15.085 -5.298 25.638 1.00 89.19 347 ALA A O 1
ATOM 2694 N N . ILE A 1 348 ? -13.307 -6.391 26.484 1.00 91.00 348 ILE A N 1
ATOM 2695 C CA . ILE A 1 348 ? -13.909 -6.862 27.728 1.00 91.00 348 ILE A CA 1
ATOM 2696 C C . ILE A 1 348 ? -13.407 -5.982 28.860 1.00 91.00 348 ILE A C 1
ATOM 2698 O O . ILE A 1 348 ? -12.236 -5.617 28.918 1.00 91.00 348 ILE A O 1
ATOM 2702 N N . ILE A 1 349 ? -14.305 -5.630 29.764 1.00 91.88 349 ILE A N 1
ATOM 2703 C CA . ILE A 1 349 ? -13.999 -4.763 30.892 1.00 91.88 349 ILE A CA 1
ATOM 2704 C C . ILE A 1 349 ? -13.399 -5.627 31.992 1.00 91.88 349 ILE A C 1
ATOM 2706 O O . ILE A 1 349 ? -14.055 -6.519 32.523 1.00 91.88 349 ILE A O 1
ATOM 2710 N N . CYS A 1 350 ? -12.142 -5.348 32.315 1.00 89.44 350 CYS A N 1
ATOM 2711 C CA . CYS A 1 350 ? -11.406 -6.002 33.393 1.00 89.44 350 CYS A CA 1
ATOM 2712 C C . CYS A 1 350 ? -11.319 -5.122 34.643 1.00 89.44 350 CYS A C 1
ATOM 2714 O O . CYS A 1 350 ? -11.172 -5.647 35.741 1.00 89.44 350 CYS A O 1
ATOM 2716 N N . ASN A 1 351 ? -11.453 -3.798 34.502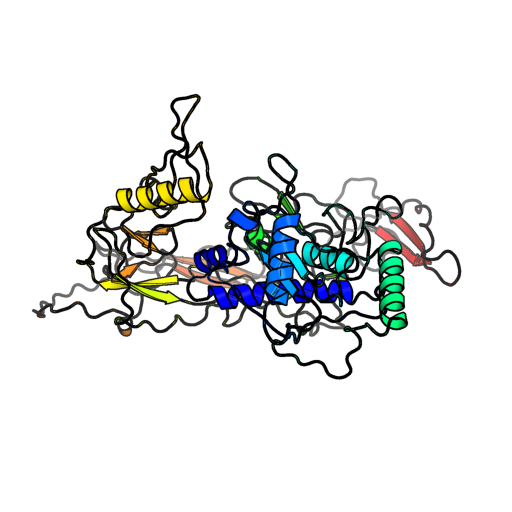 1.00 88.88 351 ASN A N 1
ATOM 2717 C CA . ASN A 1 351 ? -11.519 -2.878 35.633 1.00 88.88 351 ASN A CA 1
ATOM 2718 C C . ASN A 1 351 ? -12.484 -1.716 35.341 1.00 88.88 351 ASN A C 1
ATOM 2720 O O . ASN A 1 351 ? -12.450 -1.124 34.266 1.00 88.88 351 ASN A O 1
ATOM 2724 N N . ARG A 1 352 ? -13.343 -1.365 36.302 1.00 86.69 352 ARG A N 1
ATOM 2725 C CA . ARG A 1 352 ? -14.320 -0.272 36.163 1.00 86.69 352 ARG A CA 1
ATOM 2726 C C . ARG A 1 352 ? -13.750 1.109 36.465 1.00 86.69 352 ARG A C 1
ATOM 2728 O O . ARG A 1 352 ? -14.340 2.091 36.034 1.00 86.69 352 ARG A O 1
ATOM 2735 N N . LEU A 1 353 ? -12.636 1.194 37.188 1.00 85.31 353 LEU A N 1
ATOM 2736 C CA . LEU A 1 353 ? -11.932 2.449 37.427 1.00 85.31 353 LEU A CA 1
ATOM 2737 C C . LEU A 1 353 ? -10.429 2.203 37.485 1.00 85.31 353 LEU A C 1
ATOM 2739 O O . LEU A 1 353 ? -9.923 1.513 38.370 1.00 85.31 353 LEU A O 1
ATOM 2743 N N . CYS A 1 354 ? -9.701 2.832 36.571 1.00 86.50 354 CYS A N 1
ATOM 2744 C CA . CYS A 1 354 ? -8.252 2.912 36.663 1.00 86.50 354 CYS A CA 1
ATOM 2745 C C . CYS A 1 354 ? -7.878 3.994 37.689 1.00 86.50 354 CYS A C 1
ATOM 2747 O O . CYS A 1 354 ? -8.079 5.185 37.461 1.00 86.50 354 CYS A O 1
ATOM 2749 N N . THR A 1 355 ? -7.366 3.578 38.849 1.00 72.12 355 THR A N 1
ATOM 2750 C CA . THR A 1 355 ? -7.024 4.462 39.982 1.00 72.12 355 THR A CA 1
ATOM 2751 C C . THR A 1 355 ? -5.661 5.144 39.840 1.00 72.12 355 THR A C 1
ATOM 2753 O O . THR A 1 355 ? -5.333 6.037 40.615 1.00 72.12 355 THR A O 1
ATOM 2756 N N . SER A 1 356 ? -4.866 4.756 38.843 1.00 64.88 356 SER A N 1
ATOM 2757 C CA . SER A 1 356 ? -3.483 5.206 38.650 1.00 64.88 356 SER A CA 1
ATOM 2758 C C . SER A 1 356 ? -3.333 6.539 37.906 1.00 64.88 356 SER A C 1
ATOM 2760 O O . SER A 1 356 ? -2.213 7.009 37.735 1.00 64.88 356 SER A O 1
ATOM 2762 N N . SER A 1 357 ? -4.422 7.147 37.435 1.00 64.75 357 SER A N 1
ATOM 2763 C CA . SER A 1 357 ? -4.363 8.224 36.440 1.00 64.75 357 SER A CA 1
ATOM 2764 C C . SER A 1 357 ? -4.776 9.594 36.984 1.00 64.75 357 SER A C 1
ATOM 2766 O O . SER A 1 357 ? -5.917 9.782 37.406 1.00 64.75 357 SER A O 1
ATOM 2768 N N . SER A 1 358 ? -3.869 10.574 36.901 1.00 71.19 358 SER A N 1
ATOM 2769 C CA . SER A 1 358 ? -4.081 11.965 37.355 1.00 71.19 358 SER A CA 1
ATOM 2770 C C . SER A 1 358 ? -4.334 12.970 36.219 1.00 71.19 358 SER A C 1
ATOM 2772 O O . SER A 1 358 ? -4.661 14.132 36.470 1.00 71.19 358 SER A O 1
ATOM 2774 N N . LYS A 1 359 ? -4.173 12.560 34.952 1.00 88.38 359 LYS A N 1
ATOM 2775 C CA . LYS A 1 359 ? -4.275 13.450 33.783 1.00 88.38 359 LYS A CA 1
ATOM 2776 C C . LYS A 1 359 ? -5.699 13.504 33.228 1.00 88.38 359 LYS A C 1
ATOM 2778 O O . LYS A 1 359 ? -6.289 12.468 32.961 1.00 88.38 359 LYS A O 1
ATOM 2783 N N . SER A 1 360 ? -6.247 14.696 32.985 1.00 91.62 360 SER A N 1
ATOM 2784 C CA . SER A 1 360 ? -7.531 14.837 32.278 1.00 91.62 360 SER A CA 1
ATOM 2785 C C . SER A 1 360 ? -7.392 14.577 30.771 1.00 91.62 360 SER A C 1
ATOM 2787 O O . SER A 1 360 ? -6.299 14.704 30.212 1.00 91.62 360 SER A O 1
ATOM 2789 N N . VAL A 1 361 ? -8.509 14.275 30.094 1.00 91.75 361 VAL A N 1
ATOM 2790 C CA . VAL A 1 361 ? -8.559 14.138 28.623 1.00 91.75 361 VAL A CA 1
ATOM 2791 C C . VAL A 1 361 ? -8.018 15.396 27.937 1.00 91.75 361 VAL A C 1
ATOM 2793 O O . VAL A 1 361 ? -7.168 15.302 27.054 1.00 91.75 361 VAL A O 1
ATOM 2796 N N . ASP A 1 362 ? -8.435 16.581 28.389 1.00 92.06 362 ASP A N 1
ATOM 2797 C CA . ASP A 1 362 ? -7.970 17.855 27.827 1.00 92.06 362 ASP A CA 1
ATOM 2798 C C . ASP A 1 362 ? -6.464 18.054 28.003 1.00 92.06 362 ASP A C 1
ATOM 2800 O O . ASP A 1 362 ? -5.787 18.557 27.104 1.00 92.06 362 ASP A O 1
ATOM 2804 N N . LYS A 1 363 ? -5.910 17.628 29.146 1.00 92.69 363 LYS A N 1
ATOM 2805 C CA . LYS A 1 363 ? -4.466 17.684 29.389 1.00 92.69 363 LYS A CA 1
ATOM 2806 C C . LYS A 1 363 ? -3.717 16.747 28.443 1.00 92.69 363 LYS A C 1
ATOM 2808 O O . LYS A 1 363 ? -2.727 17.175 27.857 1.00 92.69 363 LYS A O 1
ATOM 2813 N N . HIS A 1 364 ? -4.210 15.524 28.244 1.00 91.69 364 HIS A N 1
ATOM 2814 C CA . HIS A 1 364 ? -3.636 14.575 27.287 1.00 91.69 364 HIS A CA 1
ATOM 2815 C C . HIS A 1 364 ? -3.636 15.146 25.858 1.00 91.69 364 HIS A C 1
ATOM 2817 O O . HIS A 1 364 ? -2.605 15.153 25.186 1.00 91.69 364 HIS A O 1
ATOM 2823 N N . ILE A 1 365 ? -4.767 15.707 25.419 1.00 92.31 365 ILE A N 1
ATOM 2824 C CA . ILE A 1 365 ? -4.903 16.347 24.103 1.00 92.31 365 ILE A CA 1
ATOM 2825 C C . ILE A 1 365 ? -3.949 17.540 23.965 1.00 92.31 365 ILE A C 1
ATOM 2827 O O . ILE A 1 365 ? -3.281 17.683 22.942 1.00 92.31 365 ILE A O 1
ATOM 2831 N N . LYS A 1 366 ? -3.839 18.387 24.992 1.00 93.88 366 LYS A N 1
ATOM 2832 C CA . LYS A 1 366 ? -2.934 19.542 24.983 1.00 93.88 366 LYS A CA 1
ATOM 2833 C C . LYS A 1 366 ? -1.466 19.125 24.913 1.00 93.88 366 LYS A C 1
ATOM 2835 O O . LYS A 1 366 ? -0.714 19.699 24.128 1.00 93.88 366 LYS A O 1
ATOM 2840 N N . GLU A 1 367 ? -1.053 18.134 25.703 1.00 92.12 367 GLU A N 1
ATOM 2841 C CA . GLU A 1 367 ? 0.305 17.576 25.657 1.00 92.12 367 GLU A CA 1
ATOM 2842 C C . GLU A 1 367 ? 0.620 17.058 24.246 1.00 92.12 367 GLU A C 1
ATOM 2844 O O . GLU A 1 367 ? 1.642 17.435 23.666 1.00 92.12 367 GLU A O 1
ATOM 2849 N N . HIS A 1 368 ? -0.306 16.298 23.656 1.00 89.19 368 HIS A N 1
ATOM 2850 C CA . HIS A 1 368 ? -0.185 15.789 22.295 1.00 89.19 368 HIS A CA 1
ATOM 2851 C C . HIS A 1 368 ? -0.074 16.913 21.252 1.00 89.19 368 HIS A C 1
ATOM 2853 O O . HIS A 1 368 ? 0.860 16.936 20.454 1.00 89.19 368 HIS A O 1
ATOM 2859 N N . CYS A 1 369 ? -0.971 17.900 21.269 1.00 89.56 369 CYS A N 1
ATOM 2860 C CA . CYS A 1 369 ? -0.956 18.997 20.299 1.00 89.56 369 CYS A CA 1
ATOM 2861 C C . CYS A 1 369 ? 0.252 19.927 20.461 1.00 89.56 369 CYS A C 1
ATOM 2863 O O . CYS A 1 369 ? 0.796 20.422 19.471 1.00 89.56 369 CYS A O 1
ATOM 2865 N N . THR A 1 370 ? 0.730 20.126 21.691 1.00 93.00 370 THR A N 1
ATOM 2866 C CA . THR A 1 370 ? 1.991 20.831 21.958 1.00 93.00 370 THR A CA 1
ATOM 2867 C C . THR A 1 370 ? 3.174 20.057 21.380 1.00 93.00 370 THR A C 1
ATOM 2869 O O . THR A 1 370 ? 4.072 20.653 20.782 1.00 93.00 370 THR A O 1
ATOM 2872 N N . GLN A 1 371 ? 3.170 18.730 21.515 1.00 88.75 371 GLN A N 1
ATOM 2873 C CA . GLN A 1 371 ?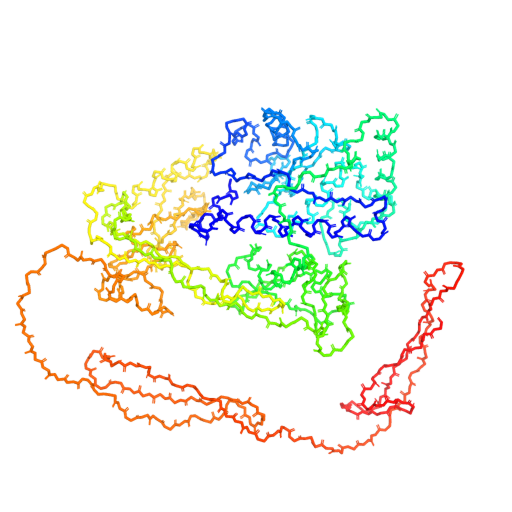 4.183 17.870 20.918 1.00 88.75 371 GLN A CA 1
ATOM 2874 C C . GLN A 1 371 ? 4.139 17.938 19.387 1.00 88.75 371 GLN A C 1
ATOM 2876 O O . GLN A 1 371 ? 5.182 18.166 18.780 1.00 88.75 371 GLN A O 1
ATOM 2881 N N . GLN A 1 372 ? 2.963 17.833 18.759 1.00 79.62 372 GLN A N 1
ATOM 2882 C CA . GLN A 1 372 ? 2.814 17.946 17.302 1.00 79.62 372 GLN A CA 1
ATOM 2883 C C . GLN A 1 372 ? 3.296 19.303 16.778 1.00 79.62 372 GLN A C 1
ATOM 2885 O O . GLN A 1 372 ? 4.045 19.348 15.805 1.00 79.62 372 GLN A O 1
ATOM 2890 N N . LYS A 1 373 ? 2.966 20.403 17.470 1.00 87.00 373 LYS A N 1
ATOM 2891 C CA . LYS A 1 373 ? 3.473 21.746 17.144 1.00 87.00 373 LYS A CA 1
ATOM 2892 C C . LYS A 1 373 ? 5.002 21.802 17.130 1.00 87.00 373 LYS A C 1
ATOM 2894 O O . LYS A 1 373 ? 5.581 22.349 16.195 1.00 87.00 373 LYS A O 1
ATOM 2899 N N . ARG A 1 374 ? 5.659 21.209 18.135 1.00 84.62 374 ARG A N 1
ATOM 2900 C CA . ARG A 1 374 ? 7.130 21.133 18.211 1.00 84.62 374 ARG A CA 1
ATOM 2901 C C . ARG A 1 374 ? 7.717 20.233 17.126 1.00 84.62 374 ARG A C 1
ATOM 2903 O O . ARG A 1 374 ? 8.674 20.625 16.474 1.00 84.62 374 ARG A O 1
ATOM 2910 N N . LEU A 1 375 ? 7.141 19.047 16.926 1.00 76.88 375 LEU A N 1
ATOM 2911 C CA . LEU A 1 375 ? 7.629 18.060 15.960 1.00 76.88 375 LEU A CA 1
ATOM 2912 C C . LEU A 1 375 ? 7.508 18.552 14.516 1.00 76.88 375 LEU A C 1
ATOM 2914 O O . LEU A 1 375 ? 8.399 18.304 13.715 1.00 76.88 375 LEU A O 1
ATOM 2918 N N . LYS A 1 376 ? 6.416 19.245 14.184 1.00 73.69 376 LYS A N 1
ATOM 2919 C CA . LYS A 1 376 ? 6.144 19.734 12.827 1.00 73.69 376 LYS A CA 1
ATOM 2920 C C . LYS A 1 376 ? 6.680 21.135 12.552 1.00 73.69 376 LYS A C 1
ATOM 2922 O O . LYS A 1 376 ? 6.658 21.554 11.401 1.00 73.69 376 LYS A O 1
ATOM 2927 N N . SER A 1 377 ? 7.153 21.851 13.578 1.00 80.69 377 SER A N 1
ATOM 2928 C CA . SER A 1 377 ? 7.521 23.274 13.477 1.00 80.69 377 SER A CA 1
ATOM 2929 C C . SER A 1 377 ? 6.411 24.116 12.822 1.00 80.69 377 SER A C 1
ATOM 2931 O O . SER A 1 377 ? 6.668 25.031 12.044 1.00 80.69 377 SER A O 1
ATOM 2933 N N . ASP A 1 378 ? 5.159 23.767 13.121 1.00 75.25 378 ASP A N 1
ATOM 2934 C CA . ASP A 1 378 ? 3.965 24.311 12.480 1.00 75.25 378 ASP A CA 1
ATOM 2935 C C . ASP A 1 378 ? 3.487 25.553 13.240 1.00 75.25 378 ASP A C 1
ATOM 2937 O O . ASP A 1 378 ? 2.959 25.460 14.355 1.00 75.25 378 ASP A O 1
ATOM 2941 N N . SER A 1 379 ? 3.716 26.730 12.656 1.00 82.75 379 SER A N 1
ATOM 2942 C CA . SER A 1 379 ? 3.409 28.018 13.285 1.00 82.75 379 SER A CA 1
ATOM 2943 C C . SER A 1 379 ? 1.910 28.292 13.407 1.00 82.75 379 SER A C 1
ATOM 2945 O O . SER A 1 379 ? 1.515 29.093 14.254 1.00 82.75 379 SER A O 1
ATOM 2947 N N . ASP A 1 380 ? 1.078 27.601 12.623 1.00 84.88 380 ASP A N 1
ATOM 2948 C CA . ASP A 1 380 ? -0.374 27.746 12.657 1.00 84.88 380 ASP A CA 1
ATOM 2949 C C . ASP A 1 380 ? -1.010 26.969 13.819 1.00 84.88 380 ASP A C 1
ATOM 2951 O O . ASP A 1 380 ? -2.113 27.305 14.251 1.00 84.88 380 ASP A O 1
ATOM 2955 N N . LEU A 1 381 ? -0.349 25.939 14.360 1.00 85.50 381 LEU A N 1
ATOM 2956 C CA . LEU A 1 381 ? -0.866 25.211 15.519 1.00 85.50 381 LEU A CA 1
ATOM 2957 C C . LEU A 1 381 ? -0.764 26.064 16.781 1.00 85.50 381 LEU A C 1
ATOM 2959 O O . LEU A 1 381 ? 0.264 26.668 17.081 1.00 85.50 381 LEU A O 1
ATOM 2963 N N . THR A 1 382 ? -1.808 26.056 17.600 1.00 88.88 382 THR A N 1
ATOM 2964 C CA . THR A 1 382 ? -1.792 26.744 18.901 1.00 88.88 382 THR A CA 1
ATOM 2965 C C . THR A 1 382 ? -0.990 25.961 19.946 1.00 88.88 382 THR A C 1
ATOM 2967 O O . THR A 1 382 ? -0.324 26.561 20.788 1.00 88.88 382 THR A O 1
ATOM 2970 N N . GLY A 1 383 ? -0.985 24.626 19.847 1.00 89.19 383 GLY A N 1
ATOM 2971 C CA . GLY A 1 383 ? -0.490 23.706 20.879 1.00 89.19 383 GLY A CA 1
ATOM 2972 C C . GLY A 1 383 ? -1.589 23.227 21.839 1.00 89.19 383 GLY A C 1
ATOM 2973 O O . GLY A 1 383 ? -1.356 22.329 22.642 1.00 89.19 383 GLY A O 1
ATOM 2974 N N . SER A 1 384 ? -2.794 23.781 21.722 1.00 91.81 384 SER A N 1
ATOM 2975 C CA . SER A 1 384 ? -4.004 23.296 22.385 1.00 91.81 384 SER A CA 1
ATOM 2976 C C . SER A 1 384 ? -4.821 22.424 21.430 1.00 91.81 384 SER A C 1
ATOM 2978 O O . SER A 1 384 ? -4.577 22.397 20.222 1.00 91.81 384 SER A O 1
ATOM 2980 N N . GLY A 1 385 ? -5.795 21.701 21.971 1.00 88.75 385 GLY A N 1
ATOM 2981 C CA . GLY A 1 385 ? -6.726 20.901 21.190 1.00 88.75 385 GLY A CA 1
ATOM 2982 C C . GLY A 1 385 ? -8.016 20.650 21.953 1.00 88.75 385 GLY A C 1
ATOM 2983 O O . GLY A 1 385 ? -8.167 21.088 23.095 1.00 88.75 385 GLY A O 1
ATOM 2984 N N . THR A 1 386 ? -8.955 19.946 21.327 1.00 83.62 386 THR A N 1
ATOM 2985 C CA . THR A 1 386 ? -10.261 19.676 21.935 1.00 83.62 386 THR A CA 1
ATOM 2986 C C . THR A 1 386 ? -10.817 18.306 21.566 1.00 83.62 386 THR A C 1
ATOM 2988 O O . THR A 1 386 ? -10.608 17.806 20.458 1.00 83.62 386 THR A O 1
ATOM 2991 N N . GLN A 1 387 ? -11.561 17.715 22.503 1.00 87.00 387 GLN A N 1
ATOM 2992 C CA . GLN A 1 387 ? -12.356 16.516 22.271 1.00 87.00 387 GLN A CA 1
ATOM 2993 C C . GLN A 1 387 ? -13.744 16.896 21.739 1.00 87.00 387 GLN A C 1
ATOM 2995 O O . GLN A 1 387 ? -14.494 17.639 22.371 1.00 87.00 387 GLN A O 1
ATOM 3000 N N . LEU A 1 388 ? -14.138 16.349 20.587 1.00 82.56 388 LEU A N 1
ATOM 3001 C CA . LEU A 1 388 ? -15.431 16.654 19.965 1.00 82.56 388 LEU A CA 1
ATOM 3002 C C . LEU A 1 388 ? -16.537 15.684 20.413 1.00 82.56 388 LEU A C 1
ATOM 3004 O O . LEU A 1 388 ? -17.099 14.951 19.600 1.00 82.56 388 LEU A O 1
ATOM 3008 N N . ILE A 1 389 ? -16.893 15.711 21.703 1.00 82.75 389 ILE A N 1
ATOM 3009 C CA . ILE A 1 389 ? -17.859 14.777 22.326 1.00 82.75 389 ILE A CA 1
ATOM 3010 C C . ILE A 1 389 ? -19.280 14.824 21.739 1.00 82.75 389 ILE A C 1
ATOM 3012 O O . ILE A 1 389 ? -20.042 13.868 21.869 1.00 82.75 389 ILE A O 1
ATOM 3016 N N . ARG A 1 390 ? -19.646 15.918 21.055 1.00 73.25 390 ARG A N 1
ATOM 3017 C CA . ARG A 1 390 ? -20.954 16.060 20.390 1.00 73.25 390 ARG A CA 1
ATOM 3018 C C . ARG A 1 390 ? -21.145 15.043 19.255 1.00 73.25 390 ARG A C 1
ATOM 3020 O O . ARG A 1 390 ? -22.280 14.713 18.925 1.00 73.25 390 ARG A O 1
ATOM 3027 N N . TYR A 1 391 ? -20.055 14.544 18.672 1.00 72.38 391 TYR A N 1
ATOM 3028 C CA . TYR A 1 391 ? -20.077 13.612 17.547 1.00 72.38 391 TYR A CA 1
ATOM 3029 C C . TYR A 1 391 ? -19.343 12.321 17.942 1.00 72.38 391 TYR A C 1
ATOM 3031 O O . TYR A 1 391 ? -18.113 12.331 17.969 1.00 72.38 391 TYR A O 1
ATOM 3039 N N . PRO A 1 392 ? -20.045 11.208 18.236 1.00 64.44 392 PRO A N 1
ATOM 3040 C CA . PRO A 1 392 ? -19.429 9.965 18.722 1.00 64.44 392 PRO A CA 1
ATOM 3041 C C . PRO A 1 392 ? -18.239 9.471 17.881 1.00 64.44 392 PRO A C 1
ATOM 3043 O O . PRO A 1 392 ? -17.186 9.167 18.430 1.00 64.44 392 PRO A O 1
ATOM 3046 N N . GLN A 1 393 ? -18.355 9.542 16.553 1.00 65.56 393 GLN A N 1
ATOM 3047 C CA . GLN A 1 393 ? -17.325 9.182 15.566 1.00 65.56 393 GLN A CA 1
ATOM 3048 C C . GLN A 1 393 ? -16.097 10.120 15.532 1.00 65.56 393 GLN A C 1
ATOM 3050 O O . GLN A 1 393 ? -15.160 9.943 14.746 1.00 65.56 393 GLN A O 1
ATOM 3055 N N . ARG A 1 394 ? -16.124 11.201 16.318 1.00 75.38 394 ARG A N 1
ATOM 3056 C CA . ARG A 1 394 ? -15.025 12.165 16.494 1.00 75.38 394 ARG A CA 1
ATOM 3057 C C . ARG A 1 394 ? -14.591 12.295 17.951 1.00 75.38 394 ARG A C 1
ATOM 3059 O O . ARG A 1 394 ? -13.521 12.832 18.204 1.00 75.38 394 ARG A O 1
ATOM 3066 N N . ALA A 1 395 ? -15.384 11.808 18.899 1.00 82.56 395 ALA A N 1
ATOM 3067 C CA . ALA A 1 395 ? -15.137 11.994 20.322 1.00 82.56 395 ALA A CA 1
ATOM 3068 C C . ALA A 1 395 ? -13.852 11.299 20.804 1.00 82.56 395 ALA A C 1
ATOM 3070 O O . ALA A 1 395 ? -13.276 11.715 21.799 1.00 82.56 395 ALA A O 1
ATOM 3071 N N . CYS A 1 396 ? -13.364 10.290 20.087 1.00 85.44 396 CYS A N 1
ATOM 3072 C CA . CYS A 1 396 ? -12.108 9.608 20.403 1.00 85.44 396 CYS A CA 1
ATOM 3073 C C . CYS A 1 396 ? -10.931 10.030 19.516 1.00 85.44 396 CYS A C 1
ATOM 3075 O O . CYS A 1 396 ? -9.875 9.413 19.574 1.00 85.44 396 CYS A O 1
ATOM 3077 N N . LYS A 1 397 ? -11.088 11.083 18.707 1.00 82.31 397 LYS A N 1
ATOM 3078 C CA . LYS A 1 397 ? -10.032 11.634 17.846 1.00 82.31 397 LYS A CA 1
ATOM 3079 C C . LYS A 1 397 ? -9.426 12.881 18.484 1.00 82.31 397 LYS A C 1
ATOM 3081 O O . LYS A 1 397 ? -10.137 13.659 19.121 1.00 82.31 397 LYS A O 1
ATOM 3086 N N . VAL A 1 398 ? -8.123 13.082 18.290 1.00 82.50 398 VAL A N 1
ATOM 3087 C CA . VAL A 1 398 ? -7.397 14.238 18.830 1.00 82.50 398 VAL A CA 1
ATOM 3088 C C . VAL A 1 398 ? -7.327 15.346 17.781 1.00 82.50 398 VAL A C 1
ATOM 3090 O O . VAL A 1 398 ? -6.664 15.209 16.754 1.00 82.50 398 VAL A O 1
ATOM 3093 N N . PHE A 1 399 ? -8.016 16.459 18.037 1.00 80.62 399 PHE A N 1
ATOM 3094 C CA . PHE A 1 399 ? -8.022 17.628 17.157 1.00 80.62 399 PHE A CA 1
ATOM 3095 C C . PHE A 1 399 ? -7.187 18.750 17.760 1.00 80.62 399 PHE A C 1
ATOM 3097 O O . PHE A 1 399 ? -7.478 19.205 18.867 1.00 80.62 399 PHE A O 1
ATOM 3104 N N . CYS A 1 400 ? -6.180 19.213 17.022 1.00 85.00 400 CYS A N 1
ATOM 3105 C CA . CYS A 1 400 ? -5.310 20.303 17.449 1.00 85.00 400 CYS A CA 1
ATOM 3106 C C . CYS A 1 400 ? -5.784 21.631 16.873 1.00 85.00 400 CYS A C 1
ATOM 3108 O O . CYS A 1 400 ? -5.958 21.761 15.661 1.00 85.00 400 CYS A O 1
ATOM 3110 N N . ASP A 1 401 ? -5.982 22.615 17.744 1.00 88.94 401 ASP A N 1
ATOM 3111 C CA . ASP A 1 401 ? -6.511 23.922 17.377 1.00 88.94 401 ASP A CA 1
ATOM 3112 C C . ASP A 1 401 ? -5.494 24.712 16.551 1.00 88.94 401 ASP A C 1
ATOM 3114 O O . ASP A 1 401 ? -4.305 24.788 16.890 1.00 88.94 401 ASP A O 1
ATOM 3118 N N . VAL A 1 402 ? -5.995 25.353 15.500 1.00 85.69 402 VAL A N 1
ATOM 3119 C CA . VAL A 1 402 ? -5.245 26.216 14.588 1.00 85.69 402 VAL A CA 1
ATOM 3120 C C . VAL A 1 402 ? -5.583 27.676 14.873 1.00 85.69 402 VAL A C 1
ATOM 3122 O O . VAL A 1 402 ? -6.733 28.013 15.159 1.00 85.69 402 VAL A O 1
ATOM 3125 N N . ILE A 1 403 ? -4.588 28.555 14.773 1.00 82.44 403 ILE A N 1
ATOM 3126 C CA . ILE A 1 403 ? -4.768 30.002 14.892 1.00 82.44 403 ILE A CA 1
ATOM 3127 C C . ILE A 1 403 ? -5.682 30.472 13.751 1.00 82.44 403 ILE A C 1
ATOM 3129 O O . ILE A 1 403 ? -5.313 30.414 12.577 1.00 82.44 403 ILE A O 1
ATOM 3133 N N . SER A 1 404 ? -6.886 30.943 14.085 1.00 74.44 404 SER A N 1
ATOM 3134 C CA . SER A 1 404 ? -7.778 31.575 13.108 1.00 74.44 404 SER A CA 1
ATOM 3135 C C . SER A 1 404 ? -7.311 33.005 12.846 1.00 74.44 404 SER A C 1
ATOM 3137 O O . SER A 1 404 ? -7.248 33.810 13.773 1.00 74.44 404 SER A O 1
ATOM 3139 N N . ARG A 1 405 ? -6.971 33.323 11.591 1.00 68.06 405 ARG A N 1
ATOM 3140 C CA . ARG A 1 405 ? -6.592 34.687 11.174 1.00 68.06 405 ARG A CA 1
ATOM 3141 C C . ARG A 1 405 ? -7.770 35.484 10.600 1.00 68.06 405 ARG A C 1
ATOM 3143 O O . ARG A 1 405 ? -7.690 36.703 10.549 1.00 68.06 405 ARG A O 1
ATOM 3150 N N . TYR A 1 406 ? -8.855 34.808 10.207 1.00 56.94 406 TYR A N 1
ATOM 3151 C CA . TYR A 1 406 ? -10.059 35.419 9.638 1.00 56.94 406 TYR A CA 1
ATOM 3152 C C . TYR A 1 406 ? -11.305 34.590 9.998 1.00 56.94 406 TYR A C 1
ATOM 3154 O O . TYR A 1 406 ? -11.368 33.400 9.696 1.00 56.94 406 TYR A O 1
ATOM 3162 N N . GLY A 1 407 ? -12.305 35.229 10.616 1.00 59.22 407 GLY A N 1
ATOM 3163 C CA . GLY A 1 407 ? -13.600 34.626 10.963 1.00 59.22 407 GLY A CA 1
ATOM 3164 C C . GLY A 1 407 ? -13.693 34.009 12.369 1.00 59.22 407 GLY A C 1
ATOM 3165 O O . GLY A 1 407 ? -12.691 33.724 13.023 1.00 59.22 407 GLY A O 1
ATOM 3166 N N . SER A 1 408 ? -14.931 33.796 12.834 1.00 58.94 408 SER A N 1
ATOM 3167 C CA . SER A 1 408 ? -15.273 33.274 14.172 1.00 58.94 408 SER A CA 1
ATOM 3168 C C . SER A 1 408 ? -15.290 31.741 14.276 1.00 58.94 408 SER A C 1
ATOM 3170 O O . SER A 1 408 ? -15.584 31.197 15.341 1.00 58.94 408 SER A O 1
ATOM 3172 N N . GLN A 1 409 ? -14.992 31.020 13.189 1.00 65.50 409 GLN A N 1
ATOM 3173 C CA . GLN A 1 409 ? -14.999 29.557 13.183 1.00 65.50 409 GLN A CA 1
ATOM 3174 C C . GLN A 1 409 ? -13.683 28.987 13.727 1.00 65.50 409 GLN A C 1
ATOM 3176 O O . GLN A 1 409 ? -12.590 29.349 13.295 1.00 65.50 409 GLN A O 1
ATOM 3181 N N . ARG A 1 410 ? -13.800 28.067 14.691 1.00 67.38 410 ARG A N 1
ATOM 3182 C CA . ARG A 1 410 ? -12.667 27.346 15.280 1.00 67.38 410 ARG A CA 1
ATOM 3183 C C . ARG A 1 410 ? -12.146 26.314 14.279 1.00 67.38 410 ARG A C 1
ATOM 3185 O O . ARG A 1 410 ? -12.847 25.353 13.967 1.00 67.38 410 ARG A O 1
ATOM 3192 N N . ASN A 1 411 ? -10.917 26.507 13.810 1.00 74.75 411 ASN A N 1
ATOM 3193 C CA . ASN A 1 411 ? -10.239 25.592 12.896 1.00 74.75 411 ASN A CA 1
ATOM 3194 C C . ASN A 1 411 ? -9.353 24.610 13.662 1.00 74.75 411 ASN A C 1
ATOM 3196 O O . ASN A 1 411 ? -8.733 24.965 14.664 1.00 74.75 411 ASN A O 1
ATOM 3200 N N . TYR A 1 412 ? -9.270 23.378 13.170 1.00 79.12 412 TYR A N 1
ATOM 3201 C CA . TYR A 1 412 ? -8.468 22.323 13.778 1.00 79.12 412 TYR A CA 1
ATOM 3202 C C . TYR A 1 412 ? -7.811 21.431 12.721 1.00 79.12 412 TYR A C 1
ATOM 3204 O O . TYR A 1 412 ? -8.363 21.218 11.641 1.00 79.12 412 TYR A O 1
ATOM 3212 N N . ARG A 1 413 ? -6.632 20.890 13.045 1.00 71.75 413 ARG A N 1
ATOM 3213 C CA . ARG A 1 413 ? -5.919 19.866 12.264 1.00 71.75 413 ARG A CA 1
ATOM 3214 C C . ARG A 1 413 ? -6.013 18.515 12.971 1.00 71.75 413 ARG A C 1
ATOM 3216 O O . ARG A 1 413 ? -5.990 18.441 14.199 1.00 71.75 413 ARG A O 1
ATOM 3223 N N . PHE A 1 414 ? -6.123 17.454 12.179 1.00 65.75 414 PHE A N 1
ATOM 3224 C CA . PHE A 1 414 ? -6.143 16.067 12.636 1.00 65.75 414 PHE A CA 1
ATOM 3225 C C . PHE A 1 414 ? -4.933 15.340 12.051 1.00 65.75 414 PHE A C 1
ATOM 3227 O O . PHE A 1 414 ? -4.744 15.353 10.837 1.00 65.75 414 PHE A O 1
ATOM 3234 N N . PHE A 1 415 ? -4.127 14.718 12.911 1.00 62.69 415 PHE A N 1
ATOM 3235 C CA . PHE A 1 415 ? -2.867 14.068 12.525 1.00 62.69 415 PHE A CA 1
ATOM 3236 C C . PHE A 1 415 ? -2.947 12.534 12.507 1.00 62.69 415 PHE A C 1
ATOM 3238 O O . PHE A 1 415 ? -1.934 11.867 12.316 1.00 62.69 415 PHE A O 1
ATOM 3245 N N . GLY A 1 416 ? -4.150 11.969 12.662 1.00 54.88 416 GLY A N 1
ATOM 3246 C CA . GLY A 1 416 ? -4.361 10.520 12.735 1.00 54.88 416 GLY A CA 1
ATOM 3247 C C . GLY A 1 416 ? -4.351 9.960 14.158 1.00 54.88 416 GLY A C 1
ATOM 3248 O O . GLY A 1 416 ? -4.682 8.796 14.342 1.00 54.88 416 GLY A O 1
ATOM 3249 N N . ASP A 1 417 ? -4.012 10.770 15.161 1.00 71.75 417 ASP A N 1
ATOM 3250 C CA . ASP A 1 417 ? -3.924 10.337 16.554 1.00 71.75 417 ASP A CA 1
ATOM 3251 C C . ASP A 1 417 ? -5.307 10.228 17.232 1.00 71.75 417 ASP A C 1
ATOM 3253 O O . ASP A 1 417 ? -6.177 11.099 17.099 1.00 71.75 417 ASP A O 1
ATOM 3257 N N . ILE A 1 418 ? -5.503 9.148 17.990 1.00 79.94 418 ILE A N 1
ATOM 3258 C CA . ILE A 1 418 ? -6.735 8.8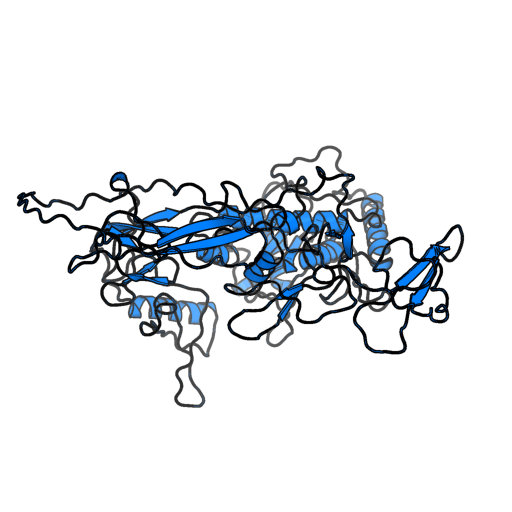37 18.729 1.00 79.94 418 ILE A CA 1
ATOM 3259 C C . ILE A 1 418 ? -6.465 8.767 20.233 1.00 79.94 418 ILE A C 1
ATOM 3261 O O . ILE A 1 418 ? -5.336 8.543 20.668 1.00 79.94 418 ILE A O 1
ATOM 3265 N N . LEU A 1 419 ? -7.512 8.960 21.034 1.00 87.06 419 LEU A N 1
ATOM 3266 C CA . LEU A 1 419 ? -7.442 8.740 22.473 1.00 87.06 419 LEU A CA 1
ATOM 3267 C C . LEU A 1 419 ? -7.197 7.252 22.775 1.00 87.06 419 LEU A C 1
ATOM 3269 O O . LEU A 1 419 ? -7.710 6.395 22.049 1.00 87.06 419 LEU A O 1
ATOM 3273 N N . PRO A 1 420 ? -6.456 6.934 23.854 1.00 89.12 420 PRO A N 1
ATOM 3274 C CA . PRO A 1 420 ? -6.218 5.556 24.266 1.00 89.12 420 PRO A CA 1
ATOM 3275 C C . PRO A 1 420 ? -7.515 4.765 24.460 1.00 89.12 420 PRO A C 1
ATOM 3277 O O . PRO A 1 420 ? -8.525 5.299 24.927 1.00 89.12 420 PRO A O 1
ATOM 3280 N N . ASN A 1 421 ? -7.474 3.466 24.166 1.00 90.25 421 ASN A N 1
ATOM 3281 C CA . ASN A 1 421 ? -8.616 2.596 24.420 1.00 90.25 421 ASN A CA 1
ATOM 3282 C C . ASN A 1 421 ? -8.934 2.554 25.928 1.00 90.25 421 ASN A C 1
ATOM 3284 O O . ASN A 1 421 ? -8.029 2.487 26.758 1.00 90.25 421 ASN A O 1
ATOM 3288 N N . GLY A 1 422 ? -10.219 2.616 26.278 1.00 91.06 422 GLY A N 1
ATOM 3289 C CA . GLY A 1 422 ? -10.698 2.742 27.657 1.00 91.06 422 GLY A CA 1
ATOM 3290 C C . GLY A 1 422 ? -10.777 4.183 28.178 1.00 91.06 422 GLY A C 1
ATOM 3291 O O . GLY A 1 422 ? -11.362 4.396 29.240 1.00 91.06 422 GLY A O 1
ATOM 3292 N N . ALA A 1 423 ? -10.264 5.180 27.443 1.00 93.44 423 ALA A N 1
ATOM 3293 C CA . ALA A 1 423 ? -10.393 6.590 27.816 1.00 93.44 423 ALA A CA 1
ATOM 3294 C C . ALA A 1 423 ? -11.849 7.082 27.698 1.00 93.44 423 ALA A C 1
ATOM 3296 O O . ALA A 1 423 ? -12.570 6.649 26.794 1.00 93.44 423 ALA A O 1
ATOM 3297 N N . PRO A 1 424 ? -12.305 8.002 28.566 1.00 93.50 424 PRO A N 1
ATOM 3298 C CA . PRO A 1 424 ? -13.672 8.506 28.521 1.00 93.50 424 PRO A CA 1
ATOM 3299 C C . PRO A 1 424 ? -13.910 9.427 27.313 1.00 93.50 424 PRO A C 1
ATOM 3301 O O . PRO A 1 424 ? -13.104 10.301 26.989 1.00 93.50 424 PRO A O 1
ATOM 3304 N N . CYS A 1 425 ? -15.061 9.255 26.662 1.00 92.38 425 CYS A N 1
ATOM 3305 C CA . CYS A 1 425 ? -15.496 10.073 25.519 1.00 92.38 425 CYS A CA 1
ATOM 3306 C C . CYS A 1 425 ? -16.918 10.628 25.653 1.00 92.38 425 CYS A C 1
ATOM 3308 O O . CYS A 1 425 ? -17.467 11.226 24.726 1.00 92.38 425 CYS A O 1
ATOM 3310 N N . GLY A 1 426 ? -17.516 10.432 26.823 1.00 89.25 426 GLY A N 1
ATOM 3311 C CA . GLY A 1 426 ? -18.826 10.927 27.208 1.00 89.25 426 GLY A CA 1
ATOM 3312 C C . GLY A 1 426 ? -19.319 10.203 28.457 1.00 89.25 426 GLY A C 1
ATOM 3313 O O . GLY A 1 426 ? -18.645 9.325 28.993 1.00 89.25 426 GLY A O 1
ATOM 3314 N N . THR A 1 427 ? -20.518 10.544 28.918 1.00 88.25 427 THR A N 1
ATOM 3315 C CA . THR A 1 427 ? -21.141 9.883 30.072 1.00 88.25 427 THR A CA 1
ATOM 3316 C C . THR A 1 427 ? -21.364 8.394 29.787 1.00 88.25 427 THR A C 1
ATOM 3318 O O . THR A 1 427 ? -22.104 8.057 28.861 1.00 88.25 427 THR A O 1
ATOM 3321 N N . ASN A 1 428 ? -20.734 7.511 30.573 1.00 86.19 428 ASN A N 1
ATOM 3322 C CA . ASN A 1 428 ? -20.756 6.046 30.410 1.00 86.19 428 ASN A CA 1
ATOM 3323 C C . ASN A 1 428 ? -20.347 5.560 29.005 1.00 86.19 428 ASN A C 1
ATOM 3325 O O . ASN A 1 428 ? -20.862 4.551 28.509 1.00 86.19 428 ASN A O 1
ATOM 3329 N N . LYS A 1 429 ? -19.442 6.294 28.348 1.00 91.88 429 LYS A N 1
ATOM 3330 C CA . LYS A 1 429 ? -18.902 5.950 27.030 1.00 91.88 429 LYS A CA 1
ATOM 3331 C C . LYS A 1 429 ? -17.389 6.057 27.018 1.00 91.88 429 LYS A C 1
ATOM 3333 O O . LYS A 1 429 ? -16.821 6.996 27.579 1.00 91.88 429 LYS A O 1
ATOM 3338 N N . TYR A 1 430 ? -16.765 5.128 26.310 1.00 93.81 430 TYR A N 1
ATOM 3339 C CA . TYR A 1 430 ? -15.323 4.950 26.309 1.00 93.81 430 TYR A CA 1
ATOM 3340 C C . TYR A 1 430 ? -14.800 4.675 24.904 1.00 93.81 430 TYR A C 1
ATOM 3342 O O . TYR A 1 430 ? -15.513 4.145 24.048 1.00 93.81 430 TYR A O 1
ATOM 3350 N N . CYS A 1 431 ? -13.550 5.057 24.675 1.00 90.50 431 CYS A N 1
ATOM 3351 C CA . CYS A 1 431 ? -12.890 4.888 23.396 1.00 90.50 431 CYS A CA 1
ATOM 3352 C C . CYS A 1 431 ? -12.486 3.438 23.161 1.00 90.50 431 CYS A C 1
ATOM 3354 O O . CYS A 1 431 ? -11.874 2.805 24.021 1.00 90.50 431 CYS A O 1
ATOM 3356 N N . LEU A 1 432 ? -12.790 2.938 21.971 1.00 86.75 432 LEU A N 1
ATOM 3357 C CA . LEU A 1 432 ? -12.233 1.707 21.434 1.00 86.75 432 LEU A CA 1
ATOM 3358 C C . LEU A 1 432 ? -11.960 1.931 19.948 1.00 86.75 432 LEU A C 1
ATOM 3360 O O . LEU A 1 432 ? -12.885 2.217 19.194 1.00 86.75 432 LEU A O 1
ATOM 3364 N N . ASP A 1 433 ? -10.694 1.837 19.551 1.00 76.62 433 ASP A N 1
ATOM 3365 C CA . ASP A 1 433 ? -10.243 1.993 18.161 1.00 76.62 433 ASP A CA 1
ATOM 3366 C C . ASP A 1 433 ? -10.687 3.315 17.505 1.00 76.62 433 ASP A C 1
ATOM 3368 O O . ASP A 1 433 ? -11.127 3.374 16.360 1.00 76.62 433 ASP A O 1
ATOM 3372 N N . GLY A 1 434 ? -10.637 4.411 18.269 1.00 75.81 434 GLY A N 1
ATOM 3373 C CA . GLY A 1 434 ? -11.016 5.739 17.775 1.00 75.81 434 GLY A CA 1
ATOM 3374 C C . GLY A 1 434 ? -12.527 5.982 17.658 1.00 75.81 434 GLY A C 1
ATOM 3375 O O . GLY A 1 434 ? -12.925 7.083 17.263 1.00 75.81 434 GLY A O 1
ATOM 3376 N N . GLU A 1 435 ? -13.359 5.019 18.061 1.00 79.44 435 GLU A N 1
ATOM 3377 C CA . GLU A 1 435 ? -14.814 5.141 18.160 1.00 79.44 435 GLU A CA 1
ATOM 3378 C C . GLU A 1 435 ? -15.269 5.246 19.622 1.00 79.44 435 GLU A C 1
ATOM 3380 O O . GLU A 1 435 ? -14.719 4.614 20.525 1.00 79.44 435 GLU A O 1
ATOM 3385 N N . CYS A 1 436 ? -16.296 6.064 19.864 1.00 84.38 436 CYS A N 1
ATOM 3386 C CA . CYS A 1 436 ? -16.843 6.287 21.201 1.00 84.38 436 CYS A CA 1
ATOM 3387 C C . CYS A 1 436 ? -18.033 5.362 21.470 1.00 84.38 436 CYS A C 1
ATOM 3389 O O . CYS A 1 436 ? -19.149 5.613 20.998 1.00 84.38 436 CYS A O 1
ATOM 3391 N N . LEU A 1 437 ? -17.805 4.303 22.250 1.00 87.19 437 LEU A N 1
ATOM 3392 C CA . LEU A 1 437 ? -18.771 3.229 22.470 1.00 87.19 437 LEU A CA 1
ATOM 3393 C C . LEU A 1 437 ? -19.376 3.274 23.882 1.00 87.19 437 LEU A C 1
ATOM 3395 O O . LEU A 1 437 ? -18.665 3.545 24.851 1.00 87.19 437 LEU A O 1
ATOM 3399 N N . PRO A 1 438 ? -20.685 3.003 24.036 1.00 89.81 438 PRO A N 1
ATOM 3400 C CA . PRO A 1 438 ? -21.295 2.823 25.346 1.00 89.81 438 PRO A CA 1
ATOM 3401 C C . PRO A 1 438 ? -20.931 1.467 25.957 1.00 89.81 438 PRO A C 1
ATOM 3403 O O . PRO A 1 438 ? -20.701 0.483 25.247 1.00 89.81 438 PRO A O 1
ATOM 3406 N N . LEU A 1 439 ? -20.978 1.406 27.287 1.00 86.75 439 LEU A N 1
ATOM 3407 C CA . LEU A 1 439 ? -20.954 0.142 28.018 1.00 86.75 439 LEU A CA 1
ATOM 3408 C C . LEU A 1 439 ? -22.082 -0.779 27.532 1.00 86.75 439 LEU A C 1
ATOM 3410 O O . LEU A 1 439 ? -23.238 -0.372 27.428 1.00 86.75 439 LEU A O 1
ATOM 3414 N N . SER A 1 440 ? -21.723 -2.020 27.220 1.00 84.69 440 SER A N 1
ATOM 3415 C CA . SER A 1 440 ? -22.611 -3.051 26.686 1.00 84.69 440 SER A CA 1
ATOM 3416 C C . SER A 1 440 ? -22.429 -4.361 27.462 1.00 84.69 440 SER A C 1
ATOM 3418 O O . SER A 1 440 ? -21.497 -4.500 28.257 1.00 84.69 440 SER A O 1
ATOM 3420 N N . CYS A 1 441 ? -23.324 -5.331 27.243 1.00 85.31 441 CYS A N 1
ATOM 3421 C CA . CYS A 1 441 ? -23.242 -6.671 27.842 1.00 85.31 441 CYS A CA 1
ATOM 3422 C C . CYS A 1 441 ? -23.168 -6.648 29.377 1.00 85.31 441 CYS A C 1
ATOM 3424 O O . CYS A 1 441 ? -22.194 -7.114 29.969 1.00 85.31 441 CYS A O 1
ATOM 3426 N N . ASP A 1 442 ? -24.183 -6.059 30.013 1.00 84.06 442 ASP A N 1
ATOM 3427 C CA . ASP A 1 442 ? -24.252 -5.877 31.471 1.00 84.06 442 ASP A CA 1
ATOM 3428 C C . ASP A 1 442 ? -23.053 -5.088 32.031 1.00 84.06 442 ASP A C 1
ATOM 3430 O O . ASP A 1 442 ? -22.515 -5.397 33.093 1.00 84.06 442 ASP A O 1
ATOM 3434 N N . ASN A 1 443 ? -22.615 -4.066 31.288 1.00 86.12 443 ASN A N 1
ATOM 3435 C CA . ASN A 1 443 ? -21.448 -3.235 31.596 1.00 86.12 443 ASN A CA 1
ATOM 3436 C C . ASN A 1 443 ? -20.127 -4.017 31.694 1.00 86.12 443 ASN A C 1
ATOM 3438 O O . ASN A 1 443 ? -19.247 -3.626 32.461 1.00 86.12 443 ASN A O 1
ATOM 3442 N N . ASN A 1 444 ? -19.985 -5.105 30.929 1.00 85.00 444 ASN A N 1
ATOM 3443 C CA . ASN A 1 444 ? -18.765 -5.919 30.896 1.00 85.00 444 ASN A CA 1
ATOM 3444 C C . ASN A 1 444 ? -18.018 -5.859 29.558 1.00 85.00 444 ASN A C 1
ATOM 3446 O O . ASN A 1 444 ? -16.974 -6.493 29.428 1.00 85.00 444 ASN A O 1
ATOM 3450 N N . ALA A 1 445 ? -18.514 -5.125 28.558 1.00 88.12 445 ALA A N 1
ATOM 3451 C CA . ALA A 1 445 ? -17.832 -5.008 27.273 1.00 88.12 445 ALA A CA 1
ATOM 3452 C C . ALA A 1 445 ? -18.047 -3.652 26.588 1.00 88.12 445 ALA A C 1
ATOM 3454 O O . ALA A 1 445 ? -19.068 -2.989 26.785 1.00 88.12 445 ALA A O 1
ATOM 3455 N N . LEU A 1 446 ? -17.101 -3.287 25.721 1.00 87.38 446 LEU A N 1
ATOM 3456 C CA . LEU A 1 446 ? -17.282 -2.294 24.666 1.00 87.38 446 LEU A CA 1
ATOM 3457 C C . LEU A 1 446 ? -17.342 -3.038 23.333 1.00 87.38 446 LEU A C 1
ATOM 3459 O O . LEU A 1 446 ? -16.349 -3.621 22.885 1.00 87.38 446 LEU A O 1
ATOM 3463 N N . ILE A 1 447 ? -18.521 -3.031 22.720 1.00 81.88 447 ILE A N 1
ATOM 3464 C CA . ILE A 1 447 ? -18.773 -3.655 21.423 1.00 81.88 447 ILE A CA 1
ATOM 3465 C C . ILE A 1 447 ? -19.623 -2.736 20.553 1.00 81.88 447 ILE A C 1
ATOM 3467 O O . ILE A 1 447 ? -20.406 -1.922 21.048 1.00 81.88 447 ILE A O 1
ATOM 3471 N N . THR A 1 448 ? -19.476 -2.875 19.242 1.00 68.50 448 THR A N 1
ATOM 3472 C CA . THR A 1 448 ? -20.374 -2.253 18.273 1.00 68.50 448 THR A CA 1
ATOM 3473 C C . THR A 1 448 ? -21.720 -2.994 18.249 1.00 68.50 448 THR A C 1
ATOM 3475 O O . THR A 1 448 ? -21.826 -4.146 18.670 1.00 68.50 448 THR A O 1
ATOM 3478 N N . ARG A 1 449 ? -22.790 -2.327 17.793 1.00 59.69 449 ARG A N 1
ATOM 3479 C CA . ARG A 1 449 ? -24.173 -2.856 17.861 1.00 59.69 449 ARG A CA 1
ATOM 3480 C C . ARG A 1 449 ? -24.406 -4.128 17.037 1.00 59.69 449 ARG A C 1
ATOM 3482 O O . ARG A 1 449 ? -25.390 -4.821 17.259 1.00 59.69 449 ARG A O 1
ATOM 3489 N N . ASP A 1 450 ? -23.544 -4.387 16.067 1.00 61.19 450 ASP A N 1
ATOM 3490 C CA . ASP A 1 450 ? -23.549 -5.542 15.171 1.00 61.19 450 ASP A CA 1
ATOM 3491 C C . ASP A 1 450 ? -22.891 -6.794 15.779 1.00 61.19 450 ASP A C 1
ATOM 3493 O O . ASP A 1 450 ? -22.950 -7.866 15.178 1.00 61.19 450 ASP A O 1
ATOM 3497 N N . LEU A 1 451 ? -22.290 -6.690 16.969 1.00 69.31 451 LEU A N 1
ATOM 3498 C CA . LEU A 1 451 ? -21.636 -7.808 17.643 1.00 69.31 451 LEU A CA 1
ATOM 3499 C C . LEU A 1 451 ? -22.518 -8.461 18.712 1.00 69.31 451 LEU A C 1
ATOM 3501 O O . LEU A 1 451 ? -23.268 -7.806 19.434 1.00 69.31 451 LEU A O 1
ATOM 3505 N N . SER A 1 452 ? -22.361 -9.779 18.857 1.00 73.88 452 SER A N 1
ATOM 3506 C CA . SER A 1 452 ? -22.894 -10.523 20.002 1.00 73.88 452 SER A CA 1
ATOM 3507 C C . SER A 1 452 ? -22.020 -10.320 21.242 1.00 73.88 452 SER A C 1
ATOM 3509 O O . SER A 1 452 ? -20.812 -10.094 21.137 1.00 73.88 452 SER A O 1
ATOM 3511 N N . CYS A 1 453 ? -22.629 -10.423 22.424 1.00 77.50 453 CYS A N 1
ATOM 3512 C CA . CYS A 1 453 ? -21.903 -10.298 23.684 1.00 77.50 453 CYS A CA 1
ATOM 3513 C C . CYS A 1 453 ? -20.881 -11.429 23.888 1.00 77.50 453 CYS A C 1
ATOM 3515 O O . CYS A 1 453 ? -21.160 -12.562 23.491 1.00 77.50 453 CYS A O 1
ATOM 3517 N N . PRO A 1 454 ? -19.737 -11.148 24.548 1.00 77.06 454 PRO A N 1
ATOM 3518 C CA . PRO A 1 454 ? -18.805 -12.179 24.997 1.00 77.06 454 PRO A CA 1
ATOM 3519 C C . PRO A 1 454 ? -19.505 -13.251 25.834 1.00 77.06 454 PRO A C 1
ATOM 3521 O O . PRO A 1 454 ? -20.413 -12.944 26.622 1.00 77.06 454 PRO A O 1
ATOM 3524 N N . ILE A 1 455 ? -19.073 -14.502 25.670 1.00 80.50 455 ILE A N 1
ATOM 3525 C CA . ILE A 1 455 ? -19.597 -15.623 26.458 1.00 80.50 455 ILE A CA 1
ATOM 3526 C C . ILE A 1 455 ? -19.182 -15.475 27.928 1.00 80.50 455 ILE A C 1
ATOM 3528 O O . ILE A 1 455 ? -18.243 -14.751 28.257 1.00 80.50 455 ILE A O 1
ATOM 3532 N N . SER A 1 456 ? -19.893 -16.136 28.843 1.00 75.75 456 SER A N 1
ATOM 3533 C CA . SER A 1 456 ? -19.681 -15.972 30.290 1.00 75.75 456 SER A CA 1
ATOM 3534 C C . SER A 1 456 ? -18.247 -16.271 30.738 1.00 75.75 456 SER A C 1
ATOM 3536 O O . SER A 1 456 ? -17.751 -15.585 31.624 1.00 75.75 456 SER A O 1
ATOM 3538 N N . SER A 1 457 ? -17.569 -17.228 30.098 1.00 77.38 457 SER A N 1
ATOM 3539 C CA . SER A 1 457 ? -16.174 -17.590 30.380 1.00 77.38 457 SER A CA 1
ATOM 3540 C C . SER A 1 457 ? -15.148 -16.534 29.955 1.00 77.38 457 SER A C 1
ATOM 3542 O O . SER A 1 457 ? -14.016 -16.577 30.419 1.00 77.38 457 SER A O 1
ATOM 3544 N N . GLU A 1 458 ? -15.521 -15.594 29.083 1.00 79.38 458 GLU A N 1
ATOM 3545 C CA . GLU A 1 458 ? -14.661 -14.481 28.656 1.00 79.38 458 GLU A CA 1
ATOM 3546 C C . GLU A 1 458 ? -14.811 -13.252 29.565 1.00 79.38 458 GLU A C 1
ATOM 3548 O O . GLU A 1 458 ? -14.066 -12.285 29.419 1.00 79.38 458 GLU A O 1
ATOM 3553 N N . ARG A 1 459 ? -15.786 -13.249 30.487 1.00 84.12 459 ARG A N 1
ATOM 3554 C CA . ARG A 1 459 ? -16.019 -12.127 31.402 1.00 84.12 459 ARG A CA 1
ATOM 3555 C C . ARG A 1 459 ? -14.969 -12.130 32.507 1.00 84.12 459 ARG A C 1
ATOM 3557 O O . ARG A 1 459 ? -14.704 -13.164 33.116 1.00 84.12 459 ARG A O 1
ATOM 3564 N N . CYS A 1 460 ? -14.428 -10.958 32.821 1.00 80.75 460 CYS A N 1
ATOM 3565 C CA . C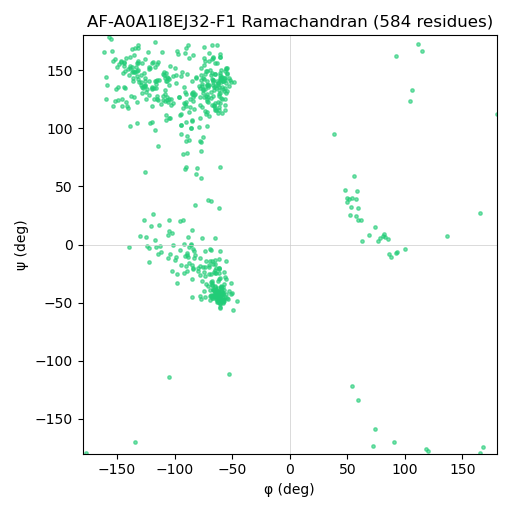YS A 1 460 ? -13.513 -10.839 33.945 1.00 80.75 460 CYS A CA 1
ATOM 3566 C C . CYS A 1 460 ? -14.269 -10.885 35.280 1.00 80.75 460 CYS A C 1
ATOM 3568 O O . CYS A 1 460 ? -15.289 -10.200 35.413 1.00 80.75 460 CYS A O 1
ATOM 3570 N N . PRO A 1 461 ? -13.793 -11.672 36.267 1.00 71.31 461 PRO A N 1
ATOM 3571 C CA . PRO A 1 461 ? -14.379 -11.688 37.599 1.00 71.31 461 PRO A CA 1
ATOM 3572 C C . PRO A 1 461 ? -14.319 -10.283 38.192 1.00 71.31 461 PRO A C 1
ATOM 3574 O O . PRO A 1 461 ? -13.250 -9.675 38.259 1.00 71.31 461 PRO A O 1
ATOM 3577 N N . GLN A 1 462 ? -15.464 -9.755 38.613 1.00 62.97 462 GLN A N 1
ATOM 3578 C CA . GLN A 1 462 ? -15.482 -8.519 39.384 1.00 62.97 462 GLN A CA 1
ATOM 3579 C C . GLN A 1 462 ? -15.008 -8.857 40.799 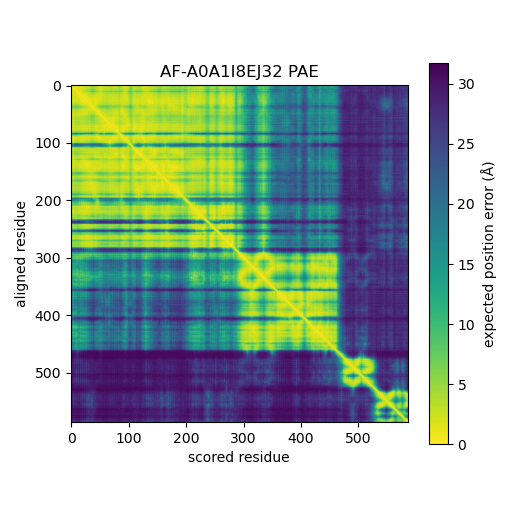1.00 62.97 462 GLN A C 1
ATOM 3581 O O . GLN A 1 462 ? -15.498 -9.809 41.404 1.00 62.97 462 GLN A O 1
ATOM 3586 N N . GLY A 1 463 ? -14.008 -8.132 41.301 1.00 50.56 463 GLY A N 1
ATOM 3587 C CA . GLY A 1 463 ? -13.523 -8.318 42.666 1.00 50.56 463 GLY A CA 1
ATOM 3588 C C . GLY A 1 463 ? -14.668 -8.158 43.671 1.00 50.56 463 GLY A C 1
ATOM 3589 O O . GLY A 1 463 ? -15.291 -7.104 43.703 1.00 50.56 463 GLY A O 1
ATOM 3590 N N . ASN A 1 464 ? -14.917 -9.221 44.445 1.00 41.94 464 ASN A N 1
ATOM 3591 C CA . ASN A 1 464 ? -15.830 -9.351 45.587 1.00 41.94 464 ASN A CA 1
ATOM 3592 C C . ASN A 1 464 ? -17.187 -8.628 45.500 1.00 41.94 464 ASN A C 1
ATOM 3594 O O . ASN A 1 464 ? -17.343 -7.523 46.011 1.00 41.94 464 ASN A O 1
ATOM 3598 N N . GLU A 1 465 ? -18.218 -9.351 45.058 1.00 37.03 465 GLU A N 1
ATOM 3599 C CA . GLU A 1 465 ? -19.579 -9.144 45.561 1.00 37.03 465 GLU A CA 1
ATOM 3600 C C . GLU A 1 465 ? -20.085 -10.438 46.213 1.00 37.03 465 GLU A C 1
ATOM 3602 O O . GLU A 1 465 ? -20.153 -11.499 45.593 1.00 37.03 465 GLU A O 1
ATOM 3607 N N . ILE A 1 466 ? -20.399 -10.335 47.507 1.00 37.41 466 ILE A N 1
ATOM 3608 C CA . ILE A 1 466 ? -21.046 -11.369 48.313 1.00 37.41 466 ILE A CA 1
ATOM 3609 C C . ILE A 1 466 ? -22.448 -11.584 47.741 1.00 37.41 466 ILE A C 1
ATOM 3611 O O . ILE A 1 466 ? -23.283 -10.680 47.738 1.00 37.41 466 ILE A O 1
ATOM 3615 N N . THR A 1 467 ? -22.709 -12.792 47.255 1.00 32.56 467 THR A N 1
ATOM 3616 C CA . THR A 1 467 ? -24.019 -13.201 46.756 1.00 32.56 467 THR A CA 1
ATOM 3617 C C . THR A 1 467 ? -25.008 -13.326 47.913 1.00 32.56 467 THR A C 1
ATOM 3619 O O . THR A 1 467 ? -24.923 -14.275 48.687 1.00 32.56 467 THR A O 1
ATOM 3622 N N . ASN A 1 468 ? -25.994 -12.433 47.983 1.00 31.03 468 ASN A N 1
ATOM 3623 C CA . ASN A 1 468 ? -27.290 -12.770 48.564 1.00 31.03 468 ASN A CA 1
ATOM 3624 C C . ASN A 1 468 ? -28.283 -12.970 47.422 1.00 31.03 468 ASN A C 1
ATOM 3626 O O . ASN A 1 468 ? -28.653 -12.040 46.707 1.00 31.03 468 ASN A O 1
ATOM 3630 N N . ALA A 1 469 ? -28.658 -14.231 47.232 1.00 34.81 469 ALA A N 1
ATOM 3631 C CA . ALA A 1 469 ? -29.661 -14.651 46.278 1.00 34.81 469 ALA A CA 1
ATOM 3632 C C . ALA A 1 469 ? -31.040 -14.131 46.701 1.00 34.81 469 ALA A C 1
ATOM 3634 O O . ALA A 1 469 ? -31.500 -14.412 47.804 1.00 34.81 469 ALA A O 1
ATOM 3635 N N . VAL A 1 470 ? -31.732 -13.452 45.786 1.00 29.53 470 VAL A N 1
ATOM 3636 C CA . VAL A 1 470 ? -33.196 -13.387 45.798 1.00 29.53 470 VAL A CA 1
ATOM 3637 C C . VAL A 1 470 ? -33.687 -13.673 44.388 1.00 29.53 470 VAL A C 1
ATOM 3639 O O . VAL A 1 470 ? -33.604 -12.854 43.476 1.00 29.53 470 VAL A O 1
ATOM 3642 N N . SER A 1 471 ? -34.193 -14.887 44.220 1.00 37.75 471 SER A N 1
ATOM 3643 C CA . SER A 1 471 ? -35.031 -15.301 43.108 1.00 37.75 471 SER A CA 1
ATOM 3644 C C . SER A 1 471 ? -36.415 -14.667 43.232 1.00 37.75 471 SER A C 1
ATOM 3646 O O . SER A 1 471 ? -37.076 -14.868 44.245 1.00 37.75 471 SER A O 1
ATOM 3648 N N . THR A 1 472 ? -36.914 -14.025 42.176 1.00 30.42 472 THR A N 1
ATOM 3649 C CA . THR A 1 472 ? -38.342 -14.102 41.826 1.00 30.42 472 THR A CA 1
ATOM 3650 C C . THR A 1 472 ? -38.512 -14.076 40.310 1.00 30.42 472 THR A C 1
ATOM 3652 O O . THR A 1 472 ? -38.007 -13.215 39.593 1.00 30.42 472 THR A O 1
ATOM 3655 N N . SER A 1 473 ? -39.200 -15.102 39.825 1.00 37.41 473 SER A N 1
ATOM 3656 C CA . SER A 1 473 ? -39.527 -15.371 38.435 1.00 37.41 473 SER A CA 1
ATOM 3657 C C . SER A 1 473 ? -40.788 -14.629 37.995 1.00 37.41 473 SER A C 1
ATOM 3659 O O . SER A 1 473 ? -41.851 -14.817 38.582 1.00 37.41 473 SER A O 1
ATOM 3661 N N . ALA A 1 474 ? -40.707 -13.935 36.863 1.00 39.16 474 ALA A N 1
ATOM 3662 C CA . ALA A 1 474 ? -41.806 -13.842 35.905 1.00 39.16 474 ALA A CA 1
ATOM 3663 C C . ALA A 1 474 ? -41.190 -13.963 34.503 1.00 39.16 474 ALA A C 1
ATOM 3665 O O . ALA A 1 474 ? -40.520 -13.052 34.019 1.00 39.16 474 ALA A O 1
ATOM 3666 N N . GLY A 1 475 ? -41.311 -15.148 33.898 1.00 47.09 475 GLY A N 1
ATOM 3667 C CA . GLY A 1 475 ? -40.641 -15.483 32.642 1.00 47.09 475 GLY A CA 1
ATOM 3668 C C . GLY A 1 475 ? -41.135 -14.625 31.476 1.00 47.09 475 GLY A C 1
ATOM 3669 O O . GLY A 1 475 ? -42.321 -14.637 31.151 1.00 47.09 475 GLY A O 1
ATOM 3670 N N . ALA A 1 476 ? -40.215 -13.906 30.829 1.00 57.44 476 ALA A N 1
ATOM 3671 C CA . ALA A 1 476 ? -40.472 -13.199 29.581 1.00 57.44 476 ALA A CA 1
ATOM 3672 C C . ALA A 1 476 ? -40.887 -14.195 28.483 1.00 57.44 476 ALA A C 1
ATOM 3674 O O . ALA A 1 476 ? -40.218 -15.207 28.264 1.00 57.44 476 ALA A O 1
ATOM 3675 N N . ARG A 1 477 ? -41.992 -13.910 27.785 1.00 66.25 477 ARG A N 1
ATOM 3676 C CA . ARG A 1 477 ? -42.486 -14.721 26.663 1.00 66.25 477 ARG A CA 1
ATOM 3677 C C . ARG A 1 477 ? -42.444 -13.917 25.367 1.00 66.25 477 ARG A C 1
ATOM 3679 O O . ARG A 1 477 ? -42.793 -12.738 25.328 1.00 66.25 477 ARG A O 1
ATOM 3686 N N . TRP A 1 478 ? -42.013 -14.583 24.301 1.00 76.81 478 TRP A N 1
ATOM 3687 C CA . TRP A 1 478 ? -42.166 -14.083 22.941 1.00 76.81 478 TRP A CA 1
ATOM 3688 C C . TRP A 1 478 ? -43.646 -14.066 22.549 1.00 76.81 478 TRP A C 1
ATOM 3690 O O . TRP A 1 478 ? -44.375 -15.007 22.859 1.00 76.81 478 TRP A O 1
ATOM 3700 N N . SER A 1 479 ? -44.068 -13.044 21.806 1.00 77.50 479 SER A N 1
ATOM 3701 C CA . SER A 1 479 ? -45.315 -13.120 21.040 1.00 77.50 479 SER A CA 1
ATOM 3702 C C . SER A 1 479 ? -45.201 -14.150 19.913 1.00 77.50 479 SER A C 1
ATOM 3704 O O . SER A 1 479 ? -44.101 -14.542 19.499 1.00 77.50 479 SER A O 1
ATOM 3706 N N . SER A 1 480 ? -46.350 -14.591 19.404 1.00 76.25 480 SER A N 1
ATOM 3707 C CA . SER A 1 480 ? -46.416 -15.390 18.184 1.00 76.25 480 SER A CA 1
ATOM 3708 C C . SER A 1 480 ? -45.748 -14.646 17.027 1.00 76.25 480 SER A C 1
ATOM 3710 O O . SER A 1 480 ? -45.847 -13.425 16.913 1.00 76.25 480 SER A O 1
ATOM 3712 N N . TRP A 1 481 ? -45.067 -15.385 16.153 1.00 83.75 481 TRP A N 1
ATOM 3713 C CA . TRP A 1 481 ? -44.490 -14.805 14.946 1.00 83.75 481 TRP A CA 1
ATOM 3714 C C . TRP A 1 481 ? -45.561 -14.139 14.080 1.00 83.75 481 TRP A C 1
ATOM 3716 O O . TRP A 1 481 ? -46.651 -14.684 13.893 1.00 83.75 481 TRP A O 1
ATOM 3726 N N . SER A 1 482 ? -45.217 -12.993 13.495 1.00 77.81 482 SER A N 1
ATOM 3727 C CA . SER A 1 482 ? -45.987 -12.421 12.394 1.00 77.81 482 SER A CA 1
ATOM 3728 C C . SER A 1 482 ? -46.017 -13.376 11.197 1.00 77.81 482 SER A C 1
ATOM 3730 O O . SER A 1 482 ? -45.198 -14.295 11.062 1.00 77.81 482 SER A O 1
ATOM 3732 N N . LYS A 1 483 ? -46.985 -13.157 10.302 1.00 82.50 483 LYS A N 1
ATOM 3733 C CA . LYS A 1 483 ? -47.001 -13.833 9.004 1.00 82.50 483 LYS A CA 1
ATOM 3734 C C . LYS A 1 483 ? -45.727 -13.469 8.235 1.00 82.50 483 LYS A C 1
ATOM 3736 O O . LYS A 1 483 ? -45.225 -12.354 8.347 1.00 82.50 483 LYS A O 1
ATOM 3741 N N . TRP A 1 484 ? -45.218 -14.412 7.448 1.00 83.25 484 TRP A N 1
ATOM 3742 C CA . TRP A 1 484 ? -44.108 -14.139 6.538 1.00 83.25 484 TRP A CA 1
ATOM 3743 C C . TRP A 1 484 ? -44.463 -13.015 5.561 1.00 83.25 484 TRP A C 1
ATOM 3745 O O . TRP A 1 484 ? -45.581 -12.972 5.049 1.00 83.25 484 TRP A O 1
ATOM 3755 N N . SER A 1 485 ? -43.494 -12.146 5.275 1.00 75.75 485 SER A N 1
ATOM 3756 C CA . SER A 1 485 ? -43.586 -11.170 4.194 1.00 75.75 485 SER A CA 1
ATOM 3757 C C . SER A 1 485 ? -43.746 -11.865 2.841 1.00 75.75 485 SER A C 1
ATOM 3759 O O . SER A 1 485 ? -43.378 -13.033 2.668 1.00 75.75 485 SER A O 1
ATOM 3761 N N . SER A 1 486 ? -44.216 -11.114 1.847 1.00 76.88 486 SER A N 1
ATOM 3762 C CA . SER A 1 486 ? -44.091 -11.507 0.444 1.00 76.88 486 SER A CA 1
ATOM 3763 C C . SER A 1 486 ? -42.624 -11.787 0.097 1.00 76.88 486 SER A C 1
ATOM 3765 O O . SER A 1 486 ? -41.708 -11.241 0.724 1.00 76.88 486 SER A O 1
ATOM 3767 N N . CYS A 1 487 ? -42.400 -12.665 -0.880 1.00 83.00 487 CYS A N 1
ATOM 3768 C CA . CYS A 1 487 ? -41.058 -12.962 -1.368 1.00 83.00 487 CYS A CA 1
ATOM 3769 C C . CYS A 1 487 ? -40.442 -11.701 -1.995 1.00 83.00 487 CYS A C 1
ATOM 3771 O O . CYS A 1 487 ? -41.136 -10.946 -2.672 1.00 83.00 487 CYS A O 1
ATOM 3773 N N . SER A 1 488 ? -39.146 -11.469 -1.775 1.00 65.81 488 SER A N 1
ATOM 3774 C CA . SER A 1 488 ? -38.432 -10.288 -2.286 1.00 65.81 488 SER A CA 1
ATOM 3775 C C . SER A 1 488 ? -38.337 -10.223 -3.814 1.00 65.81 488 SER A C 1
ATOM 3777 O O . SER A 1 488 ? -37.986 -9.183 -4.360 1.00 65.81 488 SER A O 1
ATOM 3779 N N . HIS A 1 489 ? -38.637 -11.329 -4.494 1.00 61.94 489 HIS A N 1
ATOM 3780 C CA . HIS A 1 489 ? -38.736 -11.431 -5.944 1.00 61.94 489 HIS A CA 1
ATOM 3781 C C . HIS A 1 489 ? -40.101 -12.012 -6.313 1.00 61.94 489 HIS A C 1
ATOM 3783 O O . HIS A 1 489 ? -40.746 -12.641 -5.479 1.00 61.94 489 HIS A O 1
ATOM 3789 N N . THR A 1 490 ? -40.544 -11.799 -7.552 1.00 68.56 490 THR A N 1
ATOM 3790 C CA . THR A 1 490 ? -41.806 -12.335 -8.098 1.00 68.56 490 THR A CA 1
ATOM 3791 C C . THR A 1 490 ? -41.601 -13.598 -8.945 1.00 68.56 490 THR A C 1
ATOM 3793 O O . THR A 1 490 ? -42.568 -14.282 -9.265 1.00 68.56 490 THR A O 1
ATOM 3796 N N . CYS A 1 491 ? -40.352 -13.941 -9.270 1.00 67.19 491 CYS A N 1
ATOM 3797 C CA . CYS A 1 491 ? -39.931 -15.177 -9.928 1.00 67.19 491 CYS A CA 1
ATOM 3798 C C . CYS A 1 491 ? -38.471 -15.499 -9.546 1.00 67.19 491 CYS A C 1
ATOM 3800 O O . CYS A 1 491 ? -37.733 -14.609 -9.122 1.00 67.19 491 CYS A O 1
ATOM 3802 N N . GLY A 1 492 ? -38.046 -16.759 -9.666 1.00 74.19 492 GLY A N 1
ATOM 3803 C CA . GLY A 1 492 ? -36.709 -17.204 -9.248 1.00 74.19 492 GLY A CA 1
ATOM 3804 C C . GLY A 1 492 ? -36.522 -17.313 -7.724 1.00 74.19 492 GLY A C 1
ATOM 3805 O O . GLY A 1 492 ? -37.485 -17.466 -6.971 1.00 74.19 492 GLY A O 1
ATOM 3806 N N . ILE A 1 493 ? -35.269 -17.284 -7.256 1.00 74.75 493 ILE A N 1
ATOM 3807 C CA . ILE A 1 493 ? -34.939 -17.392 -5.824 1.00 74.75 493 ILE A CA 1
ATOM 3808 C C . ILE A 1 493 ? -35.053 -16.015 -5.166 1.00 74.75 493 ILE A C 1
ATOM 3810 O O . ILE A 1 493 ? -34.362 -15.077 -5.555 1.00 74.75 493 ILE A O 1
ATOM 3814 N N . GLY A 1 494 ? -35.879 -15.906 -4.127 1.00 78.31 494 GLY A N 1
ATOM 3815 C CA . GLY A 1 494 ? -35.953 -14.722 -3.280 1.00 78.31 494 GLY A CA 1
ATOM 3816 C C . GLY A 1 494 ? -35.970 -15.046 -1.797 1.00 78.31 494 GLY A C 1
ATOM 3817 O O . GLY A 1 494 ? -35.732 -16.179 -1.383 1.00 78.31 494 GLY A O 1
ATOM 3818 N N . TYR A 1 495 ? -36.238 -14.037 -0.973 1.00 78.81 495 TYR A N 1
ATOM 3819 C CA . TYR A 1 495 ? -36.280 -14.189 0.478 1.00 78.81 495 TYR A CA 1
ATOM 3820 C C . TYR A 1 495 ? -37.528 -13.550 1.070 1.00 78.81 495 TYR A C 1
ATOM 3822 O O . TYR A 1 495 ? -37.980 -12.501 0.619 1.00 78.81 495 TYR A O 1
ATOM 3830 N N . ARG A 1 496 ? -38.051 -14.165 2.125 1.00 79.06 496 ARG A N 1
ATOM 3831 C CA . ARG A 1 496 ? -39.139 -13.637 2.948 1.00 79.06 496 ARG A CA 1
ATOM 3832 C C . ARG A 1 496 ? -38.689 -13.523 4.397 1.00 79.06 496 ARG A C 1
ATOM 3834 O O . ARG A 1 496 ? -37.802 -14.257 4.835 1.00 79.06 496 ARG A O 1
ATOM 3841 N N . GLN A 1 497 ? -39.292 -12.604 5.137 1.00 79.19 497 GLN A N 1
ATOM 3842 C CA . GLN A 1 497 ? -38.936 -12.305 6.521 1.00 79.19 497 GLN A CA 1
ATOM 3843 C C . GLN A 1 497 ? -40.180 -12.314 7.409 1.00 79.19 497 GLN A C 1
ATOM 3845 O O . GLN A 1 497 ? -41.260 -11.933 6.966 1.00 79.19 497 GLN A O 1
ATOM 3850 N N . ARG A 1 498 ? -40.041 -12.752 8.660 1.00 82.25 498 ARG A N 1
ATOM 3851 C CA . ARG A 1 498 ? -41.064 -12.589 9.702 1.00 82.25 498 ARG A CA 1
ATOM 3852 C C . ARG A 1 498 ? -40.425 -12.091 10.990 1.00 82.25 498 ARG A C 1
ATOM 3854 O O . ARG A 1 498 ? -39.248 -12.338 11.247 1.00 82.25 498 ARG A O 1
ATOM 3861 N N . THR A 1 499 ? -41.205 -11.395 11.801 1.00 72.94 499 THR A N 1
ATOM 3862 C CA . THR A 1 499 ? -40.765 -10.782 13.063 1.00 72.94 499 THR A CA 1
ATOM 3863 C C . THR A 1 499 ? -41.678 -11.165 14.226 1.00 72.94 499 THR A C 1
ATOM 3865 O O . THR A 1 499 ? -42.835 -11.534 14.017 1.00 72.94 499 THR A O 1
ATOM 3868 N N . ARG A 1 500 ? -41.167 -11.101 15.456 1.00 77.56 500 ARG A N 1
ATOM 3869 C CA . ARG A 1 500 ? -41.940 -11.266 16.698 1.00 77.56 500 ARG A CA 1
ATOM 3870 C C . ARG A 1 500 ? -41.459 -10.271 17.747 1.00 77.56 500 ARG A C 1
ATOM 3872 O O . ARG A 1 500 ? -40.282 -9.914 17.773 1.00 77.56 500 ARG A O 1
ATOM 3879 N N . SER A 1 501 ? -42.355 -9.876 18.637 1.00 70.00 501 SER A N 1
ATOM 3880 C CA . SER A 1 501 ? -42.083 -8.892 19.691 1.00 70.00 501 SER A CA 1
ATOM 3881 C C . SER A 1 501 ? -42.033 -9.556 21.069 1.00 70.00 501 SER A C 1
ATOM 3883 O O . SER A 1 501 ? -42.752 -10.525 21.321 1.00 70.00 501 SER A O 1
ATOM 3885 N N . CYS A 1 502 ? -41.176 -9.066 21.962 1.00 79.75 502 CYS A N 1
ATOM 3886 C CA . CYS A 1 502 ? -41.041 -9.561 23.334 1.00 79.75 502 CYS A CA 1
ATOM 3887 C C . CYS A 1 502 ? -41.954 -8.746 24.258 1.00 79.75 502 CYS A C 1
ATOM 3889 O O . CYS A 1 502 ? -41.812 -7.529 24.333 1.00 79.75 502 CYS A O 1
ATOM 3891 N N . SER A 1 503 ? -42.890 -9.384 24.961 1.00 58.34 503 SER A N 1
ATOM 3892 C CA . SER A 1 503 ? -43.796 -8.684 25.880 1.00 58.34 503 SER A CA 1
ATOM 3893 C C . SER A 1 503 ? -43.222 -8.679 27.301 1.00 58.34 503 SER A C 1
ATOM 3895 O O . SER A 1 503 ? -43.623 -9.481 28.142 1.00 58.34 503 SER A O 1
ATOM 3897 N N . ASN A 1 504 ? -42.247 -7.802 27.562 1.00 59.59 504 ASN A N 1
ATOM 3898 C CA . ASN A 1 504 ? -41.833 -7.394 28.911 1.00 59.59 504 ASN A CA 1
ATOM 3899 C C . ASN A 1 504 ? -41.305 -5.945 28.875 1.00 59.59 504 ASN A C 1
ATOM 3901 O O . ASN A 1 504 ? -40.741 -5.511 27.873 1.00 59.59 504 ASN A O 1
ATOM 3905 N N . VAL A 1 505 ? -41.417 -5.234 29.997 1.00 51.41 505 VAL A N 1
ATOM 3906 C CA . VAL A 1 505 ? -41.020 -3.836 30.252 1.00 51.41 505 VAL A CA 1
ATOM 3907 C C . VAL A 1 505 ? -39.534 -3.555 29.929 1.00 51.41 505 VAL A C 1
ATOM 3909 O O . VAL A 1 505 ? -39.138 -2.402 29.798 1.00 51.41 505 VAL A O 1
ATOM 3912 N N . LYS A 1 506 ? -38.705 -4.599 29.747 1.00 55.69 506 LYS A N 1
ATOM 3913 C CA . LYS A 1 506 ? -37.266 -4.510 29.415 1.00 55.69 506 LYS A CA 1
ATOM 3914 C C . LYS A 1 506 ? -36.853 -5.106 28.052 1.00 55.69 506 LYS A C 1
ATOM 3916 O O . LYS A 1 506 ? -35.660 -5.135 27.771 1.00 55.69 506 LYS A O 1
ATOM 3921 N N . ASN A 1 507 ? -37.778 -5.599 27.212 1.00 54.44 507 ASN A N 1
ATOM 3922 C CA . ASN A 1 507 ? -37.478 -6.232 25.904 1.00 54.44 507 ASN A CA 1
ATOM 3923 C C . ASN A 1 507 ? -36.425 -7.375 25.930 1.00 54.44 507 ASN A C 1
ATOM 3925 O O . ASN A 1 507 ? -35.779 -7.658 24.922 1.00 54.44 507 ASN A O 1
ATOM 3929 N N . GLN A 1 508 ? -36.250 -8.062 27.063 1.00 58.75 508 GLN A N 1
ATOM 3930 C CA . GLN A 1 508 ? -35.294 -9.166 27.219 1.00 58.75 508 GLN A CA 1
ATOM 3931 C C . GLN A 1 508 ? -35.973 -10.519 26.969 1.00 58.75 508 GLN A C 1
ATOM 3933 O O . GLN A 1 508 ? -36.560 -11.104 27.876 1.00 58.75 508 GLN A O 1
ATOM 3938 N N . CYS A 1 509 ? -35.878 -11.026 25.740 1.00 70.62 509 CYS A N 1
ATOM 3939 C CA . CYS A 1 509 ? -36.229 -12.404 25.402 1.00 70.62 509 CYS A CA 1
ATOM 3940 C C . CYS A 1 509 ? -35.038 -13.075 24.692 1.00 70.62 509 CYS A C 1
ATOM 3942 O O . CYS A 1 509 ? -34.421 -12.468 23.818 1.00 70.62 509 CYS A O 1
ATOM 3944 N N . SER A 1 510 ? -34.716 -14.327 25.039 1.00 63.50 510 SER A N 1
ATOM 3945 C CA . SER A 1 510 ? -33.628 -15.083 24.397 1.00 63.50 510 SER A CA 1
ATOM 3946 C C . SER A 1 510 ? -34.034 -15.586 23.007 1.00 63.50 510 SER A C 1
ATOM 3948 O O . SER A 1 510 ? -35.094 -16.196 22.840 1.00 63.50 510 SER A O 1
ATOM 3950 N N . GLY A 1 511 ? -33.181 -15.346 22.010 1.00 62.47 511 GLY A N 1
ATOM 3951 C CA . GLY A 1 511 ? -33.399 -15.694 20.602 1.00 62.47 511 GLY A CA 1
ATOM 3952 C C . GLY A 1 511 ? -33.589 -14.467 19.705 1.00 62.47 511 GLY A C 1
ATOM 3953 O O . GLY A 1 511 ? -33.670 -13.336 20.173 1.00 62.47 511 GLY A O 1
ATOM 3954 N N . VAL A 1 512 ? -33.649 -14.679 18.391 1.00 62.94 512 VAL A N 1
ATOM 3955 C CA . VAL A 1 512 ? -33.807 -13.580 17.424 1.00 62.94 512 VAL A CA 1
ATOM 3956 C C . VAL A 1 512 ? -35.253 -13.066 17.376 1.00 62.94 512 VAL A C 1
ATOM 3958 O O . VAL A 1 512 ? -36.210 -13.839 17.516 1.00 62.94 512 VAL A O 1
ATOM 3961 N N . SER A 1 513 ? -35.410 -11.758 17.159 1.00 71.81 513 SER A N 1
ATOM 3962 C CA . SER A 1 513 ? -36.699 -11.076 16.937 1.00 71.81 513 SER A CA 1
ATOM 3963 C C . SER A 1 513 ? -37.114 -11.035 15.460 1.00 71.81 513 SER A C 1
ATOM 3965 O O . SER A 1 513 ? -38.232 -10.635 15.134 1.00 71.81 513 SER A O 1
ATOM 3967 N N . SER A 1 514 ? -36.226 -11.466 14.563 1.00 64.38 514 SER A N 1
ATOM 3968 C CA . SER A 1 514 ? -36.421 -11.459 13.118 1.00 64.38 514 SER A CA 1
ATOM 3969 C C . SER A 1 514 ? -35.790 -12.694 12.487 1.00 64.38 514 SER A C 1
ATOM 3971 O O . SER A 1 514 ? -34.648 -13.032 12.785 1.00 64.38 514 SER A O 1
ATOM 3973 N N . GLU A 1 515 ? -36.525 -13.334 11.586 1.00 77.00 515 GLU A N 1
ATOM 3974 C CA . GLU A 1 515 ? -36.125 -14.555 10.891 1.00 77.00 515 GLU A CA 1
ATOM 3975 C C . GLU A 1 515 ? -36.278 -14.355 9.379 1.00 77.00 515 GLU A C 1
ATOM 3977 O O . GLU A 1 515 ? -37.298 -13.831 8.927 1.00 77.00 515 GLU A O 1
ATOM 3982 N N . LYS A 1 516 ? -35.270 -14.761 8.596 1.00 78.56 516 LYS A N 1
ATOM 3983 C CA . LYS A 1 516 ? -35.261 -14.670 7.128 1.00 78.56 516 LYS A CA 1
ATOM 3984 C C . LYS A 1 516 ? -35.129 -16.067 6.529 1.00 78.56 516 LYS A C 1
ATOM 3986 O O . LYS A 1 516 ? -34.294 -16.848 6.970 1.00 78.56 516 LYS A O 1
ATOM 3991 N N . SER A 1 517 ? -35.945 -16.370 5.525 1.00 75.44 517 SER A N 1
ATOM 3992 C CA . SER A 1 517 ? -35.996 -17.680 4.870 1.00 75.44 517 SER A CA 1
ATOM 3993 C C . SER A 1 517 ? -36.063 -17.518 3.352 1.00 75.44 517 SER A C 1
ATOM 3995 O O . SER A 1 517 ? -36.681 -16.577 2.848 1.00 75.44 517 SER A O 1
ATOM 3997 N N . GLN A 1 518 ? -35.403 -18.415 2.622 1.00 78.19 518 GLN A N 1
ATOM 3998 C CA . GLN A 1 518 ? -35.429 -18.440 1.162 1.00 78.19 518 GLN A CA 1
ATOM 3999 C C . GLN A 1 518 ? -36.811 -18.892 0.662 1.00 78.19 518 GLN A C 1
ATOM 4001 O O . GLN A 1 518 ? -37.388 -19.851 1.172 1.00 78.19 518 GLN A O 1
ATOM 4006 N N . CYS A 1 519 ? -37.344 -18.201 -0.340 1.00 76.44 519 CYS A N 1
ATOM 4007 C CA . CYS A 1 519 ? -38.529 -18.595 -1.093 1.00 76.44 519 CYS A CA 1
ATOM 4008 C C . CYS A 1 519 ? -38.122 -18.886 -2.537 1.00 76.44 519 CYS A C 1
ATOM 4010 O O . CYS A 1 519 ? -37.536 -18.041 -3.208 1.00 76.44 519 CYS A O 1
ATOM 4012 N N . ASN A 1 520 ? -38.439 -20.090 -3.006 1.00 76.38 520 ASN A N 1
ATOM 4013 C CA . ASN A 1 520 ? -38.233 -20.482 -4.394 1.00 76.38 520 ASN A CA 1
ATOM 4014 C C . ASN A 1 520 ? -39.547 -20.261 -5.140 1.00 76.38 520 ASN A C 1
ATOM 4016 O O . ASN A 1 520 ? -40.535 -20.942 -4.863 1.00 76.38 520 ASN A O 1
ATOM 4020 N N . LEU A 1 521 ? -39.564 -19.284 -6.039 1.00 71.88 521 LEU A N 1
ATOM 4021 C CA . LEU A 1 521 ? -40.681 -19.046 -6.943 1.00 71.88 521 LEU A CA 1
ATOM 4022 C C . LEU A 1 521 ? -40.396 -19.695 -8.294 1.00 71.88 521 LEU A C 1
ATOM 4024 O O . LEU A 1 521 ? -39.253 -20.036 -8.608 1.00 71.88 521 LEU A O 1
ATOM 4028 N N . SER A 1 522 ? -41.442 -19.858 -9.100 1.00 67.50 522 SER A N 1
ATOM 4029 C CA . SER A 1 522 ? -41.325 -20.323 -10.481 1.00 67.50 522 SER A CA 1
ATOM 4030 C C . SER A 1 522 ? -40.241 -19.540 -11.226 1.00 67.50 522 SER A C 1
ATOM 4032 O O . SER A 1 522 ? -40.091 -18.328 -11.034 1.00 67.50 522 SER A O 1
ATOM 4034 N N . ALA A 1 523 ? -39.461 -20.244 -12.051 1.00 57.28 523 ALA A N 1
ATOM 4035 C CA . ALA A 1 523 ? -38.464 -19.625 -12.915 1.00 57.28 523 ALA A CA 1
ATOM 4036 C C . ALA A 1 523 ? -39.116 -18.488 -13.715 1.00 57.28 523 ALA A C 1
ATOM 4038 O O . ALA A 1 523 ? -40.267 -18.604 -14.138 1.00 57.28 523 ALA A O 1
ATOM 4039 N N . CYS A 1 524 ? -38.405 -17.374 -13.876 1.00 56.53 524 CYS A N 1
ATOM 4040 C CA . CYS A 1 524 ? -38.916 -16.236 -14.630 1.00 56.53 524 CYS A CA 1
ATOM 4041 C C . CYS A 1 524 ? -39.233 -16.694 -16.061 1.00 56.53 524 CYS A C 1
ATOM 4043 O O . CYS A 1 524 ? -38.332 -17.111 -16.787 1.00 56.53 524 CYS A O 1
ATOM 4045 N N . GLY A 1 525 ? -40.520 -16.689 -16.421 1.00 47.88 525 GLY A N 1
ATOM 4046 C CA . GLY A 1 525 ? -41.003 -17.233 -17.687 1.00 47.88 525 GLY A CA 1
ATOM 4047 C C . GLY A 1 525 ? -40.397 -16.500 -18.880 1.00 47.88 525 GLY A C 1
ATOM 4048 O O . GLY A 1 525 ? -40.448 -15.273 -18.962 1.00 47.88 525 GLY A O 1
ATOM 4049 N N . THR A 1 526 ? -39.826 -17.259 -19.810 1.00 50.62 526 THR A N 1
ATOM 4050 C CA . THR A 1 526 ? -39.400 -16.768 -21.120 1.00 50.62 526 THR A CA 1
ATOM 4051 C C . THR A 1 526 ? -40.620 -16.647 -22.021 1.00 50.62 526 THR A C 1
ATOM 4053 O O . THR A 1 526 ? -41.080 -17.646 -22.569 1.00 50.62 526 THR A O 1
ATOM 4056 N N . ASN A 1 527 ? -41.137 -15.432 -22.187 1.00 35.34 527 ASN A N 1
ATOM 4057 C CA . ASN A 1 527 ? -42.126 -15.161 -23.224 1.00 35.34 527 ASN A CA 1
ATOM 4058 C C . ASN A 1 527 ? -41.421 -14.810 -24.541 1.00 35.34 527 ASN A C 1
ATOM 4060 O O . ASN A 1 527 ? -40.715 -13.810 -24.653 1.00 35.34 527 ASN A O 1
ATOM 4064 N N . THR A 1 528 ? -41.616 -15.701 -25.508 1.00 41.09 528 THR A N 1
ATOM 4065 C CA . THR A 1 528 ? -41.386 -15.566 -26.952 1.00 41.09 528 THR A CA 1
ATOM 4066 C C . THR A 1 528 ? -42.352 -14.566 -27.613 1.00 41.09 528 THR A C 1
ATOM 4068 O O . THR A 1 528 ? -43.353 -14.211 -26.995 1.00 41.09 528 THR A O 1
ATOM 4071 N N . VAL A 1 529 ? -42.087 -14.256 -28.903 1.00 33.94 529 VAL A N 1
ATOM 4072 C CA . VAL A 1 529 ? -42.847 -13.467 -29.923 1.00 33.94 529 VAL A CA 1
ATOM 4073 C C . VAL A 1 529 ? -42.225 -12.067 -30.143 1.00 33.94 529 VAL A C 1
ATOM 4075 O O . VAL A 1 529 ? -42.069 -11.329 -29.181 1.00 33.94 529 VAL A O 1
ATOM 4078 N N . SER A 1 530 ? -41.813 -11.596 -31.332 1.00 34.66 530 SER A N 1
ATOM 4079 C CA . SER A 1 530 ? -41.857 -12.057 -32.739 1.00 34.66 530 SER A CA 1
ATOM 4080 C C . SER A 1 530 ? -40.781 -11.320 -33.561 1.00 34.66 530 SER A C 1
ATOM 4082 O O . SER A 1 530 ? -40.557 -10.130 -33.340 1.00 34.66 530 SER A O 1
ATOM 4084 N N . ASP A 1 531 ? -40.170 -12.006 -34.531 1.00 41.81 531 ASP A N 1
ATOM 4085 C CA . ASP A 1 531 ? -39.100 -11.507 -35.407 1.00 41.81 531 ASP A CA 1
ATOM 4086 C C . ASP A 1 531 ? -39.548 -10.418 -36.400 1.00 41.81 531 ASP A C 1
ATOM 4088 O O . ASP A 1 531 ? -40.428 -10.632 -37.235 1.00 41.81 531 ASP A O 1
ATOM 4092 N N . GLN A 1 532 ? -38.850 -9.281 -36.387 1.00 53.50 532 GLN A N 1
ATOM 4093 C CA . GLN A 1 532 ? -38.798 -8.316 -37.491 1.00 53.50 532 GLN A CA 1
ATOM 4094 C C . GLN A 1 532 ? -37.343 -8.230 -37.985 1.00 53.50 532 GLN A C 1
ATOM 4096 O O . GLN A 1 532 ? -36.405 -8.210 -37.182 1.00 53.50 532 GLN A O 1
ATOM 4101 N N . LYS A 1 533 ? -37.140 -8.248 -39.310 1.00 53.16 533 LYS A N 1
ATOM 4102 C CA . LYS A 1 533 ? -35.809 -8.349 -39.937 1.00 53.16 533 LYS A CA 1
ATOM 4103 C C . LYS A 1 533 ? -35.128 -6.979 -40.052 1.00 53.16 533 LYS A C 1
ATOM 4105 O O . LYS A 1 533 ? -35.714 -6.062 -40.615 1.00 53.16 533 LYS A O 1
ATOM 4110 N N . GLY A 1 534 ? -33.897 -6.867 -39.552 1.00 64.38 534 GLY A N 1
ATOM 4111 C CA . GLY A 1 534 ? -33.024 -5.698 -39.732 1.00 64.38 534 GLY A CA 1
ATOM 4112 C C . GLY A 1 534 ? -32.141 -5.793 -40.981 1.00 64.38 534 GLY A C 1
ATOM 4113 O O . GLY A 1 534 ? -32.025 -6.860 -41.588 1.00 64.38 534 GLY A O 1
ATOM 4114 N N . SER A 1 535 ? -31.490 -4.684 -41.337 1.00 66.44 535 SER A N 1
ATOM 4115 C CA . SER A 1 535 ? -30.577 -4.564 -42.484 1.00 66.44 535 SER A CA 1
ATOM 4116 C C . SER A 1 535 ? -29.154 -4.236 -42.025 1.00 66.44 535 SER A C 1
ATOM 4118 O O . SER A 1 535 ? -28.959 -3.440 -41.107 1.00 66.44 535 SER A O 1
ATOM 4120 N N . TRP A 1 536 ? -28.147 -4.834 -42.667 1.00 70.44 536 TRP A N 1
ATOM 4121 C CA . TRP A 1 536 ? -26.739 -4.555 -42.371 1.00 70.44 536 TRP A CA 1
ATOM 4122 C C . TRP A 1 536 ? -26.305 -3.192 -42.917 1.00 70.44 536 TRP A C 1
ATOM 4124 O O . TRP A 1 536 ? -26.689 -2.805 -44.018 1.00 70.44 536 TRP A O 1
ATOM 4134 N N . SER A 1 537 ? -25.460 -2.496 -42.163 1.00 63.31 537 SER A N 1
ATOM 4135 C CA . SER A 1 537 ? -24.694 -1.354 -42.644 1.00 63.31 537 SER A CA 1
ATOM 4136 C C . SER A 1 537 ? -23.605 -1.790 -43.615 1.00 63.31 537 SER A C 1
ATOM 4138 O O . SER A 1 537 ? -23.184 -2.952 -43.621 1.00 63.31 537 SER A O 1
ATOM 4140 N N . GLU A 1 538 ? -23.064 -0.820 -44.348 1.00 64.69 538 GLU A N 1
ATOM 4141 C CA . GLU A 1 538 ? -21.773 -0.996 -45.006 1.00 64.69 538 GLU A CA 1
ATOM 4142 C C . GLU A 1 538 ? -20.694 -1.368 -43.980 1.00 64.69 538 GLU A C 1
ATOM 4144 O O . GLU A 1 538 ? -20.762 -0.979 -42.804 1.00 64.69 538 GLU A O 1
ATOM 4149 N N . TRP A 1 539 ? -19.707 -2.143 -44.424 1.00 64.62 539 TRP A N 1
ATOM 4150 C CA . TRP A 1 539 ? -18.534 -2.446 -43.614 1.00 64.62 539 TRP A CA 1
ATOM 4151 C C . TRP A 1 539 ? -17.701 -1.189 -43.393 1.00 64.62 539 TRP A C 1
ATOM 4153 O O . TRP A 1 539 ? -17.506 -0.383 -44.302 1.00 64.62 539 TRP A O 1
ATOM 4163 N N . THR A 1 540 ? -17.150 -1.043 -42.193 1.00 44.78 540 THR A N 1
ATOM 4164 C CA . THR A 1 540 ? -16.099 -0.057 -41.967 1.00 44.78 540 THR A CA 1
ATOM 4165 C C . THR A 1 540 ? -14.837 -0.430 -42.732 1.00 44.78 540 THR A C 1
ATOM 4167 O O . THR A 1 540 ? -14.613 -1.591 -43.091 1.00 44.78 540 THR A O 1
ATOM 4170 N N . SER A 1 541 ? -13.967 0.556 -42.932 1.00 47.41 541 SER A N 1
ATOM 4171 C CA . SER A 1 541 ? -12.604 0.328 -43.401 1.00 47.41 541 SER A CA 1
ATOM 4172 C C . SER A 1 541 ? -11.884 -0.679 -42.497 1.00 47.41 541 SER A C 1
ATOM 4174 O O . SER A 1 541 ? -12.133 -0.719 -41.287 1.00 47.41 541 SER A O 1
ATOM 4176 N N . TRP A 1 542 ? -10.980 -1.470 -43.076 1.00 50.28 542 TRP A N 1
ATOM 4177 C CA . TRP A 1 542 ? -10.074 -2.326 -42.312 1.00 50.28 542 TRP A CA 1
ATOM 4178 C C . TRP A 1 542 ? -9.195 -1.492 -41.380 1.00 50.28 542 TRP A C 1
ATOM 4180 O O . TRP A 1 542 ? -8.782 -0.380 -41.724 1.00 50.28 542 TRP A O 1
ATOM 4190 N N . ASN A 1 543 ? -8.916 -2.027 -40.194 1.00 39.91 543 ASN A N 1
ATOM 4191 C CA . ASN A 1 543 ? -7.904 -1.457 -39.316 1.00 39.91 543 ASN A CA 1
ATOM 4192 C C . ASN A 1 543 ? -6.482 -1.772 -39.824 1.00 39.91 543 ASN A C 1
ATOM 4194 O O . ASN A 1 543 ? -6.289 -2.545 -40.760 1.00 39.91 543 ASN A O 1
ATOM 4198 N N . GLN A 1 544 ? -5.476 -1.129 -39.227 1.00 37.00 544 GLN A N 1
ATOM 4199 C CA . GLN A 1 544 ? -4.079 -1.400 -39.569 1.00 37.00 544 GLN A CA 1
ATOM 4200 C C . GLN A 1 544 ? -3.697 -2.829 -39.164 1.00 37.00 544 GLN A C 1
ATOM 4202 O O . GLN A 1 544 ? -4.020 -3.265 -38.058 1.00 37.00 544 GLN A O 1
ATOM 4207 N N . CYS A 1 545 ? -2.997 -3.528 -40.059 1.00 42.97 545 CYS A N 1
ATOM 4208 C CA . CYS A 1 545 ? -2.524 -4.891 -39.837 1.00 42.97 545 CYS A CA 1
ATOM 4209 C C . CYS A 1 545 ? -1.638 -4.971 -38.584 1.00 42.97 545 CYS A C 1
ATOM 4211 O O . CYS A 1 545 ? -0.857 -4.058 -38.305 1.00 42.97 545 CYS A O 1
ATOM 4213 N N . SER A 1 546 ? -1.744 -6.074 -37.837 1.00 34.59 546 SER A N 1
ATOM 4214 C CA . SER A 1 546 ? -1.014 -6.289 -36.578 1.00 34.59 546 SER A CA 1
ATOM 4215 C C . SER A 1 546 ? 0.513 -6.299 -36.722 1.00 34.59 546 SER A C 1
ATOM 4217 O O . SER A 1 546 ? 1.218 -6.244 -35.716 1.00 34.59 546 SER A O 1
ATOM 4219 N N . VAL A 1 547 ? 1.023 -6.376 -37.950 1.00 35.00 547 VAL A N 1
ATOM 4220 C CA . VAL A 1 547 ? 2.446 -6.333 -38.289 1.00 35.00 547 VAL A CA 1
ATOM 4221 C C . VAL A 1 547 ? 2.654 -5.591 -39.611 1.00 35.00 547 VAL A C 1
ATOM 4223 O O . VAL A 1 547 ? 1.748 -5.499 -40.439 1.00 35.00 547 VAL A O 1
ATOM 4226 N N . SER A 1 548 ? 3.863 -5.065 -39.816 1.00 38.97 548 SER A N 1
ATOM 4227 C CA . SER A 1 548 ? 4.274 -4.430 -41.077 1.00 38.97 548 SER A CA 1
ATOM 4228 C C . SER A 1 548 ? 4.859 -5.414 -42.103 1.00 38.97 548 SER A C 1
ATOM 4230 O O . SER A 1 548 ? 4.970 -5.064 -43.275 1.00 38.97 548 SER A O 1
ATOM 4232 N N . CYS A 1 549 ? 5.245 -6.621 -41.678 1.00 36.78 549 CYS A N 1
ATOM 4233 C CA . CYS A 1 549 ? 5.667 -7.751 -42.511 1.00 36.78 549 CYS A CA 1
ATOM 4234 C C . CYS A 1 549 ? 5.347 -9.075 -41.786 1.00 36.78 549 CYS A C 1
ATOM 4236 O O . CYS A 1 549 ? 5.168 -9.061 -40.570 1.00 36.78 549 CYS A O 1
ATOM 4238 N N . ASP A 1 550 ? 5.276 -10.185 -42.528 1.00 37.97 550 ASP A N 1
ATOM 4239 C CA . ASP A 1 550 ? 4.815 -11.522 -42.093 1.00 37.97 550 ASP A CA 1
ATOM 4240 C C . ASP A 1 550 ? 3.291 -11.647 -41.854 1.00 37.97 550 ASP A C 1
ATOM 4242 O O . ASP A 1 550 ? 2.515 -10.770 -42.237 1.00 37.97 550 ASP A O 1
ATOM 4246 N N . ILE A 1 551 ? 2.832 -12.792 -41.323 1.00 36.69 551 ILE A N 1
ATOM 4247 C CA . ILE A 1 551 ? 1.399 -13.089 -41.143 1.00 36.69 551 ILE A CA 1
ATOM 4248 C C . ILE A 1 551 ? 0.838 -12.224 -40.008 1.00 36.69 551 ILE A C 1
ATOM 4250 O O . ILE A 1 551 ? 1.196 -12.398 -38.843 1.00 36.69 551 ILE A O 1
ATOM 4254 N N . GLY A 1 552 ? -0.074 -11.318 -40.354 1.00 44.53 552 GLY A N 1
ATOM 4255 C CA . GLY A 1 552 ? -0.808 -10.470 -39.422 1.00 44.53 552 GLY A CA 1
ATOM 4256 C C . GLY A 1 552 ? -2.311 -10.621 -39.568 1.00 44.53 552 GLY A C 1
ATOM 4257 O O . GLY A 1 552 ? -2.792 -11.169 -40.553 1.00 44.53 552 GLY A O 1
ATOM 4258 N N . SER A 1 553 ? -3.041 -10.116 -38.581 1.00 37.97 553 SER A N 1
ATOM 4259 C CA . SER A 1 553 ? -4.501 -10.102 -38.584 1.00 37.97 553 SER A CA 1
ATOM 4260 C C . SER A 1 553 ? -5.023 -8.675 -38.654 1.00 37.97 553 SER A C 1
ATOM 4262 O O . SER A 1 553 ? -4.495 -7.787 -37.974 1.00 37.97 553 SER A O 1
ATOM 4264 N N . GLN A 1 554 ? -6.100 -8.479 -39.401 1.00 42.72 554 GLN A N 1
ATOM 4265 C CA . GLN A 1 554 ? -6.857 -7.230 -39.439 1.00 42.72 554 GLN A CA 1
ATOM 4266 C C . GLN A 1 554 ? -8.352 -7.512 -39.285 1.00 42.72 554 GLN A C 1
ATOM 4268 O O . GLN A 1 554 ? -8.833 -8.613 -39.546 1.00 42.72 554 GLN A O 1
ATOM 4273 N N . ALA A 1 555 ? -9.098 -6.517 -38.818 1.00 41.41 555 ALA A N 1
ATOM 4274 C CA . ALA A 1 555 ? -10.523 -6.635 -38.559 1.00 41.41 555 ALA A CA 1
ATOM 4275 C C . ALA A 1 555 ? -11.293 -5.413 -39.058 1.00 41.41 555 ALA A C 1
ATOM 4277 O O . ALA A 1 555 ? -10.800 -4.280 -39.041 1.00 41.41 555 ALA A O 1
ATOM 4278 N N . ARG A 1 556 ? -12.538 -5.658 -39.457 1.00 46.66 556 ARG A N 1
ATOM 4279 C CA . ARG A 1 556 ? -13.534 -4.628 -39.764 1.00 46.66 556 ARG A CA 1
ATOM 4280 C C . ARG A 1 556 ? -14.896 -5.022 -39.207 1.00 46.66 556 ARG A C 1
ATOM 4282 O O . ARG A 1 556 ? -15.142 -6.186 -38.891 1.00 46.66 556 ARG A O 1
ATOM 4289 N N . TYR A 1 557 ? -15.780 -4.042 -39.079 1.00 51.09 557 TYR A N 1
ATOM 4290 C CA . TYR A 1 557 ? -17.066 -4.193 -38.406 1.00 51.09 557 TYR A CA 1
ATOM 4291 C C . TYR A 1 557 ? -18.195 -3.622 -39.259 1.00 51.09 557 TYR A C 1
ATOM 4293 O O . TYR A 1 557 ? -18.008 -2.678 -40.024 1.00 51.09 557 TYR A O 1
ATOM 4301 N N . ARG A 1 558 ? -19.387 -4.193 -39.120 1.00 49.56 558 ARG A N 1
ATOM 4302 C CA . ARG A 1 558 ? -20.633 -3.610 -39.622 1.00 49.56 558 ARG A CA 1
ATOM 4303 C C . ARG A 1 558 ? -21.733 -3.812 -38.595 1.00 49.56 558 ARG A C 1
ATOM 4305 O O . ARG A 1 558 ? -21.685 -4.764 -37.813 1.00 49.56 558 ARG A O 1
ATOM 4312 N N . ARG A 1 559 ? -22.719 -2.923 -38.614 1.00 50.09 559 ARG A N 1
ATOM 4313 C CA . ARG A 1 559 ? -23.812 -2.898 -37.639 1.00 50.09 559 ARG A CA 1
ATOM 4314 C C . ARG A 1 559 ? -25.121 -3.307 -38.285 1.00 50.09 559 ARG A C 1
ATOM 4316 O O . ARG A 1 559 ? -25.347 -3.016 -39.456 1.00 50.09 559 ARG A O 1
ATOM 4323 N N . CYS A 1 560 ? -25.988 -3.965 -37.531 1.00 57.22 560 CYS A N 1
ATOM 4324 C CA . CYS A 1 560 ? -27.353 -4.237 -37.965 1.00 57.22 560 CYS A CA 1
ATOM 4325 C C . CYS A 1 560 ? -28.265 -3.084 -37.517 1.00 57.22 560 CYS A C 1
ATOM 4327 O O . CYS A 1 560 ? -28.265 -2.727 -36.340 1.00 57.22 560 CYS A O 1
ATOM 4329 N N . PHE A 1 561 ? -29.067 -2.513 -38.419 1.00 58.50 561 PHE A N 1
ATOM 4330 C CA . PHE A 1 561 ? -30.011 -1.433 -38.103 1.00 58.50 561 PHE A CA 1
ATOM 4331 C C . PHE A 1 561 ? -31.461 -1.807 -38.459 1.00 58.50 561 PHE A C 1
ATOM 4333 O O . PHE A 1 561 ? -31.710 -2.566 -39.396 1.00 58.50 561 PHE A O 1
ATOM 4340 N N . SER A 1 562 ? -32.425 -1.235 -37.729 1.00 57.19 562 SER A N 1
ATOM 4341 C CA . SER A 1 562 ? -33.867 -1.303 -38.016 1.00 57.19 562 SER A CA 1
ATOM 4342 C C . SER A 1 562 ? -34.445 0.110 -38.096 1.00 57.19 562 SER A C 1
ATOM 4344 O O . SER A 1 562 ? -34.067 0.980 -37.312 1.00 57.19 562 SER A O 1
ATOM 4346 N N . SER A 1 563 ? -35.357 0.351 -39.041 1.00 47.56 563 SER A N 1
ATOM 4347 C CA . SER A 1 563 ? -35.956 1.670 -39.311 1.00 47.56 563 SER A CA 1
ATOM 4348 C C . SER A 1 563 ? -36.968 2.130 -38.256 1.00 47.56 563 SER A C 1
ATOM 4350 O O . SER A 1 563 ? -37.434 3.267 -38.304 1.00 47.56 563 SER A O 1
ATOM 4352 N N . HIS A 1 564 ? -37.297 1.279 -37.285 1.00 49.88 564 HIS A N 1
ATOM 4353 C CA . HIS A 1 564 ? -38.178 1.613 -36.174 1.00 49.88 564 HIS A CA 1
ATOM 4354 C C . HIS A 1 564 ? -37.443 1.316 -34.865 1.00 49.88 564 HIS A C 1
ATOM 4356 O O . HIS A 1 564 ? -36.958 0.204 -34.680 1.00 49.88 564 HIS A O 1
ATOM 4362 N N . ASN A 1 565 ? -37.338 2.315 -33.978 1.00 44.38 565 ASN A N 1
ATOM 4363 C CA . ASN A 1 565 ? -36.697 2.262 -32.652 1.00 44.38 565 ASN A CA 1
ATOM 4364 C C . ASN A 1 565 ? -37.362 1.223 -31.714 1.00 44.38 565 ASN A C 1
ATOM 4366 O O . ASN A 1 565 ? -37.992 1.566 -30.716 1.00 44.38 565 ASN A O 1
ATOM 4370 N N . SER A 1 566 ? -37.238 -0.060 -32.040 1.00 42.47 566 SER A N 1
ATOM 4371 C CA . SER A 1 566 ? -37.730 -1.207 -31.279 1.00 42.47 566 SER A CA 1
ATOM 4372 C C . SER A 1 566 ? -36.561 -2.054 -30.776 1.00 42.47 566 SER A C 1
ATOM 4374 O O . SER A 1 566 ? -35.580 -2.255 -31.488 1.00 42.47 566 SER A O 1
ATOM 4376 N N . LEU A 1 567 ? -36.689 -2.574 -29.553 1.00 40.41 567 LEU A N 1
ATOM 4377 C CA . LEU A 1 567 ? -35.632 -3.247 -28.783 1.00 40.41 567 LEU A CA 1
ATOM 4378 C C . LEU A 1 567 ? -35.303 -4.693 -29.227 1.00 40.41 567 LEU A C 1
ATOM 4380 O O . LEU A 1 567 ? -34.497 -5.345 -28.566 1.00 40.41 567 LEU A O 1
ATOM 4384 N N . SER A 1 568 ? -35.883 -5.214 -30.319 1.00 45.84 568 SER A N 1
ATOM 4385 C CA . SER A 1 568 ? -35.468 -6.509 -30.888 1.00 45.84 568 SER A CA 1
ATOM 4386 C C . SER A 1 568 ? -35.736 -6.629 -32.392 1.00 45.84 568 SER A C 1
ATOM 4388 O O . SER A 1 568 ? -36.888 -6.602 -32.822 1.00 45.84 568 SER A O 1
ATOM 4390 N N . PHE A 1 569 ? -34.675 -6.830 -33.175 1.00 49.47 569 PHE A N 1
ATOM 4391 C CA . PHE A 1 569 ? -34.715 -7.184 -34.597 1.00 49.47 569 PHE A CA 1
ATOM 4392 C C . PHE A 1 569 ? -33.529 -8.103 -34.939 1.00 49.47 569 PHE A C 1
ATOM 4394 O O . PHE A 1 569 ? -32.541 -8.126 -34.207 1.00 49.47 569 PHE A O 1
ATOM 4401 N N . SER A 1 570 ? -33.630 -8.881 -36.022 1.00 57.81 570 SER A N 1
ATOM 4402 C CA . SER A 1 570 ? -32.611 -9.870 -36.426 1.00 57.81 570 SER A CA 1
ATOM 4403 C C . SER A 1 570 ? -32.132 -9.634 -37.860 1.00 57.81 570 SER A C 1
ATOM 4405 O O . SER A 1 570 ? -32.954 -9.465 -38.762 1.00 57.81 570 SER A O 1
ATOM 4407 N N . CYS A 1 571 ? -30.815 -9.614 -38.091 1.00 63.12 571 CYS A N 1
ATOM 4408 C CA . CYS A 1 571 ? -30.241 -9.462 -39.430 1.00 63.12 571 CYS A CA 1
ATOM 4409 C C . CYS A 1 571 ? -30.036 -10.816 -40.138 1.00 63.12 571 CYS A C 1
ATOM 4411 O O . CYS A 1 571 ? -29.687 -11.809 -39.493 1.00 63.12 571 CYS A O 1
ATOM 4413 N N . PRO A 1 572 ? -30.177 -10.881 -41.477 1.00 57.69 572 PRO A N 1
ATOM 4414 C CA . PRO A 1 572 ? -29.949 -12.109 -42.235 1.00 57.69 572 PRO A CA 1
ATOM 4415 C C . PRO A 1 572 ? -28.536 -12.677 -42.000 1.00 57.69 572 PRO A C 1
ATOM 4417 O O . PRO A 1 572 ? -27.546 -11.974 -42.213 1.00 57.69 572 PRO A O 1
ATOM 4420 N N . GLY A 1 573 ? -28.448 -13.950 -41.587 1.00 57.88 573 GLY A N 1
ATOM 4421 C CA . GLY A 1 573 ? -27.195 -14.717 -41.479 1.00 57.88 573 GLY A CA 1
ATOM 4422 C C . GLY A 1 573 ? -26.564 -14.847 -40.083 1.00 57.88 573 GLY A C 1
ATOM 4423 O O . GLY A 1 573 ? -25.575 -15.566 -39.956 1.00 57.88 573 GLY A O 1
ATOM 4424 N N . ALA A 1 574 ? -27.114 -14.218 -39.037 1.00 56.09 574 ALA A N 1
ATOM 4425 C CA . ALA A 1 574 ? -26.595 -14.354 -37.670 1.00 56.09 574 ALA A CA 1
ATOM 4426 C C . ALA A 1 574 ? -26.909 -15.746 -37.075 1.00 56.09 574 ALA A C 1
ATOM 4428 O O . ALA A 1 574 ? -28.066 -16.175 -37.041 1.00 56.09 574 ALA A O 1
ATOM 4429 N N . LYS A 1 575 ? -25.886 -16.474 -36.602 1.00 46.53 575 LYS A N 1
ATOM 4430 C CA . LYS A 1 575 ? -26.058 -17.759 -35.902 1.00 46.53 575 LYS A CA 1
ATOM 4431 C C . LYS A 1 575 ? -26.218 -17.496 -34.401 1.00 46.53 575 LYS A C 1
ATOM 4433 O O . LYS A 1 575 ? -25.225 -17.481 -33.690 1.00 46.53 575 LYS A O 1
ATOM 4438 N N . LEU A 1 576 ? -27.483 -17.393 -33.971 1.00 39.59 576 LEU A N 1
ATOM 4439 C CA . LEU A 1 576 ? -28.031 -17.161 -32.615 1.00 39.59 576 LEU A CA 1
ATOM 4440 C C . LEU A 1 576 ? -28.595 -15.744 -32.414 1.00 39.59 576 LEU A C 1
ATOM 4442 O O . LEU A 1 576 ? -28.013 -14.729 -32.781 1.00 39.59 576 LEU A O 1
ATOM 4446 N N . SER A 1 577 ? -29.801 -15.687 -31.846 1.00 40.09 577 SER A N 1
ATOM 4447 C CA . SER A 1 577 ? -30.587 -14.464 -31.691 1.00 40.09 577 SER A CA 1
ATOM 4448 C C . SER A 1 577 ? -30.027 -13.587 -30.564 1.00 40.09 577 SER A C 1
ATOM 4450 O O . SER A 1 577 ? -30.393 -13.804 -29.405 1.00 40.09 577 SER A O 1
ATOM 4452 N N . ARG A 1 578 ? -29.134 -12.641 -30.905 1.00 44.97 578 ARG A N 1
ATOM 4453 C CA . ARG A 1 578 ? -28.856 -11.329 -30.250 1.00 44.97 578 ARG A CA 1
ATOM 4454 C C . ARG A 1 578 ? -27.524 -10.688 -30.698 1.00 44.97 578 ARG A C 1
ATOM 4456 O O . ARG A 1 578 ? -26.947 -9.902 -29.950 1.00 44.97 578 ARG A O 1
ATOM 4463 N N . ASP A 1 579 ? -27.039 -10.969 -31.904 1.00 40.34 579 ASP A N 1
ATOM 4464 C CA . ASP A 1 579 ? -25.840 -10.297 -32.417 1.00 40.34 579 ASP A CA 1
ATOM 4465 C C . ASP A 1 579 ? -26.215 -8.951 -33.056 1.00 40.34 579 ASP A C 1
ATOM 4467 O O . ASP A 1 579 ? -26.816 -8.899 -34.129 1.00 40.34 579 ASP A O 1
ATOM 4471 N N . TYR A 1 580 ? -25.886 -7.855 -32.365 1.00 44.69 580 TYR A N 1
ATOM 4472 C CA . TYR A 1 580 ? -26.102 -6.481 -32.848 1.00 44.69 580 TYR A CA 1
ATOM 4473 C C . TYR A 1 580 ? -24.973 -5.990 -33.771 1.00 44.69 580 TYR A C 1
ATOM 4475 O O . TYR A 1 580 ? -25.199 -5.110 -34.601 1.00 44.69 580 TYR A O 1
ATOM 4483 N N . ASP A 1 581 ? -23.797 -6.615 -33.675 1.00 46.41 581 ASP A N 1
ATOM 4484 C CA . ASP A 1 581 ? -22.604 -6.322 -34.463 1.00 46.41 581 ASP A CA 1
ATOM 4485 C C . ASP A 1 581 ? -21.953 -7.636 -34.915 1.00 46.41 581 ASP A C 1
ATOM 4487 O O . ASP A 1 581 ? -22.005 -8.648 -34.214 1.00 46.41 581 ASP A O 1
ATOM 4491 N N . THR A 1 582 ? -21.320 -7.636 -36.086 1.00 43.84 582 THR A N 1
ATOM 4492 C CA . THR A 1 582 ? -20.527 -8.780 -36.558 1.00 43.84 582 THR A CA 1
ATOM 4493 C C . THR A 1 582 ? -19.134 -8.313 -36.940 1.00 43.84 582 THR A C 1
ATOM 4495 O O . THR A 1 582 ? -18.968 -7.266 -37.571 1.00 43.84 582 THR A O 1
ATOM 4498 N N . ILE A 1 583 ? -18.137 -9.098 -36.533 1.00 41.03 583 ILE A N 1
ATOM 4499 C CA . ILE A 1 583 ? -16.725 -8.847 -36.796 1.00 41.03 583 ILE A CA 1
ATOM 4500 C C . ILE A 1 583 ? -16.212 -9.846 -37.826 1.00 41.03 583 ILE A C 1
ATOM 4502 O O . ILE A 1 583 ? -16.415 -11.053 -37.696 1.00 41.03 583 ILE A O 1
ATOM 4506 N N . GLU A 1 584 ? -15.564 -9.323 -38.859 1.00 36.94 584 GLU A N 1
ATOM 4507 C CA . GLU A 1 584 ? -14.826 -10.121 -39.830 1.00 36.94 584 GLU A CA 1
ATOM 4508 C C . GLU A 1 584 ? -13.336 -9.947 -39.537 1.00 36.94 584 GLU A C 1
ATOM 4510 O O . GLU A 1 584 ? -12.853 -8.815 -39.438 1.00 36.94 584 GLU A O 1
ATOM 4515 N N . ILE A 1 585 ? -12.640 -11.068 -39.344 1.00 36.16 585 ILE A N 1
ATOM 4516 C CA . ILE A 1 585 ? -11.203 -11.127 -39.063 1.00 36.16 585 ILE A CA 1
ATOM 4517 C C . ILE A 1 585 ? -10.551 -11.827 -40.253 1.00 36.16 585 ILE A C 1
ATOM 4519 O O . ILE A 1 585 ? -10.977 -12.928 -40.610 1.00 36.16 585 ILE A O 1
ATOM 4523 N N . SER A 1 586 ? -9.560 -11.173 -40.859 1.00 36.19 586 SER A N 1
ATOM 4524 C CA . SER A 1 586 ? -8.776 -11.684 -41.988 1.00 36.19 586 SER A CA 1
ATOM 4525 C C . SER A 1 586 ? -7.303 -11.774 -41.649 1.00 36.19 586 SER A C 1
ATOM 4527 O O . SER A 1 586 ? -6.825 -10.947 -40.835 1.00 36.19 586 SER A O 1
#

Nearest PDB structures (foldseek):
  3b2z-assembly5_E  TM=7.772E-01  e=9.621E-17  Homo sapiens
  3q2g-assembly2_B  TM=7.882E-01  e=3.809E-16  Homo sapiens
  3q2h-assembly1_A  TM=7.553E-01  e=3.396E-16  Homo sapiens
  3b2z-assembly8_H  TM=7.740E-01  e=8.498E-16  Homo sapiens
  3q2g-assembly1_A  TM=7.571E-01  e=2.385E-15  Homo sapiens

Secondary structure (DSSP, 8-state):
-HHHHHHHHHGGGHHHHHHHHHHHHHHHHHHHHT-TTSSSPP---BS-----SS--GGG-GGGGTTTBHHHHHHHHHHHHHHSSS---S-EEEEE-S--BSSTTSPB-SEEE-TT-TT-TTT-EEEEE-SSTHHHHHHHHHHHHHTTPPP-TTTS-TTSTTSSS--TT--S--HHHHHHHHHHHHHHHHTT--TT--SS---SB----SS-HHHHS-HHHHHHHHH-TTEEE---S--SS-GGGT--EEEESSS---EE--SPPTT-EEETTEEEETTEEEE-S-SSTTSS---B---BPPPPP--GGG-EE-SSTTPPEEEEEE--B-TTPPBTTPPPPPS-SEEEEEEES--TT----HHHHHHHHHHHHHHHHT-TTEEEEEE--TTSHHHHTEEEEEE--SSSS--EEEEEEEEPPTT-EEETTEEEETTEEEEEETTTTEE--TTSPPPPGGGSPPPS--------------BPPPPPPPPPSSSSSEEEEEEE--B-STT---SS-SEEEEEEEPPP---------B-EEPPPPPPPPPS-SSSS---EEEEEEE-SS--S--B-TT-SSTT-SEEEEE-

Radius of gyration: 29.98 Å; Cα contacts (8 Å, |Δi|>4): 1154; chains: 1; bounding box: 79×62×94 Å

Foldseek 3Di:
DQLVLLCLVAPPCSVVVLVLLVLQLVLLLQQLQQPPLNPPGFHDFPQDDDDCPDDDPLQDCVQCVQAAAVSNQQSVLVVLLPDDDPPDQAEEDADQTQHANDPPGDTDFWAAAACQTLPSRGRYIYGHRQASVSSLRVSLRVLRNLRFAAQPPPHDLQASRHPDAAFLRRHDDPRSSVRNVVSQVVCVVVVRPPSDDPDDDHPDDRDPVDFSQQQQAQQNRQCSNPNPQKGWDQPDPDDAQELQRWTWIDHPVDGDIDTDHRRGFQHQSDDQWGHDSSHTDRDDDDDPVRQPDWDAFDKDPKAAWDLVCWDFDQAFQFFTWIKIFIASPPPRTGNPHHGDDFDRMKIFTSGRGDPNHDHHPQRVLLCVQLVVCVSNVDPQFPSGWDQPLVDQLRNFFRWTWGDDPDDDDTDTDGDSDGHDFRHASDDQWTDDSSGTFHQDDVSGIGGDPPDDDDDPVRGHDDPDDDDDDDDDDDDWDKDDKDDWDDFPDPAAKTKIKIFIFIPDPVRDDPDDRMDMDIDHHHHDDDDDDDEDEWEKDDKDDKDDWPDPDDDTKIKIKIFTDDPDPDPAYHYPPDDDGDDGMDMDMD

Organism: Wuchereria bancrofti (NCBI:txid6293)

InterPro domains:
  IPR000884 Thrombospondin type-1 (TSP1) repeat [PF00090] (479-524)
  IPR000884 Thrombospondin type-1 (TSP1) repeat [PF00090] (537-573)
  IPR000884 Thrombospondin type-1 (TSP1) repeat [PS50092] (296-355)
  IPR000884 Thrombospondin type-1 (TSP1) repeat [PS50092] (475-525)
  IPR000884 Thrombospondin type-1 (TSP1) repeat [PS50092] (533-581)
  IPR000884 Thrombospondin type-1 (TSP1) repeat [SM00209] (296-355)
  IPR000884 Thrombospondin type-1 (TSP1) repeat [SM00209] (478-525)
  IPR000884 Thrombospondin type-1 (TSP1) repeat [SM00209] (536-586)
  IPR001590 Peptidase M12B, ADAM/reprolysin [PF01421] (18-195)
  IPR001590 Peptidase M12B, ADAM/reprolysin [PS50215] (1-186)
  IPR024079 Metallopeptidase, catalytic domain superfamily [G3DSA:3.40.390.10] (4-199)
  IPR036383 Thrombospondin type-1 repeat superfamily [G3DSA:2.20.100.10] (298-354)
  IPR036383 Thrombospondin type-1 repeat superfamily [G3DSA:2.20.100.10] (474-524)
  IPR036383 Thrombospondin type-1 repeat superfamily [G3DSA:2.20.100.10] (532-581)
  IPR036383 Thrombospondin type-1 repeat superfamily [SSF82895] (476-524)
  IPR036383 Thrombospondin type-1 repeat superfamily [SSF82895] (533-571)
  IPR041645 ADAMTS, cysteine-rich domain 2 [PF17771] (212-281)
  IPR050439 ADAMTS and ADAMTS-like [PTHR13723] (21-444)
  IPR057401 Adt-1/2-like domain [PF25379] (362-443)

Mean predicted aligned error: 17.25 Å

Sequence (586 aa):
MLWKLFSSKYGADATSKLRDYALTMLNNVQIMYHQPSAIPQLSFHVVRFEVLTIQPSAMADHLHNSGHAQKYLDRFCKYQRSLSTRDWDHALLLTGYDIHRGTGSRSISGIARLDGMCDPWNSCTLAEGLDFTSAFIGTHELGHSVGMRHDEPYCPAKHIMSSSLGPGKVTWSICSLRDYHIFLQRLDSRDKNCLRVSNLPQKLTMRTDLKPGQVYNADMQCYIMHGQGYRQISPRQDHYDGICYMMWCGQSSFGRIITSHPALEGTFCGSSKWCELGRCVPWPGVGPTAIPKRIDGQWSEWSAVSCMSCICADIAGSIGIATSTRSCSNPSPANGGAECVGATLRAIICNRLCTSSSKSVDKHIKEHCTQQKRLKSDSDLTGSGTQLIRYPQRACKVFCDVISRYGSQRNYRFFGDILPNGAPCGTNKYCLDGECLPLSCDNNALITRDLSCPISSERCPQGNEITNAVSTSAGARWSSWSKWSSCSHTCGIGYRQRTRSCSNVKNQCSGVSSEKSQCNLSACGTNTVSDQKGSWSEWTSWNQCSVSCDIGSQARYRRCFSSHNSLSFSCPGAKLSRDYDTIEIS